Protein AF-A0A357D8Q9-F1 (afdb_monomer_lite)

Radius of gyration: 26.47 Å; chains: 1; bounding box: 67×69×69 Å

pLDDT: mean 93.43, std 8.26, range [46.84, 98.81]

Foldseek 3Di:
DVVLLVPDPPPSPAFAAQLQNHHRDDFDPLQVLLLVLLLQLLQQALQLAFGWPCVQADDPLRQLSLQNVLSKGWNLVLLVSLVSLVVSLVVLVVVQVVQVVVVHFDKGKYFPLSVQSLVQLLVLLCVVDPPVRQDPDDLDLDLDGPDSVSSNVSNVSSVVSNVVSCVQQVRHTNRDIDIDGSVNSSSSSSSSSVSSSNSQSNQQDPVLRFGQTMKGWHQPDWDFPPDADPVRHTDIDRPGTDIDGAFDFLSRLLSVLLNDPALVSNVSSLVSQCVDQQAQPVLRAGWRGHARCPPDCSSGNLNVDAAQDDNHRFRFLQSRLSSLLSCLVSVVLVSSVVSCCRRQLLNDDCVLQVHDSVDAARTARTPSGPPNVNHRHGHHPDPHNNVVSVVSVVVCQFFHDPLWDDDPNWIKGFGQHQDALVLWAQAWDFDFADLDPPDTDTDIDGGGWHWDDDPSAAIEIEHEPPSHGCDDDPHWAWQWKWFAFPVRDIDIGGDRMDIPPVSVCVVVNRTRYMYTYTD

Sequence (519 aa):
KTEMIEARADFPHAVRAEKGHGEIYRTNLLGILFTLVLNKLSSLDPHGVGLEMEAGKPGWYDAMNGLPGLFGSATPETMELLRLVRFLDQALTQLATGAASAGGQFALAVPTEIYDFYQGLAQLLTAEVSAADLPDRQSCLHTNRPAPVAAMKYWAAASTLREQYRETVFFGFAGTEQKIAGTDLHAFFRKAAVKLETAVAAANNRENGLFDTYYTNLPSEYRLTGELSPDGLPYLEATAFSHHPLPLFLEGQVRALKILDNREAAQRLHENIARSPLYDQTLEMYRVNADLSSEPFTIGRARAFSPGWLENGSIWLHMEYKYLLALLQSGLIDEFYGAAQSTLIPYLNPEVYGRSILENSSFILSSVNQDQDNHGRGYIARLSGSTAEFLSIWAFLSFGAQPFRWEETKLCFAPQPFLRSDFFTVEPQEVKFQFSPTHSETLNFPANTYAYRFLGASLVVYHNPKRGDTFGPCRVNIQGFRLRTAEGKVIELEGSIVPSPLAEEIRAGMIPRIDVFFA

Secondary structure (DSSP, 8-state):
-HHHHHT-SS-TTS-BSGGGTSSBP---HHHHHHHHHHHHHTTB-TTSSSEE-TTSS-SS-GGGTTGGGGT-EEHHHHHHHHHHHHHHHHHHHHHHHHHHHTT---EEEEEHHHHHHHHHHHHHHHHHS-GGG--SS-----SPPPPHHHHHHHHHHHHHHHHHHHHHHSS---S-EEEEEHHHHHHHHHHHHHHHHHHHHHHB-TTT-PBP-EEEEEEEEEEEEEEE-TTSPEEEEEEEEEEEEPSPBHHHHHHHHTT--SHHHHHHHHHHHHTSTTEETTTTEE-SB---TTS-GGG-GGGGSPTTBTTBTSEEHHHHHHHHHHHHHTT-HHHHHHHHHHHSGGGS-HHHHTS-TTS--SEE--TTSS-GGGTT-EE-SSS-THHHHHHHHHHHHHH-S-SEEEETTEEEE-------GGGS-SS-EEEEEESSSS-EEEEEEPSSEEEEEETTTEEEEEE-TT---SSSTT---EEEEEEE-TT--EEEEESS-B-TTHHHHHHTT--SEEEEEE-

Structure (mmCIF, N/CA/C/O backbone):
data_AF-A0A357D8Q9-F1
#
_entry.id   AF-A0A357D8Q9-F1
#
loop_
_atom_site.group_PDB
_atom_site.id
_atom_site.type_symbol
_atom_site.label_atom_id
_atom_site.label_alt_id
_atom_site.label_comp_id
_atom_site.label_asym_id
_atom_site.label_entity_id
_atom_site.label_seq_id
_atom_site.pdbx_PDB_ins_code
_atom_site.Cartn_x
_atom_site.Cartn_y
_atom_site.Cartn_z
_atom_site.occupancy
_atom_site.B_iso_or_equiv
_atom_site.auth_seq_id
_atom_site.auth_comp_id
_atom_site.auth_asym_id
_atom_site.auth_atom_id
_atom_site.pdbx_PDB_model_num
ATOM 1 N N . LYS A 1 1 ? 35.446 8.550 -7.595 1.00 73.62 1 LYS A N 1
ATOM 2 C CA . LYS A 1 1 ? 34.129 8.522 -6.897 1.00 73.62 1 LYS A CA 1
ATOM 3 C C . LYS A 1 1 ? 34.304 8.570 -5.381 1.00 73.62 1 LYS A C 1
ATOM 5 O O . LYS A 1 1 ? 33.793 9.499 -4.776 1.00 73.62 1 LYS A O 1
ATOM 10 N N . THR A 1 2 ? 35.029 7.616 -4.793 1.00 82.25 2 THR A N 1
ATOM 11 C CA . THR A 1 2 ? 35.306 7.531 -3.347 1.00 82.25 2 THR A CA 1
ATOM 12 C C . THR A 1 2 ? 35.969 8.797 -2.798 1.00 82.25 2 THR A C 1
ATOM 14 O O . THR A 1 2 ? 35.411 9.413 -1.902 1.00 82.25 2 THR A O 1
ATOM 17 N N . GLU A 1 3 ? 37.027 9.284 -3.452 1.00 85.06 3 GLU A N 1
ATOM 18 C CA . GLU A 1 3 ? 37.732 10.519 -3.060 1.00 85.06 3 GLU A CA 1
ATOM 19 C C . GLU A 1 3 ? 36.811 11.751 -2.975 1.00 85.06 3 GLU A C 1
ATOM 21 O O . GLU A 1 3 ? 36.889 12.529 -2.032 1.00 85.06 3 GLU A O 1
ATOM 26 N N . MET A 1 4 ? 35.878 11.913 -3.925 1.00 83.81 4 MET A N 1
ATOM 27 C CA . MET A 1 4 ? 34.926 13.036 -3.930 1.00 83.81 4 MET A CA 1
ATOM 28 C C . MET A 1 4 ? 33.919 12.958 -2.773 1.00 83.81 4 MET A C 1
ATOM 30 O O . MET A 1 4 ? 33.454 13.986 -2.290 1.00 83.81 4 MET A O 1
ATOM 34 N N . ILE A 1 5 ? 33.548 11.746 -2.354 1.00 85.75 5 ILE A N 1
ATOM 35 C CA . ILE A 1 5 ? 32.635 11.522 -1.226 1.00 85.75 5 ILE A CA 1
ATOM 36 C C . ILE A 1 5 ? 33.381 11.741 0.095 1.00 85.75 5 ILE A C 1
ATOM 38 O O . ILE A 1 5 ? 32.859 12.421 0.972 1.00 85.75 5 ILE A O 1
ATOM 42 N N . GLU A 1 6 ? 34.599 11.211 0.213 1.00 88.19 6 GLU A N 1
ATOM 43 C CA . GLU A 1 6 ? 35.456 11.326 1.401 1.00 88.19 6 GLU A CA 1
ATOM 44 C C . GLU A 1 6 ? 35.937 12.761 1.659 1.00 88.19 6 GLU A C 1
ATOM 46 O O . GLU A 1 6 ? 36.132 13.142 2.809 1.00 88.19 6 GLU A O 1
ATOM 51 N N . ALA A 1 7 ? 36.067 13.586 0.616 1.00 86.25 7 ALA A N 1
ATOM 52 C CA . ALA A 1 7 ? 36.435 14.998 0.743 1.00 86.25 7 ALA A CA 1
ATOM 53 C C . ALA A 1 7 ? 35.333 15.885 1.364 1.00 86.25 7 ALA A C 1
ATOM 55 O O . ALA A 1 7 ? 35.571 17.061 1.646 1.00 86.25 7 ALA A O 1
ATOM 56 N N . ARG A 1 8 ? 34.113 15.366 1.558 1.00 87.50 8 ARG A N 1
ATOM 57 C CA . ARG A 1 8 ? 32.975 16.125 2.101 1.00 87.50 8 ARG A CA 1
ATOM 58 C C . ARG A 1 8 ? 32.973 16.049 3.627 1.00 87.50 8 ARG A C 1
ATOM 60 O O . ARG A 1 8 ? 32.853 14.964 4.184 1.00 87.50 8 ARG A O 1
ATOM 67 N N . ALA A 1 9 ? 33.022 17.205 4.291 1.00 85.00 9 ALA A N 1
ATOM 68 C CA . ALA A 1 9 ? 33.008 17.285 5.755 1.00 85.00 9 ALA A CA 1
ATOM 69 C C . ALA A 1 9 ? 31.670 16.833 6.374 1.00 85.00 9 ALA A C 1
ATOM 71 O O . ALA A 1 9 ? 31.669 16.117 7.371 1.00 85.00 9 ALA A O 1
ATOM 72 N N . ASP A 1 10 ? 30.545 17.196 5.746 1.00 86.88 10 ASP A N 1
ATOM 73 C CA . ASP A 1 10 ? 29.195 16.906 6.235 1.00 86.88 10 ASP A CA 1
ATOM 74 C C . ASP A 1 10 ? 28.325 16.242 5.162 1.00 86.88 10 ASP A C 1
ATOM 76 O O . ASP A 1 10 ? 28.375 16.590 3.974 1.00 86.88 10 ASP A O 1
ATOM 80 N N . PHE A 1 11 ? 27.483 15.301 5.605 1.00 90.44 11 PHE A N 1
ATOM 81 C CA . PHE A 1 11 ? 26.542 14.541 4.774 1.00 90.44 11 PHE A CA 1
ATOM 82 C C . PHE A 1 11 ? 27.178 14.044 3.460 1.00 90.44 11 PHE A C 1
ATOM 84 O O . PHE A 1 11 ? 26.750 14.435 2.366 1.00 90.44 11 PHE A O 1
ATOM 91 N N . PRO A 1 12 ? 28.202 13.172 3.535 1.00 88.69 12 PRO A N 1
ATOM 92 C CA . PRO A 1 12 ? 29.019 12.797 2.379 1.00 88.69 12 PRO A CA 1
ATOM 93 C C . PRO A 1 12 ? 28.212 12.140 1.251 1.00 88.69 12 PRO A C 1
ATOM 95 O O . PRO A 1 12 ? 28.586 12.238 0.083 1.00 88.69 12 PRO A O 1
ATOM 98 N N . HIS A 1 13 ? 27.061 11.542 1.568 1.00 91.19 13 HIS A N 1
ATOM 99 C CA . HIS A 1 13 ? 26.181 10.870 0.609 1.00 91.19 13 HIS A CA 1
ATOM 100 C C . HIS A 1 13 ? 24.984 11.711 0.133 1.00 91.19 13 HIS A C 1
ATOM 102 O O . HIS A 1 13 ? 24.159 11.205 -0.623 1.00 91.19 13 HIS A O 1
ATOM 108 N N . ALA A 1 14 ? 24.864 12.977 0.548 1.00 93.19 14 ALA A N 1
ATOM 109 C CA . ALA A 1 14 ? 23.805 13.850 0.050 1.00 93.19 14 ALA A CA 1
ATOM 110 C C . ALA A 1 14 ? 24.025 14.217 -1.428 1.00 93.19 14 ALA A C 1
ATOM 112 O O . ALA A 1 14 ? 25.160 14.413 -1.878 1.00 93.19 14 ALA A O 1
ATOM 113 N N . VAL A 1 15 ? 22.925 14.339 -2.176 1.00 93.62 15 VAL A N 1
ATOM 114 C CA . VAL A 1 15 ? 22.940 14.851 -3.554 1.00 93.62 15 VAL A CA 1
ATOM 115 C C . VAL A 1 15 ? 23.272 16.346 -3.530 1.00 93.62 15 VAL A C 1
ATOM 117 O O . VAL A 1 15 ? 22.770 17.091 -2.687 1.00 93.62 15 VAL A O 1
ATOM 120 N N . ARG A 1 16 ? 24.137 16.784 -4.448 1.00 94.38 16 ARG A N 1
ATOM 121 C CA . ARG A 1 16 ? 24.698 18.142 -4.491 1.00 94.38 16 ARG A CA 1
ATOM 122 C C . ARG A 1 16 ? 24.546 18.779 -5.872 1.00 94.38 16 ARG A C 1
ATOM 124 O O . ARG A 1 16 ? 24.368 18.070 -6.865 1.00 94.38 16 ARG A O 1
ATOM 131 N N . ALA A 1 17 ? 24.609 20.107 -5.910 1.00 94.69 17 ALA A N 1
ATOM 132 C CA . ALA A 1 17 ? 24.713 20.901 -7.133 1.00 94.69 17 ALA A CA 1
ATOM 133 C C . ALA A 1 17 ? 26.120 20.794 -7.762 1.00 94.69 17 ALA A C 1
ATOM 135 O O . ALA A 1 17 ? 26.993 20.102 -7.229 1.00 94.69 17 ALA A O 1
ATOM 136 N N . GLU A 1 18 ? 26.332 21.465 -8.899 1.00 93.88 18 GLU A N 1
ATOM 137 C CA . GLU A 1 18 ? 27.603 21.498 -9.643 1.00 93.88 18 GLU A CA 1
ATOM 138 C C . GLU A 1 18 ? 28.203 20.102 -9.864 1.00 93.88 18 GLU A C 1
ATOM 140 O O . GLU A 1 18 ? 29.380 19.848 -9.607 1.00 93.88 18 GLU A O 1
ATOM 145 N N . LYS A 1 19 ? 27.352 19.152 -10.266 1.00 92.00 19 LYS A N 1
ATOM 146 C CA . LYS A 1 19 ? 27.721 17.749 -10.507 1.00 92.00 19 LYS A CA 1
ATOM 147 C C . LYS A 1 19 ? 28.449 17.106 -9.321 1.00 92.00 19 LYS A C 1
ATOM 149 O O . LYS A 1 19 ? 29.343 16.289 -9.502 1.00 92.00 19 LYS A O 1
ATOM 154 N N . GLY A 1 20 ? 28.043 17.454 -8.101 1.00 91.19 20 GLY A N 1
ATOM 155 C CA . GLY A 1 20 ? 28.559 16.842 -6.879 1.00 91.19 20 GLY A CA 1
ATOM 156 C C . GLY A 1 20 ? 29.590 17.672 -6.121 1.00 91.19 20 GLY A C 1
ATOM 157 O O . GLY A 1 20 ? 29.959 17.268 -5.013 1.00 91.19 20 GLY A O 1
ATOM 158 N N . HIS A 1 21 ? 30.030 18.800 -6.682 1.00 91.00 21 HIS A N 1
ATOM 159 C CA . HIS A 1 21 ? 31.038 19.681 -6.084 1.00 91.00 21 HIS A CA 1
ATOM 160 C C . HIS A 1 21 ? 30.445 20.849 -5.292 1.00 91.00 21 HIS A C 1
ATOM 162 O O . HIS A 1 21 ? 31.130 21.410 -4.441 1.00 91.00 21 HIS A O 1
ATOM 168 N N . GLY A 1 22 ? 29.179 21.183 -5.539 1.00 91.94 22 GLY A N 1
ATOM 169 C CA . GLY A 1 22 ? 28.513 22.307 -4.900 1.00 91.94 22 GLY A CA 1
ATOM 170 C C . GLY A 1 22 ? 27.833 21.959 -3.575 1.00 91.94 22 GLY A C 1
ATOM 171 O O . GLY A 1 22 ? 28.056 20.924 -2.929 1.00 91.94 22 GLY A O 1
ATOM 172 N N . GLU A 1 23 ? 26.927 22.846 -3.185 1.00 93.50 23 GLU A N 1
ATOM 173 C CA . GLU A 1 23 ? 26.105 22.700 -1.989 1.00 93.50 23 GLU A CA 1
ATOM 174 C C . GLU A 1 23 ? 25.106 21.541 -2.087 1.00 93.50 23 GLU A C 1
ATOM 176 O O . GLU A 1 23 ? 24.776 21.050 -3.172 1.00 93.50 23 GLU A O 1
ATOM 181 N N . ILE A 1 24 ? 24.606 21.100 -0.929 1.00 95.25 24 ILE A N 1
ATOM 182 C CA . ILE A 1 24 ? 23.527 20.105 -0.855 1.00 95.25 24 ILE A CA 1
ATOM 183 C C . ILE A 1 24 ? 22.299 20.658 -1.575 1.00 95.25 24 ILE A C 1
ATOM 185 O O . ILE A 1 24 ? 21.779 21.715 -1.210 1.00 95.25 24 ILE A O 1
ATOM 189 N N . TYR A 1 25 ? 21.810 19.918 -2.570 1.00 95.12 25 TYR A N 1
ATOM 190 C CA . TYR A 1 25 ? 20.606 20.304 -3.290 1.00 95.12 25 TYR A CA 1
ATOM 191 C C . TYR A 1 25 ? 19.376 20.092 -2.400 1.00 95.12 25 TYR A C 1
ATOM 193 O O . TYR A 1 25 ? 19.216 19.044 -1.768 1.00 95.12 25 TYR A O 1
ATOM 201 N N . ARG A 1 26 ? 18.498 21.097 -2.339 1.00 94.88 26 ARG A N 1
ATOM 202 C CA . ARG A 1 26 ? 17.284 21.083 -1.518 1.00 94.88 26 ARG A CA 1
ATOM 203 C C . ARG A 1 26 ? 16.068 21.257 -2.411 1.00 94.88 26 ARG A C 1
ATOM 205 O O . ARG A 1 26 ? 16.029 22.155 -3.238 1.00 94.88 26 ARG A O 1
ATOM 212 N N . THR A 1 27 ? 15.059 20.429 -2.186 1.00 94.94 27 THR A N 1
ATOM 213 C CA . THR A 1 27 ? 13.761 20.517 -2.857 1.00 94.94 27 THR A CA 1
ATOM 214 C C . THR A 1 27 ? 12.640 20.242 -1.853 1.00 94.94 27 THR A C 1
ATOM 216 O O . THR A 1 27 ? 12.894 19.942 -0.684 1.00 94.94 27 THR A O 1
ATOM 219 N N . ASN A 1 28 ? 11.393 20.373 -2.291 1.00 94.62 28 ASN A N 1
ATOM 220 C CA . ASN A 1 28 ? 10.213 20.110 -1.475 1.00 94.62 28 ASN A CA 1
ATOM 221 C C . ASN A 1 28 ? 9.671 18.685 -1.702 1.00 94.62 28 ASN A C 1
ATOM 223 O O . ASN A 1 28 ? 10.097 17.964 -2.605 1.00 94.62 28 ASN A O 1
ATOM 227 N N . LEU A 1 29 ? 8.700 18.278 -0.878 1.00 96.50 29 LEU A N 1
ATOM 228 C CA . LEU A 1 29 ? 8.103 16.942 -0.950 1.00 96.50 29 LEU A CA 1
ATOM 229 C C . LEU A 1 29 ? 7.467 16.647 -2.319 1.00 96.50 29 LEU A C 1
ATOM 231 O O . LEU A 1 29 ? 7.598 15.532 -2.817 1.00 96.50 29 LEU A O 1
ATOM 235 N N . LEU A 1 30 ? 6.816 17.633 -2.945 1.00 96.31 30 LEU A N 1
ATOM 236 C CA . LEU A 1 30 ? 6.221 17.460 -4.270 1.00 96.31 30 LEU A CA 1
ATOM 237 C C . LEU A 1 30 ? 7.295 17.181 -5.331 1.00 96.31 30 LEU A C 1
ATOM 239 O O . LEU A 1 30 ? 7.103 16.284 -6.142 1.00 96.31 30 LEU A O 1
ATOM 243 N N . GLY A 1 31 ? 8.436 17.876 -5.291 1.00 96.88 31 GLY A N 1
ATOM 244 C CA . GLY A 1 31 ? 9.575 17.611 -6.176 1.00 96.88 31 GLY A CA 1
ATOM 245 C C . GLY A 1 31 ? 10.127 16.191 -6.018 1.00 96.88 31 GLY A C 1
ATOM 246 O O . GLY A 1 31 ? 10.388 15.510 -7.012 1.00 96.88 31 GLY A O 1
ATOM 247 N N . ILE A 1 32 ? 10.224 15.698 -4.778 1.00 97.69 32 ILE A N 1
ATOM 248 C CA . ILE A 1 32 ? 10.657 14.321 -4.481 1.00 97.69 32 ILE A CA 1
ATOM 249 C C . ILE A 1 32 ? 9.658 13.300 -5.040 1.00 97.69 32 ILE A C 1
ATOM 251 O O . ILE A 1 32 ? 10.053 12.375 -5.750 1.00 97.69 32 ILE A O 1
ATOM 255 N N . LEU A 1 33 ? 8.365 13.467 -4.748 1.00 98.50 33 LEU A N 1
ATOM 256 C CA . LEU A 1 33 ? 7.321 12.545 -5.204 1.00 98.50 33 LEU A CA 1
ATOM 257 C C . LEU A 1 33 ? 7.151 12.577 -6.726 1.00 98.50 33 LEU A C 1
ATOM 259 O O . LEU A 1 33 ? 6.962 11.530 -7.337 1.00 98.50 33 LEU A O 1
ATOM 263 N N . PHE A 1 34 ? 7.278 13.747 -7.352 1.00 98.56 34 PHE A N 1
ATOM 264 C CA . PHE A 1 34 ? 7.276 13.877 -8.806 1.00 98.56 34 PHE A CA 1
ATOM 265 C C . PHE A 1 34 ? 8.457 13.130 -9.432 1.00 98.56 34 PHE A C 1
ATOM 267 O O . PHE A 1 34 ? 8.262 12.334 -10.345 1.00 98.56 34 PHE A O 1
ATOM 274 N N . THR A 1 35 ? 9.664 13.289 -8.880 1.00 98.19 35 THR A N 1
ATOM 275 C CA . THR A 1 35 ? 10.855 12.550 -9.331 1.00 98.19 35 THR A CA 1
ATOM 276 C C . THR A 1 35 ? 10.662 11.037 -9.199 1.00 98.19 35 THR A C 1
ATOM 278 O O . THR A 1 35 ? 11.045 10.284 -10.096 1.00 98.19 35 THR A O 1
ATOM 281 N N . LEU A 1 36 ? 10.029 10.578 -8.112 1.00 98.38 36 LEU A N 1
ATOM 282 C CA . LEU A 1 36 ? 9.664 9.172 -7.934 1.00 98.38 36 LEU A CA 1
ATOM 283 C C . LEU A 1 36 ? 8.688 8.701 -9.021 1.00 98.38 36 LEU A C 1
ATOM 285 O O . LEU A 1 36 ? 8.911 7.638 -9.597 1.00 98.38 36 LEU A O 1
ATOM 289 N N . VAL A 1 37 ? 7.654 9.490 -9.338 1.00 98.69 37 VAL A N 1
ATOM 290 C CA . VAL A 1 37 ? 6.707 9.174 -10.419 1.00 98.69 37 VAL A CA 1
ATOM 291 C C . VAL A 1 37 ? 7.426 9.037 -11.757 1.00 98.69 37 VAL A C 1
ATOM 293 O O . VAL A 1 37 ? 7.212 8.033 -12.425 1.00 98.69 37 VAL A O 1
ATOM 296 N N . LEU A 1 38 ? 8.304 9.975 -12.133 1.00 98.75 38 LEU A N 1
ATOM 297 C CA . LEU A 1 38 ? 9.045 9.898 -13.401 1.00 98.75 38 LEU A CA 1
ATOM 298 C C . LEU A 1 38 ? 9.885 8.617 -13.491 1.00 98.75 38 LEU A C 1
ATOM 300 O O . LEU A 1 38 ? 9.817 7.901 -14.486 1.00 98.75 38 LEU A O 1
ATOM 304 N N . ASN A 1 39 ? 10.631 8.301 -12.426 1.00 98.19 39 ASN A N 1
ATOM 305 C CA . ASN A 1 39 ? 11.476 7.107 -12.378 1.00 98.19 39 ASN A CA 1
ATOM 306 C C . ASN A 1 39 ? 10.668 5.812 -12.449 1.00 98.19 39 ASN A C 1
ATOM 308 O O . ASN A 1 39 ? 11.111 4.860 -13.074 1.00 98.19 39 ASN A O 1
ATOM 312 N N . LYS A 1 40 ? 9.516 5.739 -11.774 1.00 98.06 40 LYS A N 1
ATOM 313 C CA . LYS A 1 40 ? 8.707 4.517 -11.774 1.00 98.06 40 LYS A CA 1
ATOM 314 C C . LYS A 1 40 ? 7.891 4.380 -13.048 1.00 98.06 40 LYS A C 1
ATOM 316 O O . LYS A 1 40 ? 7.857 3.296 -13.607 1.00 98.06 40 LYS A O 1
ATOM 321 N N . LEU A 1 41 ? 7.318 5.463 -13.563 1.00 98.25 41 LEU A N 1
ATOM 322 C CA . LEU A 1 41 ? 6.556 5.432 -14.808 1.00 98.25 41 LEU A CA 1
ATOM 323 C C . LEU A 1 41 ? 7.417 4.998 -16.002 1.00 98.25 41 LEU A C 1
ATOM 325 O O . LEU A 1 41 ? 6.929 4.279 -16.870 1.00 98.25 41 LEU A O 1
ATOM 329 N N . SER A 1 42 ? 8.701 5.373 -16.026 1.00 98.00 42 SER A N 1
ATOM 330 C CA . SER A 1 42 ? 9.617 4.907 -17.069 1.00 98.00 42 SER A CA 1
ATOM 331 C C . SER A 1 42 ? 10.021 3.435 -16.938 1.00 98.00 42 SER A C 1
ATOM 333 O O . SER A 1 42 ? 10.578 2.883 -17.883 1.00 98.00 42 SER A O 1
ATOM 335 N N . SER A 1 43 ? 9.749 2.797 -15.794 1.00 97.31 43 SER A N 1
ATOM 336 C CA . SER A 1 43 ? 10.087 1.402 -15.472 1.00 97.31 43 SER A CA 1
ATOM 337 C C . SER A 1 43 ? 8.888 0.451 -15.546 1.00 97.31 43 SER A C 1
ATOM 339 O O . SER A 1 43 ? 8.897 -0.585 -14.886 1.00 97.31 43 SER A O 1
ATOM 341 N N . LEU A 1 44 ? 7.839 0.785 -16.304 1.00 97.31 44 LEU A N 1
ATOM 342 C CA . LEU A 1 44 ? 6.853 -0.223 -16.718 1.00 97.31 44 LEU A CA 1
ATOM 343 C C . LEU A 1 44 ? 7.556 -1.314 -17.523 1.00 97.31 44 LEU A C 1
ATOM 345 O O . LEU A 1 44 ? 8.507 -0.997 -18.217 1.00 97.31 44 LEU A O 1
ATOM 349 N N . ASP A 1 45 ? 7.101 -2.558 -17.439 1.00 96.81 45 ASP A N 1
ATOM 350 C CA . ASP A 1 45 ? 7.698 -3.695 -18.145 1.00 96.81 45 ASP A CA 1
ATOM 351 C C . ASP A 1 45 ? 7.474 -3.649 -19.678 1.00 96.81 45 ASP A C 1
ATOM 353 O O . ASP A 1 45 ? 6.705 -2.815 -20.172 1.00 96.81 45 ASP A O 1
ATOM 357 N N . PRO A 1 46 ? 8.110 -4.544 -20.464 1.00 95.19 46 PRO A N 1
ATOM 358 C CA . PRO A 1 46 ? 7.949 -4.585 -21.923 1.00 95.19 46 PRO A CA 1
ATOM 359 C C . PRO A 1 46 ? 6.507 -4.788 -22.420 1.00 95.19 46 PRO A C 1
ATOM 361 O O . PRO A 1 46 ? 6.205 -4.479 -23.574 1.00 95.19 46 PRO A O 1
ATOM 364 N N . HIS A 1 47 ? 5.612 -5.292 -21.566 1.00 94.19 47 HIS A N 1
ATOM 365 C CA . HIS A 1 47 ? 4.189 -5.476 -21.857 1.00 94.19 47 HIS A CA 1
ATOM 366 C C . HIS A 1 47 ? 3.330 -4.300 -21.370 1.00 94.19 47 HIS A C 1
ATOM 368 O O . HIS A 1 47 ? 2.147 -4.212 -21.710 1.00 94.19 47 HIS A O 1
ATOM 374 N N . GLY A 1 48 ? 3.927 -3.354 -20.643 1.00 94.00 48 GLY A N 1
ATOM 375 C CA . GLY A 1 48 ? 3.276 -2.185 -20.079 1.00 94.00 48 GLY A CA 1
ATOM 376 C C . GLY A 1 48 ? 2.270 -2.529 -18.985 1.00 94.00 48 GLY A C 1
ATOM 377 O O . GLY A 1 48 ? 1.291 -1.797 -18.855 1.00 94.00 48 GLY A O 1
ATOM 378 N N . VAL A 1 49 ? 2.456 -3.636 -18.254 1.00 94.44 49 VAL A N 1
ATOM 379 C CA . VAL A 1 49 ? 1.486 -4.143 -17.263 1.00 94.44 49 VAL A CA 1
ATOM 380 C C . VAL A 1 49 ? 1.989 -3.974 -15.830 1.00 94.44 49 VAL A C 1
ATOM 382 O O . VAL A 1 49 ? 1.322 -3.339 -15.012 1.00 94.44 49 VAL A O 1
ATOM 385 N N . GLY A 1 50 ? 3.141 -4.557 -15.508 1.00 96.75 50 GLY A N 1
ATOM 386 C CA . GLY A 1 50 ? 3.789 -4.445 -14.206 1.00 96.75 50 GLY A CA 1
ATOM 387 C C . GLY A 1 50 ? 4.904 -3.400 -14.195 1.00 96.75 50 GLY A C 1
ATOM 388 O O . GLY A 1 50 ? 5.385 -2.963 -15.238 1.00 96.75 50 GLY A O 1
ATOM 389 N N . LEU A 1 51 ? 5.362 -3.030 -12.998 1.00 97.69 51 LEU A N 1
ATOM 390 C CA . LEU A 1 51 ? 6.614 -2.298 -12.822 1.00 97.69 51 LEU A CA 1
ATOM 391 C C . LEU A 1 51 ? 7.770 -3.289 -12.745 1.00 97.69 51 LEU A C 1
ATOM 393 O O . LEU A 1 51 ? 7.735 -4.229 -11.952 1.00 97.69 51 LEU A O 1
ATOM 397 N N . GLU A 1 52 ? 8.778 -3.068 -13.578 1.00 97.25 52 GLU A N 1
ATOM 398 C CA . GLU A 1 52 ? 9.964 -3.904 -13.701 1.00 97.25 52 GLU A CA 1
ATOM 399 C C . GLU A 1 52 ? 10.824 -3.844 -12.430 1.00 97.25 52 GLU A C 1
ATOM 401 O O . GLU A 1 52 ? 11.089 -2.778 -11.863 1.00 97.25 52 GLU A O 1
ATOM 406 N N . MET A 1 53 ? 11.316 -5.004 -11.999 1.00 96.94 53 MET A N 1
ATOM 407 C CA . MET A 1 53 ? 12.220 -5.165 -10.858 1.00 96.94 53 MET A CA 1
ATOM 408 C C . MET A 1 53 ? 13.682 -4.842 -11.229 1.00 96.94 53 MET A C 1
ATOM 410 O O . MET A 1 53 ? 14.612 -5.541 -10.824 1.00 96.94 53 MET A O 1
ATOM 414 N N . GLU A 1 54 ? 13.897 -3.758 -11.981 1.00 94.06 54 GLU A N 1
ATOM 415 C CA . GLU A 1 54 ? 15.195 -3.376 -12.575 1.00 94.06 54 GLU A CA 1
ATOM 416 C C . GLU A 1 54 ? 16.286 -3.050 -11.542 1.00 94.06 54 GLU A C 1
ATOM 418 O O . GLU A 1 54 ? 17.476 -3.177 -11.813 1.00 94.06 54 GLU A O 1
ATOM 423 N N . ALA A 1 55 ? 15.898 -2.722 -10.306 1.00 92.56 55 ALA A N 1
ATOM 424 C CA . ALA A 1 55 ? 16.825 -2.437 -9.210 1.00 92.56 55 ALA A CA 1
ATOM 425 C C . ALA A 1 55 ? 17.415 -3.700 -8.534 1.00 92.56 55 ALA A C 1
ATOM 427 O O . ALA A 1 55 ? 18.021 -3.604 -7.464 1.00 92.56 55 ALA A O 1
ATOM 428 N N . GLY A 1 56 ? 17.217 -4.892 -9.109 1.00 93.44 56 GLY A N 1
ATOM 429 C CA . GLY A 1 56 ? 17.833 -6.139 -8.637 1.00 93.44 56 GLY A CA 1
ATOM 430 C C . GLY A 1 56 ? 17.222 -6.719 -7.356 1.00 93.44 56 GLY A C 1
ATOM 431 O O . GLY A 1 56 ? 17.831 -7.577 -6.710 1.00 93.44 56 GLY A O 1
ATOM 432 N N . LYS A 1 57 ? 16.036 -6.249 -6.954 1.00 94.19 57 LYS A N 1
ATOM 433 C CA . LYS A 1 57 ? 15.298 -6.722 -5.774 1.00 94.19 57 LYS A CA 1
ATOM 434 C C . LYS A 1 57 ? 13.808 -6.868 -6.086 1.00 94.19 57 LYS A C 1
ATOM 436 O O . LYS A 1 57 ? 13.283 -6.038 -6.829 1.00 94.19 57 LYS A O 1
ATOM 441 N N . PRO A 1 58 ? 13.134 -7.891 -5.528 1.00 94.25 58 PRO A N 1
ATOM 442 C CA . PRO A 1 58 ? 11.685 -7.998 -5.624 1.00 94.25 58 PRO A CA 1
ATOM 443 C C . PRO A 1 58 ? 10.989 -6.909 -4.794 1.00 94.25 58 PRO A C 1
ATOM 445 O O . PRO A 1 58 ? 11.633 -6.163 -4.052 1.00 94.25 58 PRO A O 1
ATOM 448 N N . GLY A 1 59 ? 9.664 -6.840 -4.930 1.00 92.19 59 GLY A N 1
ATOM 449 C CA . GLY A 1 59 ? 8.794 -5.992 -4.115 1.00 92.19 59 GLY A CA 1
ATOM 450 C C . GLY A 1 59 ? 8.624 -6.506 -2.680 1.00 92.19 59 GLY A C 1
ATOM 451 O O . GLY A 1 59 ? 9.552 -7.027 -2.062 1.00 92.19 59 GLY A O 1
ATOM 452 N N . TRP A 1 60 ? 7.412 -6.378 -2.133 1.00 95.25 60 TRP A N 1
ATOM 453 C CA . TRP A 1 60 ? 7.098 -6.834 -0.768 1.00 95.25 60 TRP A CA 1
ATOM 454 C C . TRP A 1 60 ? 7.406 -8.326 -0.544 1.00 95.25 60 TRP A C 1
ATOM 456 O O . TRP A 1 60 ? 7.897 -8.710 0.522 1.00 95.25 60 TRP A O 1
ATOM 466 N N . TYR A 1 61 ? 7.146 -9.161 -1.551 1.00 95.69 61 TYR A N 1
ATOM 467 C CA . TYR A 1 61 ? 7.335 -10.607 -1.485 1.00 95.69 61 TYR A CA 1
ATOM 468 C C . TYR A 1 61 ? 8.795 -10.996 -1.747 1.00 95.69 61 TYR A C 1
ATOM 470 O O . TYR A 1 61 ? 9.166 -11.471 -2.819 1.00 95.69 61 TYR A O 1
ATOM 478 N N . ASP A 1 62 ? 9.644 -10.820 -0.734 1.00 94.31 62 ASP A N 1
ATOM 479 C CA . ASP A 1 62 ? 11.092 -11.059 -0.829 1.00 94.31 62 ASP A CA 1
ATOM 480 C C . ASP A 1 62 ? 11.458 -12.494 -1.262 1.00 94.31 62 ASP A C 1
ATOM 482 O O . ASP A 1 62 ? 12.531 -12.730 -1.809 1.00 94.31 62 ASP A O 1
ATOM 486 N N . ALA A 1 63 ? 10.572 -13.472 -1.054 1.00 95.94 63 ALA A N 1
ATOM 487 C CA . ALA A 1 63 ? 10.801 -14.849 -1.483 1.00 95.94 63 ALA A CA 1
ATOM 488 C C . ALA A 1 63 ? 10.705 -15.066 -3.007 1.00 95.94 63 ALA A C 1
ATOM 490 O O . ALA A 1 63 ? 11.149 -16.108 -3.488 1.00 95.94 63 ALA A O 1
ATOM 491 N N . MET A 1 64 ? 10.248 -14.062 -3.763 1.00 97.19 64 MET A N 1
ATOM 492 C CA . MET A 1 64 ? 10.325 -13.994 -5.229 1.00 97.19 64 MET A CA 1
ATOM 493 C C . MET A 1 64 ? 11.640 -13.346 -5.702 1.00 97.19 64 MET A C 1
ATOM 495 O O . MET A 1 64 ? 11.697 -12.614 -6.687 1.00 97.19 64 MET A O 1
ATOM 499 N N . ASN A 1 65 ? 12.730 -13.594 -4.975 1.00 96.88 65 ASN A N 1
ATOM 500 C CA . ASN A 1 65 ? 14.045 -12.991 -5.200 1.00 96.88 65 ASN A CA 1
ATOM 501 C C . ASN A 1 65 ? 14.739 -13.399 -6.507 1.00 96.88 65 ASN A C 1
ATOM 503 O O . ASN A 1 65 ? 15.789 -12.839 -6.814 1.00 96.88 65 ASN A O 1
ATOM 507 N N . GLY A 1 66 ? 14.189 -14.352 -7.259 1.00 97.50 66 GLY A N 1
ATOM 508 C CA . GLY A 1 66 ? 14.687 -14.710 -8.583 1.00 97.50 66 GLY A CA 1
ATOM 509 C C . GLY A 1 66 ? 14.119 -13.840 -9.706 1.00 97.50 66 GLY A C 1
ATOM 510 O O . GLY A 1 66 ? 14.783 -13.650 -10.722 1.00 97.50 66 GLY A O 1
ATOM 511 N N . LEU A 1 67 ? 12.941 -13.236 -9.501 1.00 97.81 67 LEU A N 1
ATOM 512 C CA . LEU A 1 67 ? 12.253 -12.431 -10.514 1.00 97.81 67 LEU A CA 1
ATOM 513 C C . LEU A 1 67 ? 13.081 -11.284 -11.109 1.00 97.81 67 LEU A C 1
ATOM 515 O O . LEU A 1 67 ? 13.023 -11.136 -12.328 1.00 97.81 67 LEU A O 1
ATOM 519 N N . PRO A 1 68 ? 13.897 -10.519 -10.355 1.00 97.44 68 PRO A N 1
ATOM 520 C CA . PRO A 1 68 ? 14.730 -9.477 -10.960 1.00 97.44 68 PRO A CA 1
ATOM 521 C C . PRO A 1 68 ? 15.653 -9.996 -12.074 1.00 97.44 68 PRO A C 1
ATOM 523 O O . PRO A 1 68 ? 15.873 -9.305 -13.061 1.00 97.44 68 PRO A O 1
ATOM 526 N N . GLY A 1 69 ? 16.151 -11.233 -11.958 1.00 95.75 69 GLY A N 1
ATOM 527 C CA . GLY A 1 69 ? 16.987 -11.867 -12.986 1.00 95.75 69 GLY A CA 1
ATOM 528 C C . GLY A 1 69 ? 16.214 -12.389 -14.203 1.00 95.75 69 GLY A C 1
ATOM 529 O O . GLY A 1 69 ? 16.828 -12.829 -15.169 1.00 95.75 69 GLY A O 1
ATOM 530 N N . LEU A 1 70 ? 14.881 -12.355 -14.162 1.00 96.56 70 LEU A N 1
ATOM 531 C CA . LEU A 1 70 ? 13.970 -12.830 -15.210 1.00 96.56 70 LEU A CA 1
ATOM 532 C C . LEU A 1 70 ? 13.188 -11.666 -15.849 1.00 96.56 70 LEU A C 1
ATOM 534 O O . LEU A 1 70 ? 12.074 -11.875 -16.336 1.00 96.56 70 LEU A O 1
ATOM 538 N N . PHE A 1 71 ? 13.732 -10.440 -15.757 1.00 96.12 71 PHE A N 1
ATOM 539 C CA . PHE A 1 71 ? 13.037 -9.170 -16.036 1.00 96.12 71 PHE A CA 1
ATOM 540 C C . PHE A 1 71 ? 11.632 -9.154 -15.423 1.00 96.12 71 PHE A C 1
ATOM 542 O O . PHE A 1 71 ? 10.629 -8.788 -16.044 1.00 96.12 71 PHE A O 1
ATOM 549 N N . GLY A 1 72 ? 11.543 -9.674 -14.202 1.00 97.75 72 GLY A N 1
ATOM 550 C CA . GLY A 1 72 ? 10.279 -9.826 -13.524 1.00 97.75 72 GLY A CA 1
ATOM 551 C C . GLY A 1 72 ? 9.666 -8.473 -13.219 1.00 97.75 72 GLY A C 1
ATOM 552 O O . GLY A 1 72 ? 10.364 -7.480 -13.001 1.00 97.75 72 GLY A O 1
ATOM 553 N N . SER A 1 73 ? 8.345 -8.440 -13.205 1.00 98.12 73 SER A N 1
ATOM 554 C CA . SER A 1 73 ? 7.581 -7.230 -12.948 1.00 98.12 73 SER A CA 1
ATOM 555 C C . SER A 1 73 ? 6.398 -7.518 -12.039 1.00 98.12 73 SER A C 1
ATOM 557 O O . SER A 1 73 ? 6.051 -8.677 -11.785 1.00 98.12 73 SER A O 1
ATOM 559 N N . ALA A 1 74 ? 5.809 -6.453 -11.502 1.00 97.94 74 ALA A N 1
ATOM 560 C CA . ALA A 1 74 ? 4.747 -6.559 -10.519 1.00 97.94 74 ALA A CA 1
ATOM 561 C C . ALA A 1 74 ? 3.649 -5.505 -10.722 1.00 97.94 74 ALA A C 1
ATOM 563 O O . ALA A 1 74 ? 3.897 -4.299 -10.847 1.00 97.94 74 ALA A O 1
ATOM 564 N N . THR A 1 75 ? 2.398 -5.960 -10.734 1.00 97.62 75 THR A N 1
ATOM 565 C CA . THR A 1 75 ? 1.222 -5.081 -10.754 1.00 97.62 75 THR A CA 1
ATOM 566 C C . THR A 1 75 ? 0.994 -4.333 -9.426 1.00 97.62 75 THR A C 1
ATOM 568 O O . THR A 1 75 ? 0.592 -3.169 -9.501 1.00 97.62 75 THR A O 1
ATOM 571 N N . PRO A 1 76 ? 1.274 -4.889 -8.223 1.00 98.06 76 PRO A N 1
ATOM 572 C CA . PRO A 1 76 ? 1.183 -4.163 -6.950 1.00 98.06 76 PRO A CA 1
ATOM 573 C C . PRO A 1 76 ? 1.808 -2.763 -6.951 1.00 98.06 76 PRO A C 1
ATOM 575 O O . PRO A 1 76 ? 1.153 -1.785 -6.582 1.00 98.06 76 PRO A O 1
ATOM 578 N N . GLU A 1 77 ? 3.053 -2.638 -7.402 1.00 97.44 77 GLU A N 1
ATOM 579 C CA . GLU A 1 77 ? 3.757 -1.360 -7.461 1.00 97.44 77 GLU A CA 1
ATOM 580 C C . GLU A 1 77 ? 3.137 -0.432 -8.518 1.00 97.44 77 GLU A C 1
ATOM 582 O O . GLU A 1 77 ? 3.095 0.780 -8.311 1.00 97.44 77 GLU A O 1
ATOM 587 N N . THR A 1 78 ? 2.607 -0.979 -9.617 1.00 97.94 78 THR A N 1
ATOM 588 C CA . THR A 1 78 ? 1.879 -0.209 -10.646 1.00 97.94 78 THR A CA 1
ATOM 589 C C . THR A 1 78 ? 0.617 0.426 -10.060 1.00 97.94 78 THR A C 1
ATOM 591 O O . THR A 1 78 ? 0.352 1.610 -10.274 1.00 97.94 78 THR A O 1
ATOM 594 N N . MET A 1 79 ? -0.135 -0.329 -9.253 1.00 97.75 79 MET A N 1
ATOM 595 C CA . MET A 1 79 ? -1.331 0.159 -8.559 1.00 97.75 79 MET A CA 1
ATOM 596 C C . MET A 1 79 ? -0.992 1.234 -7.515 1.00 97.75 79 MET A C 1
ATOM 598 O O . MET A 1 79 ? -1.693 2.241 -7.415 1.00 97.75 79 MET A O 1
ATOM 602 N N . GLU A 1 80 ? 0.097 1.077 -6.755 1.00 97.81 80 GLU A N 1
ATOM 603 C CA . GLU A 1 80 ? 0.539 2.120 -5.814 1.00 97.81 80 GLU A CA 1
ATOM 604 C C . GLU A 1 80 ? 1.066 3.369 -6.535 1.00 97.81 80 GLU A C 1
ATOM 606 O O . GLU A 1 80 ? 0.827 4.484 -6.065 1.00 97.81 80 GLU A O 1
ATOM 611 N N . LEU A 1 81 ? 1.717 3.218 -7.695 1.00 98.31 81 LEU A N 1
ATOM 612 C CA . LEU A 1 81 ? 2.107 4.347 -8.540 1.00 98.31 81 LEU A CA 1
ATOM 613 C C . LEU A 1 81 ? 0.877 5.097 -9.065 1.00 98.31 81 LEU A C 1
ATOM 615 O O . LEU A 1 81 ? 0.842 6.324 -8.986 1.00 98.31 81 LEU A O 1
ATOM 619 N N . LEU A 1 82 ? -0.157 4.387 -9.527 1.00 97.44 82 LEU A N 1
ATOM 620 C CA . LEU A 1 82 ? -1.431 4.997 -9.924 1.00 97.44 82 LEU A CA 1
ATOM 621 C C . LEU A 1 82 ? -2.055 5.776 -8.761 1.00 97.44 82 LEU A C 1
ATOM 623 O O . LEU A 1 82 ? -2.477 6.921 -8.928 1.00 97.44 82 LEU A O 1
ATOM 627 N N . ARG A 1 83 ? -2.055 5.189 -7.560 1.00 96.50 83 ARG A N 1
ATOM 628 C CA . ARG A 1 83 ? -2.558 5.843 -6.347 1.00 96.50 83 ARG A CA 1
ATOM 629 C C . ARG A 1 83 ? -1.777 7.118 -6.020 1.00 96.50 83 ARG A C 1
ATOM 631 O O . ARG A 1 83 ? -2.389 8.131 -5.687 1.00 96.50 83 ARG A O 1
ATOM 638 N N . LEU A 1 84 ? -0.448 7.093 -6.158 1.00 97.81 84 LEU A N 1
ATOM 639 C CA . LEU A 1 84 ? 0.406 8.271 -5.988 1.00 97.81 84 LEU A CA 1
ATOM 640 C C . LEU A 1 84 ? 0.101 9.347 -7.038 1.00 97.81 84 LEU A C 1
ATOM 642 O O . LEU A 1 84 ? -0.057 10.508 -6.677 1.00 97.81 84 LEU A O 1
ATOM 646 N N . VAL A 1 85 ? -0.026 8.979 -8.314 1.00 97.56 85 VAL A N 1
ATOM 647 C CA . VAL A 1 85 ? -0.348 9.917 -9.402 1.00 97.56 85 VAL A CA 1
ATOM 648 C C . VAL A 1 85 ? -1.702 10.593 -9.167 1.00 97.56 85 VAL A C 1
ATOM 650 O O . VAL A 1 85 ? -1.787 11.818 -9.245 1.00 97.56 85 VAL A O 1
ATOM 653 N N . ARG A 1 86 ? -2.741 9.830 -8.800 1.00 94.62 86 ARG A N 1
ATOM 654 C CA . ARG A 1 86 ? -4.068 10.378 -8.458 1.00 94.62 86 ARG A CA 1
ATOM 655 C C . ARG A 1 86 ? -4.009 11.315 -7.253 1.00 94.62 86 ARG A C 1
ATOM 657 O O . ARG A 1 86 ? -4.592 12.397 -7.284 1.00 94.62 86 ARG A O 1
ATOM 664 N N . PHE A 1 87 ? -3.275 10.924 -6.211 1.00 95.25 87 PHE A N 1
ATOM 665 C CA . PHE A 1 87 ? -3.069 11.762 -5.032 1.00 95.25 87 PHE A CA 1
ATOM 666 C C . PHE A 1 87 ? -2.387 13.089 -5.389 1.00 95.25 87 PHE A C 1
ATOM 668 O O . PHE A 1 87 ? -2.834 14.146 -4.944 1.00 95.25 87 PHE A O 1
ATOM 675 N N . LEU A 1 88 ? -1.333 13.053 -6.211 1.00 96.38 88 LEU A N 1
ATOM 676 C CA . LEU A 1 88 ? -0.620 14.256 -6.637 1.00 96.38 88 LEU A CA 1
ATOM 677 C C . LEU A 1 88 ? -1.495 15.160 -7.516 1.00 96.38 88 LEU A C 1
ATOM 679 O O . LEU A 1 88 ? -1.508 16.366 -7.279 1.00 96.38 88 LEU A O 1
ATOM 683 N N . ASP A 1 89 ? -2.277 14.612 -8.456 1.00 94.38 89 ASP A N 1
ATOM 684 C CA . ASP A 1 89 ? -3.241 15.402 -9.245 1.00 94.38 89 ASP A CA 1
ATOM 685 C C . ASP A 1 89 ? -4.258 16.117 -8.341 1.00 94.38 89 ASP A C 1
ATOM 687 O O . ASP A 1 89 ? -4.515 17.312 -8.495 1.00 94.38 89 ASP A O 1
ATOM 691 N N . GLN A 1 90 ? -4.797 15.420 -7.338 1.00 91.06 90 GLN A N 1
ATOM 692 C CA . GLN A 1 90 ? -5.733 16.021 -6.390 1.00 91.06 90 GLN A CA 1
ATOM 693 C C . GLN A 1 90 ? -5.065 17.102 -5.526 1.00 91.06 90 GLN A C 1
ATOM 695 O O . GLN A 1 90 ? -5.627 18.187 -5.346 1.00 91.06 90 GLN A O 1
ATOM 700 N N . ALA A 1 91 ? -3.860 16.838 -5.015 1.00 91.69 91 ALA A N 1
ATOM 701 C CA . ALA A 1 91 ? -3.105 17.791 -4.205 1.00 91.69 91 ALA A CA 1
ATOM 702 C C . ALA A 1 91 ? -2.773 19.071 -4.990 1.00 91.69 91 ALA A C 1
ATOM 704 O O . ALA A 1 91 ? -2.869 20.172 -4.446 1.00 91.69 91 ALA A O 1
ATOM 705 N N . LEU A 1 92 ? -2.463 18.958 -6.286 1.00 91.12 92 LEU A N 1
ATOM 706 C CA . LEU A 1 92 ? -2.237 20.116 -7.152 1.00 91.12 92 LEU A CA 1
ATOM 707 C C . LEU A 1 92 ? -3.465 21.022 -7.265 1.00 91.12 92 LEU A C 1
ATOM 709 O O . LEU A 1 92 ? -3.305 22.239 -7.260 1.00 91.12 92 LEU A O 1
ATOM 713 N N . THR A 1 93 ? -4.683 20.467 -7.296 1.00 86.62 93 THR A N 1
ATOM 714 C CA . THR A 1 93 ? -5.911 21.288 -7.318 1.00 86.62 93 THR A CA 1
ATOM 715 C C . THR A 1 93 ? -5.995 22.182 -6.072 1.00 86.62 93 THR A C 1
ATOM 717 O O . THR A 1 93 ? -6.362 23.357 -6.164 1.00 86.62 93 THR A O 1
ATOM 720 N N . GLN A 1 94 ? -5.598 21.658 -4.907 1.00 84.94 94 GLN A N 1
ATOM 721 C CA . GLN A 1 94 ? -5.580 22.416 -3.652 1.00 84.94 94 GLN A CA 1
ATOM 722 C C . GLN A 1 94 ? -4.475 23.482 -3.656 1.00 84.94 94 GLN A C 1
ATOM 724 O O . GLN A 1 94 ? -4.730 24.639 -3.322 1.00 84.94 94 GLN A O 1
ATOM 729 N N . LEU A 1 95 ? -3.267 23.120 -4.100 1.00 87.88 95 LEU A N 1
ATOM 730 C CA . LEU A 1 95 ? -2.134 24.046 -4.202 1.00 87.88 95 LEU A CA 1
ATOM 731 C C . LEU A 1 95 ? -2.404 25.186 -5.194 1.00 87.88 95 LEU A C 1
ATOM 733 O O . LEU A 1 95 ? -2.092 26.341 -4.904 1.00 87.88 95 LEU A O 1
ATOM 737 N N . ALA A 1 96 ? -3.025 24.884 -6.336 1.00 85.50 96 ALA A N 1
ATOM 738 C CA . ALA A 1 96 ? -3.408 25.871 -7.339 1.00 85.50 96 ALA A CA 1
ATOM 739 C C . ALA A 1 96 ? -4.455 26.854 -6.797 1.00 85.50 96 ALA A C 1
ATOM 741 O O . ALA A 1 96 ? -4.302 28.063 -6.968 1.00 85.50 96 ALA A O 1
ATOM 742 N N . THR A 1 97 ? -5.470 26.356 -6.083 1.00 83.75 97 THR A N 1
ATOM 743 C CA . THR A 1 97 ? -6.480 27.199 -5.416 1.00 83.75 97 THR A CA 1
ATOM 744 C C . THR A 1 97 ? -5.843 28.127 -4.378 1.00 83.75 97 THR A C 1
ATOM 746 O O . THR A 1 97 ? -6.157 29.319 -4.329 1.00 83.75 97 THR A O 1
ATOM 749 N N . GLY A 1 98 ? -4.906 27.607 -3.578 1.00 82.69 98 GLY A N 1
ATOM 750 C CA . GLY A 1 98 ? -4.160 28.399 -2.599 1.00 82.69 98 GLY A CA 1
ATOM 751 C C . GLY A 1 98 ? -3.315 29.500 -3.248 1.00 82.69 98 GLY A C 1
ATOM 752 O O . GLY A 1 98 ? -3.363 30.650 -2.815 1.00 82.69 98 GLY A O 1
ATOM 753 N N . ALA A 1 99 ? -2.598 29.180 -4.330 1.00 83.19 99 ALA A N 1
ATOM 754 C CA . ALA A 1 99 ? -1.802 30.156 -5.073 1.00 83.19 99 ALA A CA 1
ATOM 755 C C . ALA A 1 99 ? -2.672 31.250 -5.715 1.00 83.19 99 ALA A C 1
ATOM 757 O O . ALA A 1 99 ? -2.350 32.432 -5.596 1.00 83.19 99 ALA A O 1
ATOM 758 N N . ALA A 1 100 ? -3.798 30.870 -6.330 1.00 84.62 100 ALA A N 1
ATOM 759 C CA . ALA A 1 100 ? -4.740 31.812 -6.932 1.00 84.62 100 ALA A CA 1
ATOM 760 C C . ALA A 1 100 ? -5.339 32.769 -5.890 1.00 84.62 100 ALA A C 1
ATOM 762 O O . ALA A 1 100 ? -5.441 33.969 -6.139 1.00 84.62 100 ALA A O 1
ATOM 763 N N . SER A 1 101 ? -5.656 32.262 -4.694 1.00 82.81 101 SER A N 1
ATOM 764 C CA . SER A 1 101 ? -6.148 33.074 -3.570 1.00 82.81 101 SER A CA 1
ATOM 765 C C . SER A 1 101 ? -5.116 34.100 -3.082 1.00 82.81 101 SER A C 1
ATOM 767 O O . SER A 1 101 ? -5.486 35.147 -2.559 1.00 82.81 101 SER A O 1
ATOM 769 N N . ALA A 1 102 ? -3.824 33.830 -3.291 1.00 83.94 102 ALA A N 1
ATOM 770 C CA . ALA A 1 102 ? -2.721 34.751 -3.017 1.00 83.94 102 ALA A CA 1
ATOM 771 C C . ALA A 1 102 ? -2.342 35.640 -4.225 1.00 83.94 102 ALA A C 1
ATOM 773 O O . ALA A 1 102 ? -1.330 36.337 -4.176 1.00 83.94 102 ALA A O 1
ATOM 774 N N . GLY A 1 103 ? -3.119 35.615 -5.317 1.00 84.25 103 GLY A N 1
ATOM 775 C CA . GLY A 1 103 ? -2.863 36.396 -6.534 1.00 84.25 103 GLY A CA 1
ATOM 776 C C . GLY A 1 103 ? -1.725 35.865 -7.416 1.00 84.25 103 GLY A C 1
ATOM 777 O O . GLY A 1 103 ? -1.231 36.592 -8.276 1.00 84.25 103 GLY A O 1
ATOM 778 N N . GLY A 1 104 ? -1.286 34.620 -7.206 1.00 87.12 104 GLY A N 1
ATOM 779 C CA . GLY A 1 104 ? -0.190 33.986 -7.940 1.00 87.12 104 GLY A CA 1
ATOM 780 C C . GLY A 1 104 ? -0.620 32.796 -8.802 1.00 87.12 104 GLY A C 1
ATOM 781 O O . GLY A 1 104 ? -1.761 32.340 -8.764 1.00 87.12 104 GLY A O 1
ATOM 782 N N . GLN A 1 105 ? 0.333 32.258 -9.565 1.00 89.25 105 GLN A N 1
ATOM 783 C CA . GLN A 1 105 ? 0.193 30.987 -10.279 1.00 89.25 105 GLN A CA 1
ATOM 784 C C . GLN A 1 105 ? 1.105 29.935 -9.650 1.00 89.25 105 GLN A C 1
ATOM 786 O O . GLN A 1 105 ? 2.262 30.211 -9.328 1.00 89.25 105 GLN A O 1
ATOM 791 N N . PHE A 1 106 ? 0.585 28.720 -9.481 1.00 92.81 106 PHE A N 1
ATOM 792 C CA . PHE A 1 106 ? 1.367 27.605 -8.963 1.00 92.81 106 PHE A CA 1
ATOM 793 C C . PHE A 1 106 ? 2.330 27.060 -10.030 1.00 92.81 106 PHE A C 1
ATOM 795 O O . PHE A 1 106 ? 1.926 26.787 -11.163 1.00 92.81 106 PHE A O 1
ATOM 802 N N . ALA A 1 107 ? 3.589 26.849 -9.644 1.00 94.69 107 ALA A N 1
ATOM 803 C CA . ALA A 1 107 ? 4.595 26.173 -10.454 1.00 94.69 107 ALA A CA 1
ATOM 804 C C . ALA A 1 107 ? 5.540 25.354 -9.565 1.00 94.69 107 ALA A C 1
ATOM 806 O O . ALA A 1 107 ? 5.857 25.760 -8.445 1.00 94.69 107 ALA A O 1
ATOM 807 N N . LEU A 1 108 ? 6.018 24.224 -10.084 1.00 96.75 108 LEU A N 1
ATOM 808 C CA . LEU A 1 108 ? 7.030 23.396 -9.431 1.00 96.75 108 LEU A CA 1
ATOM 809 C C . LEU A 1 108 ? 8.404 23.701 -10.029 1.00 96.75 108 LEU A C 1
ATOM 811 O O . LEU A 1 108 ? 8.595 23.546 -11.233 1.00 96.75 108 LEU A O 1
ATOM 815 N N . ALA A 1 109 ? 9.352 24.115 -9.190 1.00 97.44 109 ALA A N 1
ATOM 816 C CA . ALA A 1 109 ? 10.756 24.203 -9.572 1.00 97.44 109 ALA A CA 1
ATOM 817 C C . ALA A 1 109 ? 11.429 22.833 -9.404 1.00 97.44 109 ALA A C 1
ATOM 819 O O . ALA A 1 109 ? 11.273 22.189 -8.363 1.00 97.44 109 ALA A O 1
ATOM 820 N N . VAL A 1 110 ? 12.145 22.389 -10.434 1.00 97.94 110 VAL A N 1
ATOM 821 C CA . VAL A 1 110 ? 12.916 21.138 -10.449 1.00 97.94 110 VAL A CA 1
ATOM 822 C C . VAL A 1 110 ? 14.274 21.369 -11.117 1.00 97.94 110 VAL A C 1
ATOM 824 O O . VAL A 1 110 ? 14.381 22.279 -11.941 1.00 97.94 110 VAL A O 1
ATOM 827 N N . PRO A 1 111 ? 15.305 20.553 -10.835 1.00 97.94 111 PRO A N 1
ATOM 828 C CA . PRO A 1 111 ? 16.562 20.588 -11.577 1.00 97.94 111 PRO A CA 1
ATOM 829 C C . PRO A 1 111 ? 16.334 20.434 -13.079 1.00 97.94 111 PRO A C 1
ATOM 831 O O . PRO A 1 111 ? 15.435 19.698 -13.493 1.00 97.94 111 PRO A O 1
ATOM 834 N N . THR A 1 112 ? 17.171 21.085 -13.886 1.00 98.00 112 THR A N 1
ATOM 835 C CA . THR A 1 112 ? 17.091 21.009 -15.356 1.00 98.00 112 THR A CA 1
ATOM 836 C C . THR A 1 112 ? 17.076 19.557 -15.845 1.00 98.00 112 THR A C 1
ATOM 838 O O . THR A 1 112 ? 16.259 19.205 -16.684 1.00 98.00 112 THR A O 1
ATOM 841 N N . GLU A 1 113 ? 17.858 18.669 -15.228 1.00 98.44 113 GLU A N 1
ATOM 842 C CA . GLU A 1 113 ? 17.875 17.244 -15.574 1.00 98.44 113 GLU A CA 1
ATOM 843 C C . GLU A 1 113 ? 16.533 16.533 -15.331 1.00 98.44 113 GLU A C 1
ATOM 845 O O . GLU A 1 113 ? 16.131 15.672 -16.113 1.00 98.44 113 GLU A O 1
ATOM 850 N N . ILE A 1 114 ? 15.824 16.885 -14.252 1.00 98.44 114 ILE A N 1
ATOM 851 C CA . ILE A 1 114 ? 14.485 16.346 -13.967 1.00 98.44 114 ILE A CA 1
ATOM 852 C C . ILE A 1 114 ? 13.466 16.933 -14.945 1.00 98.44 114 ILE A C 1
ATOM 854 O O . ILE A 1 114 ? 12.563 16.219 -15.379 1.00 98.44 114 ILE A O 1
ATOM 858 N N . TYR A 1 115 ? 13.606 18.211 -15.303 1.00 98.62 115 TYR A N 1
ATOM 859 C CA . TYR A 1 115 ? 12.750 18.854 -16.295 1.00 98.62 115 TYR A CA 1
ATOM 860 C C . TYR A 1 115 ? 12.872 18.187 -17.670 1.00 98.62 115 TYR A C 1
ATOM 862 O O . TYR A 1 115 ? 11.851 17.860 -18.272 1.00 98.62 115 TYR A O 1
ATOM 870 N N . ASP A 1 116 ? 14.094 17.927 -18.133 1.00 98.50 116 ASP A N 1
ATOM 871 C CA . ASP A 1 116 ? 14.347 17.278 -19.422 1.00 98.50 116 ASP A CA 1
ATOM 872 C C . ASP A 1 116 ? 13.799 15.844 -19.440 1.00 98.50 116 ASP A C 1
ATOM 874 O O . ASP A 1 116 ? 13.126 15.436 -20.390 1.00 98.50 116 ASP A O 1
ATOM 878 N N . PHE A 1 117 ? 13.996 15.101 -18.344 1.00 98.75 117 PHE A N 1
ATOM 879 C CA . PHE A 1 117 ? 13.428 13.763 -18.188 1.00 98.75 117 PHE A CA 1
ATOM 880 C C . PHE A 1 117 ? 11.890 13.782 -18.213 1.00 98.75 117 PHE A C 1
ATOM 882 O O . PHE A 1 117 ? 11.259 12.972 -18.899 1.00 98.75 117 PHE A O 1
ATOM 889 N N . TYR A 1 118 ? 11.279 14.747 -17.521 1.00 98.62 118 TYR A N 1
ATOM 890 C CA . TYR A 1 118 ? 9.838 14.997 -17.567 1.00 98.62 118 TYR A CA 1
ATOM 891 C C . TYR A 1 118 ? 9.351 15.286 -18.991 1.00 98.62 118 TYR A C 1
ATOM 893 O O . TYR A 1 118 ? 8.387 14.661 -19.428 1.00 98.62 118 TYR A O 1
ATOM 901 N N . GLN A 1 119 ? 10.003 16.198 -19.716 1.00 98.44 119 GLN A N 1
ATOM 902 C CA . GLN A 1 119 ? 9.616 16.566 -21.079 1.00 98.44 119 GLN A CA 1
ATOM 903 C C . GLN A 1 119 ? 9.642 15.356 -22.011 1.00 98.44 119 GLN A C 1
ATOM 905 O O . GLN A 1 119 ? 8.675 15.122 -22.740 1.00 98.44 119 GLN A O 1
ATOM 910 N N . GLY A 1 120 ? 10.702 14.545 -21.937 1.00 98.31 120 GLY A N 1
ATOM 911 C CA . GLY A 1 120 ? 10.801 13.306 -22.705 1.00 98.31 120 GLY A CA 1
ATOM 912 C C . GLY A 1 120 ? 9.633 12.358 -22.421 1.00 98.31 120 GLY A C 1
ATOM 913 O O . GLY A 1 120 ? 8.951 11.913 -23.344 1.00 98.31 120 GLY A O 1
ATOM 914 N N . LEU A 1 121 ? 9.329 12.101 -21.144 1.00 98.12 121 LEU A N 1
ATOM 915 C CA . LEU A 1 121 ? 8.205 11.234 -20.772 1.00 98.12 121 LEU A CA 1
ATOM 916 C C . LEU A 1 121 ? 6.844 11.827 -21.169 1.00 98.12 121 LEU A C 1
ATOM 918 O O . LEU A 1 121 ? 5.968 11.096 -21.630 1.00 98.12 121 LEU A O 1
ATOM 922 N N . ALA A 1 122 ? 6.656 13.140 -21.039 1.00 96.94 122 ALA A N 1
ATOM 923 C CA . ALA A 1 122 ? 5.424 13.819 -21.434 1.00 96.94 122 ALA A CA 1
ATOM 924 C C . ALA A 1 122 ? 5.151 13.691 -22.943 1.00 96.94 122 ALA A C 1
ATOM 926 O O . ALA A 1 122 ? 3.998 13.511 -23.353 1.00 96.94 122 ALA A O 1
ATOM 927 N N . GLN A 1 123 ? 6.198 13.739 -23.771 1.00 95.62 123 GLN A N 1
ATOM 928 C CA . GLN A 1 123 ? 6.096 13.513 -25.213 1.00 95.62 123 GLN A CA 1
ATOM 929 C C . GLN A 1 123 ? 5.681 12.071 -25.529 1.00 95.62 123 GLN A C 1
ATOM 931 O O . GLN A 1 123 ? 4.745 11.878 -26.308 1.00 95.62 123 GLN A O 1
ATOM 936 N N . LEU A 1 124 ? 6.291 11.073 -24.872 1.00 95.12 124 LEU A N 1
ATOM 937 C CA . LEU A 1 124 ? 5.914 9.662 -25.043 1.00 95.12 124 LEU A CA 1
ATOM 938 C C . LEU A 1 124 ? 4.441 9.415 -24.698 1.00 95.12 124 LEU A C 1
ATOM 940 O O . LEU A 1 124 ? 3.731 8.770 -25.463 1.00 95.12 124 LEU A O 1
ATOM 944 N N . LEU A 1 125 ? 3.958 9.976 -23.587 1.00 91.81 125 LEU A N 1
ATOM 945 C CA . LEU A 1 125 ? 2.557 9.832 -23.180 1.00 91.81 125 LEU A CA 1
ATOM 946 C C . LEU A 1 125 ? 1.583 10.522 -24.148 1.00 91.81 125 LEU A C 1
ATOM 948 O O . LEU A 1 125 ? 0.482 10.032 -24.380 1.00 91.81 125 LEU A O 1
ATOM 952 N N . THR A 1 126 ? 1.974 11.661 -24.725 1.00 84.56 126 THR A N 1
ATOM 953 C CA . THR A 1 126 ? 1.129 12.405 -25.676 1.00 84.56 126 THR A CA 1
ATOM 954 C C . THR A 1 126 ? 0.950 11.660 -26.996 1.00 84.56 126 THR A C 1
ATOM 956 O O . THR A 1 126 ? -0.108 11.763 -27.610 1.00 84.56 126 THR A O 1
ATOM 959 N N . ALA A 1 127 ? 1.962 10.903 -27.425 1.00 73.69 127 ALA A N 1
ATOM 960 C CA . ALA A 1 127 ? 1.873 10.070 -28.620 1.00 73.69 127 ALA A CA 1
ATOM 961 C C . ALA A 1 127 ? 0.871 8.909 -28.466 1.00 73.69 127 ALA A C 1
ATOM 963 O O . ALA A 1 127 ? 0.379 8.396 -29.469 1.00 73.69 127 ALA A O 1
ATOM 964 N N . GLU A 1 128 ? 0.563 8.505 -27.231 1.00 69.69 128 GLU A N 1
ATOM 965 C CA . GLU A 1 128 ? -0.393 7.433 -26.937 1.00 69.69 128 GLU A CA 1
ATOM 966 C C . GLU A 1 128 ? -1.806 7.946 -26.645 1.00 69.69 128 GLU A C 1
ATOM 968 O O . GLU A 1 128 ? -2.778 7.300 -27.031 1.00 69.69 128 GLU A O 1
ATOM 973 N N . VAL A 1 129 ? -1.929 9.093 -25.967 1.00 64.56 129 VAL A N 1
ATOM 974 C CA . VAL A 1 129 ? -3.217 9.674 -25.562 1.00 64.56 129 VAL A CA 1
ATOM 975 C C . VAL A 1 129 ? -3.216 11.175 -25.840 1.00 64.56 129 VAL A C 1
ATOM 977 O O . VAL A 1 129 ? -2.460 11.947 -25.232 1.00 64.56 129 VAL A O 1
ATOM 980 N N . SER A 1 130 ? -4.089 11.606 -26.753 1.00 60.41 130 SER A N 1
ATOM 981 C CA . SER A 1 130 ? -4.258 13.026 -27.048 1.00 60.41 130 SER A CA 1
ATOM 982 C C . SER A 1 130 ? -4.981 13.737 -25.897 1.00 60.41 130 SER A C 1
ATOM 984 O O . SER A 1 130 ? -5.742 13.134 -25.142 1.00 60.41 130 SER A O 1
ATOM 986 N N . ALA A 1 131 ? -4.762 15.047 -25.748 1.00 58.22 131 ALA A N 1
ATOM 987 C CA . ALA A 1 131 ? -5.428 15.825 -24.699 1.00 58.22 131 ALA A CA 1
ATOM 988 C C . ALA A 1 131 ? -6.961 15.883 -24.868 1.00 58.22 131 ALA A C 1
ATOM 990 O O . ALA A 1 131 ? -7.659 16.091 -23.881 1.00 58.22 131 ALA A O 1
ATOM 991 N N . ALA A 1 132 ? -7.468 15.692 -26.091 1.00 56.72 132 ALA A N 1
ATOM 992 C CA . ALA A 1 132 ? -8.900 15.672 -26.388 1.00 56.72 132 ALA A CA 1
ATOM 993 C C . ALA A 1 132 ? -9.582 14.361 -25.956 1.00 56.72 132 ALA A C 1
ATOM 995 O O . ALA A 1 132 ? -10.796 14.347 -25.779 1.00 56.72 132 ALA A O 1
ATOM 996 N N . ASP A 1 133 ? -8.803 13.295 -25.749 1.00 59.78 133 ASP A N 1
ATOM 997 C CA . ASP A 1 133 ? -9.297 11.962 -25.383 1.00 59.78 133 ASP A CA 1
ATOM 998 C C . ASP A 1 133 ? -9.180 11.683 -23.872 1.00 59.78 133 ASP A C 1
ATOM 1000 O O . ASP A 1 133 ? -9.426 10.564 -23.418 1.00 59.78 133 ASP A O 1
ATOM 1004 N N . LEU A 1 134 ? -8.775 12.680 -23.073 1.00 58.03 134 LEU A N 1
ATOM 1005 C CA . LEU A 1 134 ? -8.662 12.538 -21.622 1.00 58.03 134 LEU A CA 1
ATOM 1006 C C . LEU A 1 134 ? -10.060 12.511 -20.975 1.00 58.03 134 LEU A C 1
ATOM 1008 O O . LEU A 1 134 ? -10.829 13.451 -21.171 1.00 58.03 134 LEU A O 1
ATOM 1012 N N . PRO A 1 135 ? -10.392 11.492 -20.162 1.00 59.03 135 PRO A N 1
ATOM 1013 C CA . PRO A 1 135 ? -11.690 11.422 -19.499 1.00 59.03 135 PRO A CA 1
ATOM 1014 C C . PRO A 1 135 ? -11.864 12.534 -18.448 1.00 59.03 135 PRO A C 1
ATOM 1016 O O . PRO A 1 135 ? -10.930 12.886 -17.725 1.00 59.03 135 PRO A O 1
ATOM 1019 N N . ASP A 1 136 ? -13.098 13.026 -18.294 1.00 52.72 136 ASP A N 1
ATOM 1020 C CA . ASP A 1 136 ? -13.489 14.165 -17.437 1.00 52.72 136 ASP A CA 1
ATOM 1021 C C . ASP A 1 136 ? -13.417 13.915 -15.907 1.00 52.72 136 ASP A C 1
ATOM 1023 O O . ASP A 1 136 ? -13.904 14.730 -15.128 1.00 52.72 136 ASP A O 1
ATOM 1027 N N . ARG A 1 137 ? -12.721 12.857 -15.453 1.00 53.44 137 ARG A N 1
ATOM 1028 C CA . ARG A 1 137 ? -12.585 12.350 -14.057 1.00 53.44 137 ARG A CA 1
ATOM 1029 C C . ARG A 1 137 ? -13.544 11.241 -13.624 1.00 53.44 137 ARG A C 1
ATOM 1031 O O . ARG A 1 137 ? -13.963 11.196 -12.468 1.00 53.44 137 ARG A O 1
ATOM 1038 N N . GLN A 1 138 ? -13.780 10.257 -14.478 1.00 46.84 138 GLN A N 1
ATOM 1039 C CA . GLN A 1 138 ? -14.222 8.956 -13.985 1.00 46.84 138 GLN A CA 1
ATOM 1040 C C . GLN A 1 138 ? -13.144 7.938 -14.312 1.00 46.84 138 GLN A C 1
ATOM 1042 O O . GLN A 1 138 ? -12.981 7.553 -15.466 1.00 46.84 138 GLN A O 1
ATOM 1047 N N . SER A 1 139 ? -12.366 7.578 -13.287 1.00 53.88 139 SER A N 1
ATOM 1048 C CA . SER A 1 139 ? -11.493 6.410 -13.332 1.00 53.88 139 SER A CA 1
ATOM 1049 C C . SER A 1 139 ? -12.319 5.246 -13.860 1.00 53.88 139 SER A C 1
ATOM 1051 O O . SER A 1 139 ? -13.309 4.824 -13.261 1.00 53.88 139 SER A O 1
ATOM 1053 N N . CYS A 1 140 ? -11.933 4.784 -15.034 1.00 50.72 140 CYS A N 1
ATOM 1054 C CA . CYS A 1 140 ? -12.421 3.556 -15.603 1.00 50.72 140 CYS A CA 1
ATOM 1055 C C . CYS A 1 140 ? -11.154 2.740 -15.777 1.00 50.72 140 CYS A C 1
ATOM 1057 O O . CYS A 1 140 ? -10.289 3.137 -16.551 1.00 50.72 140 CYS A O 1
ATOM 1059 N N . LEU A 1 141 ? -11.017 1.615 -15.074 1.00 59.59 141 LEU A N 1
ATOM 1060 C CA . LEU A 1 141 ? -10.088 0.583 -15.521 1.00 59.59 141 LEU A CA 1
ATOM 1061 C C . LEU A 1 141 ? -10.524 0.218 -16.945 1.00 59.59 141 LEU A C 1
ATOM 1063 O O . LEU A 1 141 ? -11.495 -0.513 -17.143 1.00 59.59 141 LEU A O 1
ATOM 1067 N N . HIS A 1 142 ? -9.910 0.866 -17.935 1.00 53.19 142 HIS A N 1
ATOM 1068 C CA . HIS A 1 142 ? -10.327 0.771 -19.320 1.00 53.19 142 HIS A CA 1
ATOM 1069 C C . HIS A 1 142 ? -10.168 -0.677 -19.753 1.00 53.19 142 HIS A C 1
ATOM 1071 O O . HIS A 1 142 ? -9.147 -1.299 -19.504 1.00 53.19 142 HIS A O 1
ATOM 1077 N N . THR A 1 143 ? -11.141 -1.235 -20.462 1.00 53.19 143 THR A N 1
ATOM 1078 C CA . THR A 1 143 ? -11.055 -2.633 -20.906 1.00 53.19 143 THR A CA 1
ATOM 1079 C C . THR A 1 143 ? -9.948 -2.875 -21.938 1.00 53.19 143 THR A C 1
ATOM 1081 O O . THR A 1 143 ? -9.720 -4.015 -22.336 1.00 53.19 143 THR A O 1
ATOM 1084 N N . ASN A 1 144 ? -9.275 -1.833 -22.417 1.00 57.47 144 ASN A N 1
ATOM 1085 C CA . ASN A 1 144 ? -8.247 -1.952 -23.439 1.00 57.47 144 ASN A CA 1
ATOM 1086 C C . ASN A 1 144 ? -6.946 -2.479 -22.830 1.00 57.47 144 ASN A C 1
ATOM 1088 O O . ASN A 1 144 ? -6.517 -2.033 -21.772 1.00 57.47 144 ASN A O 1
ATOM 1092 N N . ARG A 1 145 ? -6.307 -3.426 -23.521 1.00 61.25 145 ARG A N 1
ATOM 1093 C CA . ARG A 1 145 ? -4.940 -3.858 -23.210 1.00 61.25 145 ARG A CA 1
ATOM 1094 C C . ARG A 1 145 ? -3.951 -3.053 -24.053 1.00 61.25 145 ARG A C 1
ATOM 1096 O O . ARG A 1 145 ? -4.285 -2.744 -25.202 1.00 61.25 145 ARG A O 1
ATOM 1103 N N . PRO A 1 146 ? -2.744 -2.748 -23.544 1.00 64.19 146 PRO A N 1
ATOM 1104 C CA . PRO A 1 146 ? -1.688 -2.189 -24.373 1.00 64.19 146 PRO A CA 1
ATOM 1105 C C . PRO A 1 146 ? -1.434 -3.104 -25.575 1.00 64.19 146 PRO A C 1
ATOM 1107 O O . PRO A 1 146 ? -1.303 -4.320 -25.423 1.00 64.19 146 PRO A O 1
ATOM 1110 N N . ALA A 1 147 ? -1.362 -2.539 -26.780 1.00 75.12 147 ALA A N 1
ATOM 1111 C CA . ALA A 1 147 ? -0.907 -3.307 -27.932 1.00 75.12 147 ALA A CA 1
ATOM 1112 C C . ALA A 1 147 ? 0.568 -3.702 -27.701 1.00 75.12 147 ALA A C 1
ATOM 1114 O O . ALA A 1 147 ? 1.369 -2.799 -27.444 1.00 75.12 147 ALA A O 1
ATOM 1115 N N . PRO A 1 148 ? 0.966 -4.985 -27.829 1.00 79.50 148 PRO A N 1
ATOM 1116 C CA . PRO A 1 148 ? 2.319 -5.438 -27.475 1.00 79.50 148 PRO A CA 1
ATOM 1117 C C . PRO A 1 148 ? 3.445 -4.626 -28.133 1.00 79.50 148 PRO A C 1
ATOM 1119 O O . PRO A 1 148 ? 4.413 -4.241 -27.487 1.00 79.50 148 PRO A O 1
ATOM 1122 N N . VAL A 1 149 ? 3.276 -4.266 -29.410 1.00 84.44 149 VAL A N 1
ATOM 1123 C CA . VAL A 1 149 ? 4.245 -3.441 -30.154 1.00 84.44 149 VAL A CA 1
ATOM 1124 C C . VAL A 1 149 ? 4.360 -2.023 -29.582 1.00 84.44 149 VAL A C 1
ATOM 1126 O O . VAL A 1 149 ? 5.448 -1.453 -29.565 1.00 84.44 149 VAL A O 1
ATOM 1129 N N . ALA A 1 150 ? 3.252 -1.430 -29.134 1.00 86.44 150 ALA A N 1
ATOM 1130 C CA . ALA A 1 150 ? 3.260 -0.095 -28.540 1.00 86.44 150 ALA A CA 1
ATOM 1131 C C . ALA A 1 150 ? 3.908 -0.115 -27.148 1.00 86.44 150 ALA A C 1
ATOM 1133 O O . ALA A 1 150 ? 4.735 0.746 -26.856 1.00 86.44 150 ALA A O 1
ATOM 1134 N N . ALA A 1 151 ? 3.601 -1.132 -26.335 1.00 90.12 151 ALA A N 1
ATOM 1135 C CA . ALA A 1 151 ? 4.208 -1.320 -25.021 1.00 90.12 151 ALA A CA 1
ATOM 1136 C C . ALA A 1 151 ? 5.734 -1.476 -25.108 1.00 90.12 151 ALA A C 1
ATOM 1138 O O . ALA A 1 151 ? 6.458 -0.739 -24.442 1.00 90.12 151 ALA A O 1
ATOM 1139 N N . MET A 1 152 ? 6.224 -2.322 -26.019 1.00 91.44 152 MET A N 1
ATOM 1140 C CA . MET A 1 152 ? 7.660 -2.521 -26.231 1.00 91.44 152 MET A CA 1
ATOM 1141 C C . MET A 1 152 ? 8.369 -1.235 -26.693 1.00 91.44 152 MET A C 1
ATOM 1143 O O . MET A 1 152 ? 9.456 -0.908 -26.217 1.00 91.44 152 MET A O 1
ATOM 1147 N N . LYS A 1 153 ? 7.746 -0.459 -27.593 1.00 92.69 153 LYS A N 1
ATOM 1148 C CA . LYS A 1 153 ? 8.287 0.842 -28.030 1.00 92.69 153 LYS A CA 1
ATOM 1149 C C . LYS A 1 153 ? 8.363 1.847 -26.883 1.00 92.69 153 LYS A C 1
ATOM 1151 O O . LYS A 1 153 ? 9.365 2.551 -26.767 1.00 92.69 153 LYS A O 1
ATOM 1156 N N . TYR A 1 154 ? 7.322 1.908 -26.051 1.00 95.06 154 TYR A N 1
ATOM 1157 C CA . TYR A 1 154 ? 7.317 2.748 -24.857 1.00 95.06 154 TYR A CA 1
ATOM 1158 C C . TYR A 1 154 ? 8.429 2.330 -23.893 1.00 95.06 154 TYR A C 1
ATOM 1160 O O . TYR A 1 154 ? 9.216 3.181 -23.491 1.00 95.06 154 TYR A O 1
ATOM 1168 N N . TRP A 1 155 ? 8.533 1.034 -23.576 1.00 95.56 155 TRP A N 1
ATOM 1169 C CA . TRP A 1 155 ? 9.561 0.482 -22.689 1.00 95.56 155 TRP A CA 1
ATOM 1170 C C . TRP A 1 155 ? 10.972 0.859 -23.143 1.00 95.56 155 TRP A C 1
ATOM 1172 O O . TRP A 1 155 ? 11.753 1.385 -22.349 1.00 95.56 155 TRP A O 1
ATOM 1182 N N . ALA A 1 156 ? 11.283 0.670 -24.430 1.00 94.88 156 ALA A N 1
ATOM 1183 C CA . ALA A 1 156 ? 12.591 1.005 -24.984 1.00 94.88 156 ALA A CA 1
ATOM 1184 C C . ALA A 1 156 ? 12.892 2.511 -24.867 1.00 94.88 156 ALA A C 1
ATOM 1186 O O . ALA A 1 156 ? 13.933 2.901 -24.336 1.00 94.88 156 ALA A O 1
ATOM 1187 N N . ALA A 1 157 ? 11.960 3.367 -25.303 1.00 97.06 157 ALA A N 1
ATOM 1188 C CA . ALA A 1 157 ? 12.150 4.817 -25.284 1.00 97.06 157 ALA A CA 1
ATOM 1189 C C . ALA A 1 157 ? 12.222 5.386 -23.855 1.00 97.06 157 ALA A C 1
ATOM 1191 O O . ALA A 1 157 ? 13.083 6.213 -23.553 1.00 97.06 157 ALA A O 1
ATOM 1192 N N . ALA A 1 158 ? 11.351 4.925 -22.956 1.00 97.62 158 ALA A N 1
ATOM 1193 C CA . ALA A 1 158 ? 11.332 5.350 -21.562 1.00 97.62 158 ALA A CA 1
ATOM 1194 C C . ALA A 1 158 ? 12.580 4.871 -20.803 1.00 97.62 158 ALA A C 1
ATOM 1196 O O . ALA A 1 158 ? 13.125 5.622 -19.991 1.00 97.62 158 ALA A O 1
ATOM 1197 N N . SER A 1 159 ? 13.079 3.670 -21.114 1.00 96.31 159 SER A N 1
ATOM 1198 C CA . SER A 1 159 ? 14.346 3.166 -20.578 1.00 96.31 159 SER A CA 1
ATOM 1199 C C . SER A 1 159 ? 15.529 4.009 -21.046 1.00 96.31 159 SER A C 1
ATOM 1201 O O . SER A 1 159 ? 16.345 4.403 -20.218 1.00 96.31 159 SER A O 1
ATOM 1203 N N . THR A 1 160 ? 15.590 4.389 -22.329 1.00 97.31 160 THR A N 1
ATOM 1204 C CA . THR A 1 160 ? 16.625 5.315 -22.825 1.00 97.31 160 THR A CA 1
ATOM 1205 C C . THR A 1 160 ? 16.605 6.649 -22.073 1.00 97.31 160 THR A C 1
ATOM 1207 O O . THR A 1 160 ? 17.650 7.093 -21.603 1.00 97.31 160 THR A O 1
ATOM 1210 N N . LEU A 1 161 ? 15.429 7.263 -21.896 1.00 98.50 161 LEU A N 1
ATOM 1211 C CA . LEU A 1 161 ? 15.294 8.514 -21.138 1.00 98.50 161 LEU A CA 1
ATOM 1212 C C . LEU A 1 161 ? 15.750 8.363 -19.678 1.00 98.50 161 LEU A C 1
ATOM 1214 O O . LEU A 1 161 ? 16.420 9.246 -19.141 1.00 98.50 161 LEU A O 1
ATOM 1218 N N . ARG A 1 162 ? 15.408 7.241 -19.031 1.00 98.00 162 ARG A N 1
ATOM 1219 C CA . ARG A 1 162 ? 15.809 6.950 -17.648 1.00 98.00 162 ARG A CA 1
ATOM 1220 C C . ARG A 1 162 ? 17.323 6.797 -17.518 1.00 98.00 162 ARG A C 1
ATOM 1222 O O . ARG A 1 162 ? 17.895 7.363 -16.588 1.00 98.00 162 ARG A O 1
ATOM 1229 N N . GLU A 1 163 ? 17.966 6.058 -18.419 1.00 97.56 163 GLU A N 1
ATOM 1230 C CA . GLU A 1 163 ? 19.418 5.851 -18.365 1.00 97.56 163 GLU A CA 1
ATOM 1231 C C . GLU A 1 163 ? 20.187 7.139 -18.682 1.00 97.56 163 GLU A C 1
ATOM 1233 O O . GLU A 1 163 ? 21.124 7.474 -17.960 1.00 97.56 163 GLU A O 1
ATOM 1238 N N . GLN A 1 164 ? 19.720 7.945 -19.643 1.00 98.19 164 GLN A N 1
ATOM 1239 C CA . GLN A 1 164 ? 20.268 9.286 -19.897 1.00 98.19 164 GLN A CA 1
ATOM 1240 C C . GLN A 1 164 ? 20.160 10.192 -18.664 1.00 98.19 164 GLN A C 1
ATOM 1242 O O . GLN A 1 164 ? 21.127 10.860 -18.288 1.00 98.19 164 GLN A O 1
ATOM 1247 N N . TYR A 1 165 ? 19.001 10.199 -17.997 1.00 98.25 165 TYR A N 1
ATOM 1248 C CA . TYR A 1 165 ? 18.815 10.937 -16.749 1.00 98.25 165 TYR A CA 1
ATOM 1249 C C . TYR A 1 165 ? 19.802 10.459 -15.673 1.00 98.25 165 TYR A C 1
ATOM 1251 O O . TYR A 1 165 ? 20.529 11.277 -15.106 1.00 98.25 165 TYR A O 1
ATOM 1259 N N . ARG A 1 166 ? 19.878 9.143 -15.426 1.00 97.06 166 ARG A N 1
ATOM 1260 C CA . ARG A 1 166 ? 20.768 8.528 -14.424 1.00 97.06 166 ARG A CA 1
ATOM 1261 C C . ARG A 1 166 ? 22.236 8.851 -14.670 1.00 97.06 166 ARG A C 1
ATOM 1263 O O . ARG A 1 166 ? 22.930 9.218 -13.724 1.00 97.06 166 ARG A O 1
ATOM 1270 N N . GLU A 1 167 ? 22.691 8.747 -15.914 1.00 96.94 167 GLU A N 1
ATOM 1271 C CA . GLU A 1 167 ? 24.050 9.110 -16.314 1.00 96.94 167 GLU A CA 1
ATOM 1272 C C . GLU A 1 167 ? 24.325 10.588 -16.012 1.00 96.94 167 GLU A C 1
ATOM 1274 O O . GLU A 1 167 ? 25.306 10.929 -15.348 1.00 96.94 167 GLU A O 1
ATOM 1279 N N . THR A 1 168 ? 23.398 11.466 -16.404 1.00 96.25 168 THR A N 1
ATOM 1280 C CA . THR A 1 168 ? 23.541 12.918 -16.245 1.00 96.25 168 THR A CA 1
ATOM 1281 C C . THR A 1 168 ? 23.596 13.349 -14.777 1.00 96.25 168 THR A C 1
ATOM 1283 O O . THR A 1 168 ? 24.303 14.309 -14.443 1.00 96.25 168 THR A O 1
ATOM 1286 N N . VAL A 1 169 ? 22.863 12.665 -13.891 1.00 95.75 169 VAL A N 1
ATOM 1287 C CA . VAL A 1 169 ? 22.777 13.012 -12.461 1.00 95.75 169 VAL A CA 1
ATOM 1288 C C . VAL A 1 169 ? 23.669 12.167 -11.553 1.00 95.75 169 VAL A C 1
ATOM 1290 O O . VAL A 1 169 ? 23.649 12.368 -10.339 1.00 95.75 169 VAL A O 1
ATOM 1293 N N . PHE A 1 170 ? 24.471 11.246 -12.100 1.00 93.06 170 PHE A N 1
ATOM 1294 C CA . PHE A 1 170 ? 25.213 10.249 -11.317 1.00 93.06 170 PHE A CA 1
ATOM 1295 C C . PHE A 1 170 ? 26.059 10.854 -10.184 1.00 93.06 170 PHE A C 1
ATOM 1297 O O . PHE A 1 170 ? 26.140 10.289 -9.091 1.00 93.06 170 PHE A O 1
ATOM 1304 N N . PHE A 1 171 ? 26.683 12.010 -10.430 1.00 90.25 171 PHE A N 1
ATOM 1305 C CA . PHE A 1 171 ? 27.478 12.726 -9.427 1.00 90.25 171 PHE A CA 1
ATOM 1306 C C . PHE A 1 171 ? 26.723 13.861 -8.717 1.00 90.25 171 PHE A C 1
ATOM 1308 O O . PHE A 1 171 ? 27.133 14.278 -7.632 1.00 90.25 171 PHE A O 1
ATOM 1315 N N . GLY A 1 172 ? 25.612 14.332 -9.280 1.00 93.75 172 GLY A N 1
ATOM 1316 C CA . GLY A 1 172 ? 24.808 15.438 -8.766 1.00 93.75 172 GLY A CA 1
ATOM 1317 C C . GLY A 1 172 ? 24.099 16.203 -9.883 1.00 93.75 172 GLY A C 1
ATOM 1318 O O . GLY A 1 172 ? 24.263 15.899 -11.065 1.00 93.75 172 GLY A O 1
ATOM 1319 N N . PHE A 1 173 ? 23.336 17.225 -9.509 1.00 97.19 173 PHE A N 1
ATOM 1320 C CA . PHE A 1 173 ? 22.656 18.113 -10.458 1.00 97.19 173 PHE A CA 1
ATOM 1321 C C . PHE A 1 173 ? 23.580 19.238 -10.925 1.00 97.19 173 PHE A C 1
ATOM 1323 O O . PHE A 1 173 ? 24.545 19.578 -10.243 1.00 97.19 173 PHE A O 1
ATOM 1330 N N . ALA A 1 174 ? 23.271 19.869 -12.055 1.00 95.69 174 ALA A N 1
ATOM 1331 C CA . ALA A 1 174 ? 23.988 21.045 -12.542 1.00 95.69 174 ALA A CA 1
ATOM 1332 C C . ALA A 1 174 ? 23.864 22.245 -11.585 1.00 95.69 174 ALA A C 1
ATOM 1334 O O . ALA A 1 174 ? 24.777 23.059 -11.504 1.00 95.69 174 ALA A O 1
ATOM 1335 N N . GLY A 1 175 ? 22.767 22.327 -10.824 1.00 92.31 175 GLY A N 1
ATOM 1336 C CA . GLY A 1 175 ? 22.470 23.434 -9.904 1.00 92.31 175 GLY A CA 1
ATOM 1337 C C . GLY A 1 175 ? 21.505 24.477 -10.473 1.00 92.31 175 GLY A C 1
ATOM 1338 O O . GLY A 1 175 ? 21.091 25.379 -9.752 1.00 92.31 175 GLY A O 1
ATOM 1339 N N . THR A 1 176 ? 21.107 24.343 -11.739 1.00 96.44 176 THR A N 1
ATOM 1340 C CA . THR A 1 176 ? 20.080 25.173 -12.379 1.00 96.44 176 THR A CA 1
ATOM 1341 C C . THR A 1 176 ? 18.710 24.503 -12.316 1.00 96.44 176 THR A C 1
ATOM 1343 O O . THR A 1 176 ? 18.589 23.289 -12.506 1.00 96.44 176 THR A O 1
ATOM 1346 N N . GLU A 1 177 ? 17.666 25.303 -12.098 1.00 97.69 177 GLU A N 1
ATOM 1347 C CA . GLU A 1 177 ? 16.280 24.837 -12.027 1.00 97.69 177 GLU A CA 1
ATOM 1348 C C . GLU A 1 177 ? 15.422 25.383 -13.167 1.00 97.69 177 GLU A C 1
ATOM 1350 O O . GLU A 1 177 ? 15.604 26.510 -13.630 1.00 97.69 177 GLU A O 1
ATOM 1355 N N . GLN A 1 178 ? 14.434 24.586 -13.561 1.00 98.19 178 GLN A N 1
ATOM 1356 C CA . GLN A 1 178 ? 13.359 24.947 -14.475 1.00 98.19 178 GLN A CA 1
ATOM 1357 C C . GLN A 1 178 ? 12.020 24.894 -13.740 1.00 98.19 178 GLN A C 1
ATOM 1359 O O . GLN A 1 178 ? 11.849 24.151 -12.770 1.00 98.19 178 GLN A O 1
ATOM 1364 N N . LYS A 1 179 ? 11.050 25.682 -14.210 1.00 97.69 179 LYS A N 1
ATOM 1365 C CA . LYS A 1 179 ? 9.698 25.720 -13.641 1.00 97.69 179 LYS A CA 1
ATOM 1366 C C . LYS A 1 179 ? 8.719 24.984 -14.544 1.00 97.69 179 LYS A C 1
ATOM 1368 O O . LYS A 1 179 ? 8.660 25.250 -15.740 1.00 97.69 179 LYS A O 1
ATOM 1373 N N . ILE A 1 180 ? 7.911 24.114 -13.950 1.00 98.06 180 ILE A N 1
ATOM 1374 C CA . ILE A 1 180 ? 6.788 23.446 -14.609 1.00 98.06 180 ILE A CA 1
ATOM 1375 C C . ILE A 1 180 ? 5.498 24.110 -14.129 1.00 98.06 180 ILE A C 1
ATOM 1377 O O . ILE A 1 180 ? 5.260 24.196 -12.919 1.00 98.06 180 ILE A O 1
ATOM 1381 N N . ALA A 1 181 ? 4.673 24.593 -15.058 1.00 96.00 181 ALA A N 1
ATOM 1382 C CA . ALA A 1 181 ? 3.393 25.203 -14.719 1.00 96.00 181 ALA A CA 1
ATOM 1383 C C . ALA A 1 181 ? 2.434 24.167 -14.111 1.00 96.00 181 ALA A C 1
ATOM 1385 O O . ALA A 1 181 ? 2.417 23.003 -14.513 1.00 96.00 181 ALA A O 1
ATOM 1386 N N . GLY A 1 182 ? 1.590 24.593 -13.165 1.00 94.06 182 GLY A N 1
ATOM 1387 C CA . GLY A 1 182 ? 0.595 23.709 -12.548 1.00 94.06 182 GLY A CA 1
ATOM 1388 C C . GLY A 1 182 ? -0.355 23.050 -13.555 1.00 94.06 182 GLY A C 1
ATOM 1389 O O . GLY A 1 182 ? -0.722 21.890 -13.382 1.00 94.06 182 GLY A O 1
ATOM 1390 N N . THR A 1 183 ? -0.706 23.752 -14.637 1.00 92.75 183 THR A N 1
ATOM 1391 C CA . THR A 1 183 ? -1.530 23.218 -15.735 1.00 92.75 183 THR A CA 1
ATOM 1392 C C . THR A 1 183 ? -0.851 22.063 -16.464 1.00 92.75 183 THR A C 1
ATOM 1394 O O . THR A 1 183 ? -1.502 21.064 -16.766 1.00 92.75 183 THR A O 1
ATOM 1397 N N . ASP A 1 184 ? 0.457 22.166 -16.694 1.00 95.19 184 ASP A N 1
ATOM 1398 C CA . ASP A 1 184 ? 1.228 21.139 -17.394 1.00 95.19 184 ASP A CA 1
ATOM 1399 C C . ASP A 1 184 ? 1.426 19.909 -16.505 1.00 95.19 184 ASP A C 1
ATOM 1401 O O . ASP A 1 184 ? 1.292 18.779 -16.974 1.00 95.19 184 ASP A O 1
ATOM 1405 N N . LEU A 1 185 ? 1.646 20.114 -15.199 1.00 96.19 185 LEU A N 1
ATOM 1406 C CA . LEU A 1 185 ? 1.696 19.019 -14.226 1.00 96.19 185 LEU A CA 1
ATOM 1407 C C . LEU A 1 185 ? 0.366 18.260 -14.155 1.00 96.19 185 LEU A C 1
ATOM 1409 O O . LEU A 1 185 ? 0.366 17.031 -14.165 1.00 96.19 185 LEU A O 1
ATOM 1413 N N . HIS A 1 186 ? -0.766 18.972 -14.129 1.00 93.31 186 HIS A N 1
ATOM 1414 C CA . HIS A 1 186 ? -2.090 18.350 -14.196 1.00 93.31 186 HIS A CA 1
ATOM 1415 C C . HIS A 1 186 ? -2.265 17.521 -15.472 1.00 93.31 186 HIS A C 1
ATOM 1417 O O . HIS A 1 186 ? -2.697 16.369 -15.415 1.00 93.31 186 HIS A O 1
ATOM 1423 N N . ALA A 1 187 ? -1.905 18.078 -16.632 1.00 92.75 187 ALA A N 1
ATOM 1424 C CA . ALA A 1 187 ? -1.997 17.363 -17.902 1.00 92.75 187 ALA A CA 1
ATOM 1425 C C . ALA A 1 187 ? -1.105 16.109 -17.920 1.00 92.75 187 ALA A C 1
ATOM 1427 O O . ALA A 1 187 ? -1.536 15.050 -18.380 1.00 92.75 187 ALA A O 1
ATOM 1428 N N . PHE A 1 188 ? 0.113 16.209 -17.382 1.00 96.25 188 PHE A N 1
ATOM 1429 C CA . PHE A 1 188 ? 1.036 15.087 -17.250 1.00 96.25 188 PHE A CA 1
ATOM 1430 C C . PHE A 1 188 ? 0.474 13.986 -16.345 1.00 96.25 188 PHE A C 1
ATOM 1432 O O . PHE A 1 188 ? 0.406 12.833 -16.769 1.00 96.25 188 PHE A O 1
ATOM 1439 N N . PHE A 1 189 ? 0.023 14.322 -15.131 1.00 95.94 189 PHE A N 1
ATOM 1440 C CA . PHE A 1 189 ? -0.505 13.327 -14.195 1.00 95.94 189 PHE A CA 1
ATOM 1441 C C . PHE A 1 189 ? -1.764 12.639 -14.718 1.00 95.94 189 PHE A C 1
ATOM 1443 O O . PHE A 1 189 ? -1.902 11.434 -14.537 1.00 95.94 189 PHE A O 1
ATOM 1450 N N . ARG A 1 190 ? -2.644 13.346 -15.435 1.00 92.19 190 ARG A N 1
ATOM 1451 C CA . ARG A 1 190 ? -3.810 12.719 -16.081 1.00 92.19 190 ARG A CA 1
ATOM 1452 C C . ARG A 1 190 ? -3.408 11.710 -17.152 1.00 92.19 190 ARG A C 1
ATOM 1454 O O . ARG A 1 190 ? -3.926 10.600 -17.160 1.00 92.19 190 ARG A O 1
ATOM 1461 N N . LYS A 1 191 ? -2.448 12.051 -18.016 1.00 92.88 191 LYS A N 1
ATOM 1462 C CA . LYS A 1 191 ? -1.925 11.109 -19.020 1.00 92.88 191 LYS A CA 1
ATOM 1463 C C . LYS A 1 191 ? -1.233 9.908 -18.371 1.00 92.88 191 LYS A C 1
ATOM 1465 O O . LYS A 1 191 ? -1.445 8.775 -18.792 1.00 92.88 191 LYS A O 1
ATOM 1470 N N . ALA A 1 192 ? -0.447 10.146 -17.320 1.00 95.94 192 ALA A N 1
ATOM 1471 C CA . ALA A 1 192 ? 0.179 9.082 -16.542 1.00 95.94 192 ALA A CA 1
ATOM 1472 C C . ALA A 1 192 ? -0.871 8.173 -15.879 1.00 95.94 192 ALA A C 1
ATOM 1474 O O . ALA A 1 192 ? -0.716 6.955 -15.902 1.00 95.94 192 ALA A O 1
ATOM 1475 N N . ALA A 1 193 ? -1.959 8.736 -15.345 1.00 94.06 193 ALA A N 1
ATOM 1476 C CA . ALA A 1 193 ? -3.061 7.964 -14.780 1.00 94.06 193 ALA A CA 1
ATOM 1477 C C . ALA A 1 193 ? -3.710 7.057 -15.835 1.00 94.06 193 ALA A C 1
ATOM 1479 O O . ALA A 1 193 ? -3.825 5.866 -15.584 1.00 94.06 193 ALA A O 1
ATOM 1480 N N . VAL A 1 194 ? -4.020 7.566 -17.034 1.00 90.62 194 VAL A N 1
ATOM 1481 C CA . VAL A 1 194 ? -4.597 6.755 -18.128 1.00 90.62 194 VAL A CA 1
ATOM 1482 C C . VAL A 1 194 ? -3.669 5.602 -18.534 1.00 90.62 194 VAL A C 1
ATOM 1484 O O . VAL A 1 194 ? -4.118 4.462 -18.691 1.00 90.62 194 VAL A O 1
ATOM 1487 N N . LYS A 1 195 ? -2.361 5.867 -18.663 1.00 93.00 195 LYS A N 1
ATOM 1488 C CA . LYS A 1 195 ? -1.342 4.839 -18.946 1.00 93.00 195 LYS A CA 1
ATOM 1489 C C . LYS A 1 195 ? -1.376 3.725 -17.894 1.00 93.00 195 LYS A C 1
ATOM 1491 O O . LYS A 1 195 ? -1.423 2.546 -18.240 1.00 93.00 195 LYS A O 1
ATOM 1496 N N . LEU A 1 196 ? -1.383 4.100 -16.615 1.00 95.00 196 LEU A N 1
ATOM 1497 C CA . LEU A 1 196 ? -1.364 3.164 -15.489 1.00 95.00 196 LEU A CA 1
ATOM 1498 C C . LEU A 1 196 ? -2.703 2.441 -15.295 1.00 95.00 196 LEU A C 1
ATOM 1500 O O . LEU A 1 196 ? -2.713 1.265 -14.955 1.00 95.00 196 LEU A O 1
ATOM 1504 N N . GLU A 1 197 ? -3.834 3.093 -15.550 1.00 92.62 197 GLU A N 1
ATOM 1505 C CA . GLU A 1 197 ? -5.162 2.465 -15.541 1.00 92.62 197 GLU A CA 1
ATOM 1506 C C . GLU A 1 197 ? -5.272 1.391 -16.624 1.00 92.62 197 GLU A C 1
ATOM 1508 O O . GLU A 1 197 ? -5.793 0.308 -16.364 1.00 92.62 197 GLU A O 1
ATOM 1513 N N . THR A 1 198 ? -4.712 1.654 -17.808 1.00 90.38 198 THR A N 1
ATOM 1514 C CA . THR A 1 198 ? -4.613 0.672 -18.899 1.00 90.38 198 THR A CA 1
ATOM 1515 C C . THR A 1 198 ? -3.737 -0.520 -18.493 1.00 90.38 198 THR A C 1
ATOM 1517 O O . THR A 1 198 ? -4.110 -1.669 -18.729 1.00 90.38 198 THR A O 1
ATOM 1520 N N . ALA A 1 199 ? -2.602 -0.262 -17.834 1.00 93.00 199 ALA A N 1
ATOM 1521 C CA . ALA A 1 199 ? -1.716 -1.301 -17.307 1.00 93.00 199 ALA A CA 1
ATOM 1522 C C . ALA A 1 199 ? -2.425 -2.188 -16.266 1.00 93.00 199 ALA A C 1
ATOM 1524 O O . ALA A 1 199 ? -2.453 -3.413 -16.385 1.00 93.00 199 ALA A O 1
ATOM 1525 N N . VAL A 1 200 ? -3.080 -1.570 -15.279 1.00 93.25 200 VAL A N 1
ATOM 1526 C CA . VAL A 1 200 ? -3.819 -2.278 -14.224 1.00 93.25 200 VAL A CA 1
ATOM 1527 C C . VAL A 1 200 ? -4.990 -3.076 -14.796 1.00 93.25 200 VAL A C 1
ATOM 1529 O O . VAL A 1 200 ? -5.228 -4.207 -14.376 1.00 93.25 200 VAL A O 1
ATOM 1532 N N . ALA A 1 201 ? -5.721 -2.528 -15.764 1.00 90.88 201 ALA A N 1
ATOM 1533 C CA . ALA A 1 201 ? -6.815 -3.248 -16.398 1.00 90.88 201 ALA A CA 1
ATOM 1534 C C . ALA A 1 201 ? -6.328 -4.453 -17.218 1.00 90.88 201 ALA A C 1
ATOM 1536 O O . ALA A 1 201 ? -7.022 -5.468 -17.287 1.00 90.88 201 ALA A O 1
ATOM 1537 N N . ALA A 1 202 ? -5.128 -4.380 -17.801 1.00 90.62 202 ALA A N 1
ATOM 1538 C CA . ALA A 1 202 ? -4.524 -5.510 -18.497 1.00 90.62 202 ALA A CA 1
ATOM 1539 C C . ALA A 1 202 ? -4.169 -6.671 -17.556 1.00 90.62 202 ALA A C 1
ATOM 1541 O O . ALA A 1 202 ? -4.313 -7.823 -17.969 1.00 90.62 202 ALA A O 1
ATOM 1542 N N . ALA A 1 203 ? -3.794 -6.365 -16.309 1.00 94.25 203 ALA A N 1
ATOM 1543 C CA . ALA A 1 203 ? -3.552 -7.343 -15.248 1.00 94.25 203 ALA A CA 1
ATOM 1544 C C . ALA A 1 203 ? -4.835 -8.007 -14.718 1.00 94.25 203 ALA A C 1
ATOM 1546 O O . ALA A 1 203 ? -4.761 -9.042 -14.063 1.00 94.25 203 ALA A O 1
ATOM 1547 N N . ASN A 1 204 ? -6.019 -7.431 -14.966 1.00 93.44 204 ASN A N 1
ATOM 1548 C CA . ASN A 1 204 ? -7.277 -8.052 -14.565 1.00 93.44 204 ASN A CA 1
ATOM 1549 C C . ASN A 1 204 ? -7.617 -9.221 -15.504 1.00 93.44 204 ASN A C 1
ATOM 1551 O O . ASN A 1 204 ? -7.905 -9.045 -16.696 1.00 93.44 204 ASN A O 1
ATOM 1555 N N . ASN A 1 205 ? -7.600 -10.430 -14.956 1.00 90.38 205 ASN A N 1
ATOM 1556 C CA . ASN A 1 205 ? -8.019 -11.629 -15.649 1.00 90.38 205 ASN A CA 1
ATOM 1557 C C . ASN A 1 205 ? -9.552 -11.666 -15.705 1.00 90.38 205 ASN A C 1
ATOM 1559 O O . ASN A 1 205 ? -10.238 -11.795 -14.695 1.00 90.38 205 ASN A O 1
ATOM 1563 N N . ARG A 1 206 ? -10.102 -11.560 -16.917 1.00 85.25 206 ARG A N 1
ATOM 1564 C CA . ARG A 1 206 ? -11.552 -11.457 -17.134 1.00 85.25 206 ARG A CA 1
ATOM 1565 C C . ARG A 1 206 ? -12.323 -12.740 -16.828 1.00 85.25 206 ARG A C 1
ATOM 1567 O O . ARG A 1 206 ? -13.534 -12.666 -16.656 1.00 85.25 206 ARG A O 1
ATOM 1574 N N . GLU A 1 207 ? -11.656 -13.891 -16.798 1.00 88.88 207 GLU A N 1
ATOM 1575 C CA . GLU A 1 207 ? -12.312 -15.181 -16.564 1.00 88.88 207 GLU A CA 1
ATOM 1576 C C . GLU A 1 207 ? -12.630 -15.382 -15.083 1.00 88.88 207 GLU A C 1
ATOM 1578 O O . GLU A 1 207 ? -13.715 -15.844 -14.739 1.00 88.88 207 GLU A O 1
ATOM 1583 N N . ASN A 1 208 ? -11.702 -15.001 -14.204 1.00 92.44 208 ASN A N 1
ATOM 1584 C CA . ASN A 1 208 ? -11.846 -15.164 -12.755 1.00 92.44 208 ASN A CA 1
ATOM 1585 C C . ASN A 1 208 ? -12.067 -13.835 -12.003 1.00 92.44 208 ASN A C 1
ATOM 1587 O O . ASN A 1 208 ? -12.405 -13.849 -10.821 1.00 92.44 208 ASN A O 1
ATOM 1591 N N . GLY A 1 209 ? -11.900 -12.693 -12.674 1.00 93.25 209 GLY A N 1
ATOM 1592 C CA . GLY A 1 209 ? -12.044 -11.351 -12.111 1.00 93.25 209 GLY A CA 1
ATOM 1593 C C . GLY A 1 209 ? -10.962 -10.960 -11.099 1.00 93.25 209 GLY A C 1
ATOM 1594 O O . GLY A 1 209 ? -11.185 -10.025 -10.329 1.00 93.25 209 GLY A O 1
ATOM 1595 N N . LEU A 1 210 ? -9.827 -11.664 -11.074 1.00 97.31 210 LEU A N 1
ATOM 1596 C CA . LEU A 1 210 ? -8.679 -11.423 -10.195 1.00 97.31 210 LEU A CA 1
ATOM 1597 C C . LEU A 1 210 ? -7.541 -10.741 -10.956 1.00 97.31 210 LEU A C 1
ATOM 1599 O O . LEU A 1 210 ? -7.535 -10.696 -12.183 1.00 97.31 210 LEU A O 1
ATOM 1603 N N . PHE A 1 211 ? -6.575 -10.195 -10.225 1.00 97.38 211 PHE A N 1
ATOM 1604 C CA . PHE A 1 211 ? -5.416 -9.524 -10.803 1.00 97.38 211 PHE A CA 1
ATOM 1605 C C . PHE A 1 211 ? -4.186 -10.428 -10.791 1.00 97.38 211 PHE A C 1
ATOM 1607 O O . PHE A 1 211 ? -3.748 -10.885 -9.730 1.00 97.38 211 PHE A O 1
ATOM 1614 N N . ASP A 1 212 ? -3.587 -10.631 -11.959 1.00 97.75 212 ASP A N 1
ATOM 1615 C CA . ASP A 1 212 ? -2.256 -11.217 -12.055 1.00 97.75 212 ASP A CA 1
ATOM 1616 C C . ASP A 1 212 ? -1.268 -10.296 -11.316 1.00 97.75 212 ASP A C 1
ATOM 1618 O O . ASP A 1 212 ? -1.336 -9.066 -11.401 1.00 97.75 212 ASP A O 1
ATOM 1622 N N . THR A 1 213 ? -0.413 -10.880 -10.474 1.00 98.06 213 THR A N 1
ATOM 1623 C CA . THR A 1 213 ? 0.394 -10.100 -9.516 1.00 98.06 213 THR A CA 1
ATOM 1624 C C . THR A 1 213 ? 1.828 -9.919 -9.984 1.00 98.06 213 THR A C 1
ATOM 1626 O O . THR A 1 213 ? 2.330 -8.795 -9.981 1.00 98.06 213 THR A O 1
ATOM 1629 N N . TYR A 1 214 ? 2.471 -11.019 -10.371 1.00 98.44 214 TYR A N 1
ATOM 1630 C CA . TYR A 1 214 ? 3.865 -11.060 -10.789 1.00 98.44 214 TYR A CA 1
ATOM 1631 C C . TYR A 1 214 ? 3.983 -11.703 -12.159 1.00 98.44 214 TYR A C 1
ATOM 1633 O O . TYR A 1 214 ? 3.218 -12.609 -12.493 1.00 98.44 214 TYR A O 1
ATOM 1641 N N . TYR A 1 215 ? 4.994 -11.274 -12.902 1.00 97.88 215 TYR A N 1
ATOM 1642 C CA . TYR A 1 215 ? 5.269 -11.769 -14.242 1.00 97.88 215 TYR A CA 1
ATOM 1643 C C . TYR A 1 215 ? 6.753 -12.062 -14.393 1.00 97.88 215 TYR A C 1
ATOM 1645 O O . TYR A 1 215 ? 7.589 -11.414 -13.759 1.00 97.88 215 TYR A O 1
ATOM 1653 N N . THR A 1 216 ? 7.084 -13.001 -15.273 1.00 97.88 216 THR A N 1
ATOM 1654 C CA . THR A 1 216 ? 8.422 -13.092 -15.869 1.00 97.88 216 THR A CA 1
ATOM 1655 C C . THR A 1 216 ? 8.365 -12.576 -17.301 1.00 97.88 216 THR A C 1
ATOM 1657 O O . THR A 1 216 ? 7.456 -12.955 -18.046 1.00 97.88 216 THR A O 1
ATOM 1660 N N . ASN A 1 217 ? 9.346 -11.761 -17.694 1.00 96.62 217 ASN A N 1
ATOM 1661 C CA . ASN A 1 217 ? 9.479 -11.233 -19.050 1.00 96.62 217 ASN A CA 1
ATOM 1662 C C . ASN A 1 217 ? 10.789 -11.744 -19.658 1.00 96.62 217 ASN A C 1
ATOM 1664 O O . ASN A 1 217 ? 11.828 -11.106 -19.561 1.00 96.62 217 ASN A O 1
ATOM 1668 N N . LEU A 1 218 ? 10.785 -12.908 -20.298 1.00 95.12 218 LEU A N 1
ATOM 1669 C CA . LEU A 1 218 ? 12.020 -13.433 -20.892 1.00 95.12 218 LEU A CA 1
ATOM 1670 C C . LEU A 1 218 ? 12.180 -12.953 -22.339 1.00 95.12 218 LEU A C 1
ATOM 1672 O O . LEU A 1 218 ? 11.198 -12.995 -23.081 1.00 95.12 218 LEU A O 1
ATOM 1676 N N . PRO A 1 219 ? 13.379 -12.515 -22.772 1.00 93.88 219 PRO A N 1
ATOM 1677 C CA . PRO A 1 219 ? 13.624 -12.215 -24.176 1.00 93.88 219 PRO A CA 1
ATOM 1678 C C . PRO A 1 219 ? 13.297 -13.431 -25.051 1.00 93.88 219 PRO A C 1
ATOM 1680 O O . PRO A 1 219 ? 13.888 -14.497 -24.885 1.00 93.88 219 PRO A O 1
ATOM 1683 N N . SER A 1 220 ? 12.353 -13.272 -25.977 1.00 94.56 220 SER A N 1
ATOM 1684 C CA . SER A 1 220 ? 11.967 -14.314 -26.936 1.00 94.56 220 SER A CA 1
ATOM 1685 C C . SER A 1 220 ? 12.663 -14.131 -28.284 1.00 94.56 220 SER A C 1
ATOM 1687 O O . SER A 1 220 ? 12.907 -15.105 -28.990 1.00 94.56 220 SER A O 1
ATOM 1689 N N . GLU A 1 221 ? 13.019 -12.890 -28.622 1.00 94.94 221 GLU A N 1
ATOM 1690 C CA . GLU A 1 221 ? 13.808 -12.538 -29.803 1.00 94.94 221 GLU A CA 1
ATOM 1691 C C . GLU A 1 221 ? 14.852 -11.491 -29.422 1.00 94.94 221 GLU A C 1
ATOM 1693 O O . GLU A 1 221 ? 14.543 -10.516 -28.730 1.00 94.94 221 GLU A O 1
ATOM 1698 N N . TYR A 1 222 ? 16.082 -11.658 -29.899 1.00 94.12 222 TYR A N 1
ATOM 1699 C CA . TYR A 1 222 ? 17.183 -10.742 -29.622 1.00 94.12 222 TYR A CA 1
ATOM 1700 C C . TYR A 1 222 ? 18.174 -10.693 -30.783 1.00 94.12 222 TYR A C 1
ATOM 1702 O O . TYR A 1 222 ? 18.259 -11.616 -31.597 1.00 94.12 222 TYR A O 1
ATOM 1710 N N . ARG A 1 223 ? 18.972 -9.625 -30.822 1.00 94.88 223 ARG A N 1
ATOM 1711 C CA . ARG A 1 223 ? 20.137 -9.501 -31.705 1.00 94.88 223 ARG A CA 1
ATOM 1712 C C . ARG A 1 223 ? 21.412 -9.335 -30.891 1.00 94.88 223 ARG A C 1
ATOM 1714 O O . ARG A 1 223 ? 21.398 -8.711 -29.836 1.00 94.88 223 ARG A O 1
ATOM 1721 N N . LEU A 1 224 ? 22.514 -9.888 -31.384 1.00 94.31 224 LEU A N 1
ATOM 1722 C CA . LEU A 1 224 ? 23.834 -9.643 -30.806 1.00 94.31 224 LEU A CA 1
ATOM 1723 C C . LEU A 1 224 ? 24.323 -8.262 -31.238 1.00 94.31 224 LEU A C 1
ATOM 1725 O O . LEU A 1 224 ? 24.202 -7.911 -32.412 1.00 94.31 224 LEU A O 1
ATOM 1729 N N . THR A 1 225 ? 24.891 -7.496 -30.310 1.00 93.38 225 THR A N 1
ATOM 1730 C CA . THR A 1 225 ? 25.407 -6.150 -30.619 1.00 93.38 225 THR A CA 1
ATOM 1731 C C . THR A 1 225 ? 26.781 -6.193 -31.292 1.00 93.38 225 THR A C 1
ATOM 1733 O O . THR A 1 225 ? 27.207 -5.216 -31.898 1.00 93.38 225 THR A O 1
ATOM 1736 N N . GLY A 1 226 ? 27.477 -7.333 -31.202 1.00 93.75 226 GLY A N 1
ATOM 1737 C CA . GLY A 1 226 ? 28.872 -7.486 -31.628 1.00 93.75 226 GLY A CA 1
ATOM 1738 C C . GLY A 1 226 ? 29.887 -7.040 -30.570 1.00 93.75 226 GLY A C 1
ATOM 1739 O O . GLY A 1 226 ? 31.084 -7.253 -30.748 1.00 93.75 226 GLY A O 1
ATOM 1740 N N . GLU A 1 227 ? 29.418 -6.475 -29.459 1.00 95.19 227 GLU A N 1
ATOM 1741 C CA . GLU A 1 227 ? 30.236 -6.104 -28.311 1.00 95.19 227 GLU A CA 1
ATOM 1742 C C . GLU A 1 227 ? 30.284 -7.241 -27.281 1.00 95.19 227 GLU A C 1
ATOM 1744 O O . GLU A 1 227 ? 29.364 -8.060 -27.180 1.00 95.19 227 GLU A O 1
ATOM 1749 N N . LEU A 1 228 ? 31.368 -7.284 -26.506 1.00 94.25 228 LEU A N 1
ATOM 1750 C CA . LEU A 1 228 ? 31.573 -8.261 -25.440 1.00 94.25 228 LEU A CA 1
ATOM 1751 C C . LEU A 1 228 ? 31.655 -7.556 -24.084 1.00 94.25 228 LEU A C 1
ATOM 1753 O O . LEU A 1 228 ? 32.204 -6.459 -23.969 1.00 94.25 228 LEU A O 1
ATOM 1757 N N . SER A 1 229 ? 31.153 -8.221 -23.048 1.00 92.12 229 SER A N 1
ATOM 1758 C CA . SER A 1 229 ? 31.356 -7.830 -21.659 1.00 92.12 229 SER A CA 1
ATOM 1759 C C . SER A 1 229 ? 32.828 -7.989 -21.242 1.00 92.12 229 SER A C 1
ATOM 1761 O O . SER A 1 229 ? 33.594 -8.672 -21.931 1.00 92.12 229 SER A O 1
ATOM 1763 N N . PRO A 1 230 ? 33.242 -7.424 -20.090 1.00 94.38 230 PRO A N 1
ATOM 1764 C CA . PRO A 1 230 ? 34.576 -7.662 -19.527 1.00 94.38 230 PRO A CA 1
ATOM 1765 C C . PRO A 1 230 ? 34.918 -9.149 -19.330 1.00 94.38 230 PRO A C 1
ATOM 1767 O O . PRO A 1 230 ? 36.088 -9.517 -19.393 1.00 94.38 230 PRO A O 1
ATOM 1770 N N . ASP A 1 231 ? 33.901 -9.999 -19.155 1.00 94.25 231 ASP A N 1
ATOM 1771 C CA . ASP A 1 231 ? 34.033 -11.453 -19.000 1.00 94.25 231 ASP A CA 1
ATOM 1772 C C . ASP A 1 231 ? 33.979 -12.213 -20.344 1.00 94.25 231 ASP A C 1
ATOM 1774 O O . ASP A 1 231 ? 33.950 -13.443 -20.370 1.00 94.25 231 ASP A O 1
ATOM 1778 N N . GLY A 1 232 ? 33.943 -11.502 -21.478 1.00 94.00 232 GLY A N 1
ATOM 1779 C CA . GLY A 1 232 ? 33.904 -12.085 -22.822 1.00 94.00 232 GLY A CA 1
ATOM 1780 C C . GLY A 1 232 ? 32.529 -12.601 -23.261 1.00 94.00 232 GLY A C 1
ATOM 1781 O O . GLY A 1 232 ? 32.441 -13.318 -24.258 1.00 94.00 232 GLY A O 1
ATOM 1782 N N . LEU A 1 233 ? 31.455 -12.255 -22.543 1.00 93.81 233 LEU A N 1
ATOM 1783 C CA . LEU A 1 233 ? 30.090 -12.649 -22.902 1.00 93.81 233 LEU A CA 1
ATOM 1784 C C . LEU A 1 233 ? 29.502 -11.665 -23.921 1.00 93.81 233 LEU A C 1
ATOM 1786 O O . LEU A 1 233 ? 29.667 -10.460 -23.747 1.00 93.81 233 LEU A O 1
ATOM 1790 N N . PRO A 1 234 ? 28.802 -12.130 -24.967 1.00 93.50 234 PRO A N 1
ATOM 1791 C CA . PRO A 1 234 ? 28.234 -11.233 -25.958 1.00 93.50 234 PRO A CA 1
ATOM 1792 C C . PRO A 1 234 ? 27.088 -10.414 -25.368 1.00 93.50 234 PRO A C 1
ATOM 1794 O O . PRO A 1 234 ? 26.178 -10.960 -24.740 1.00 93.50 234 PRO A O 1
ATOM 1797 N N . TYR A 1 235 ? 27.109 -9.108 -25.617 1.00 92.50 235 TYR A N 1
ATOM 1798 C CA . TYR A 1 235 ? 25.954 -8.270 -25.344 1.00 92.50 235 TYR A CA 1
ATOM 1799 C C . TYR A 1 235 ? 24.845 -8.553 -26.358 1.00 92.50 235 TYR A C 1
ATOM 1801 O O . TYR A 1 235 ? 25.079 -8.789 -27.550 1.00 92.50 235 TYR A O 1
ATOM 1809 N N . LEU A 1 236 ? 23.614 -8.528 -25.858 1.00 92.56 236 LEU A N 1
ATOM 1810 C CA . LEU A 1 236 ? 22.408 -8.711 -26.648 1.00 92.56 236 LEU A CA 1
ATOM 1811 C C . LEU A 1 236 ? 21.475 -7.522 -26.466 1.00 92.56 236 LEU A C 1
ATOM 1813 O O . LEU A 1 236 ? 21.439 -6.890 -25.413 1.00 92.56 236 LEU A O 1
ATOM 1817 N N . GLU A 1 237 ? 20.687 -7.270 -27.498 1.00 91.00 237 GLU A N 1
ATOM 1818 C CA . GLU A 1 237 ? 19.560 -6.355 -27.471 1.00 91.00 237 GLU A CA 1
ATOM 1819 C C . GLU A 1 237 ? 18.284 -7.168 -27.672 1.00 91.00 237 GLU A C 1
ATOM 1821 O O . GLU A 1 237 ? 18.096 -7.806 -28.712 1.00 91.00 237 GLU A O 1
ATOM 1826 N N . ALA A 1 238 ? 17.420 -7.167 -26.658 1.00 92.00 238 ALA A N 1
ATOM 1827 C CA . ALA A 1 238 ? 16.122 -7.817 -26.726 1.00 92.00 238 ALA A CA 1
ATOM 1828 C C . ALA A 1 238 ? 15.178 -7.022 -27.639 1.00 92.00 238 ALA A C 1
ATOM 1830 O O . ALA A 1 238 ? 14.994 -5.817 -27.478 1.00 92.00 238 ALA A O 1
ATOM 1831 N N . THR A 1 239 ? 14.567 -7.719 -28.592 1.00 90.38 239 THR A N 1
ATOM 1832 C CA . THR A 1 239 ? 13.642 -7.149 -29.587 1.00 90.38 239 THR A CA 1
ATOM 1833 C C . THR A 1 239 ? 12.196 -7.595 -29.375 1.00 90.38 239 THR A C 1
ATOM 1835 O O . THR A 1 239 ? 11.277 -6.906 -29.813 1.00 90.38 239 THR A O 1
ATOM 1838 N N . ALA A 1 240 ? 11.988 -8.694 -28.646 1.00 92.50 240 ALA A N 1
ATOM 1839 C CA . ALA A 1 240 ? 10.685 -9.140 -28.168 1.00 92.50 240 ALA A CA 1
ATOM 1840 C C . ALA A 1 240 ? 10.830 -9.901 -26.843 1.00 92.50 240 ALA A C 1
ATOM 1842 O O . ALA A 1 240 ? 11.883 -10.479 -26.560 1.00 92.50 240 ALA A O 1
ATOM 1843 N N . PHE A 1 241 ? 9.753 -9.924 -26.059 1.00 94.50 241 PHE A N 1
ATOM 1844 C CA . PHE A 1 241 ? 9.674 -10.613 -24.775 1.00 94.50 241 PHE A CA 1
ATOM 1845 C C . PHE A 1 241 ? 8.458 -11.541 -24.734 1.00 94.50 241 PHE A C 1
ATOM 1847 O O . PHE A 1 241 ? 7.387 -11.189 -25.224 1.00 94.50 241 PHE A O 1
ATOM 1854 N N . SER A 1 242 ? 8.598 -12.696 -24.087 1.00 94.62 242 SER A N 1
ATOM 1855 C CA . SER A 1 242 ? 7.473 -13.537 -23.683 1.00 94.62 242 SER A CA 1
ATOM 1856 C C . SER A 1 242 ? 6.964 -13.109 -22.308 1.00 94.62 242 SER A C 1
ATOM 1858 O O . SER A 1 242 ? 7.745 -13.072 -21.355 1.00 94.62 242 SER A O 1
ATOM 1860 N N . HIS A 1 243 ? 5.664 -12.840 -22.201 1.00 94.44 243 HIS A N 1
ATOM 1861 C CA . HIS A 1 243 ? 4.984 -12.542 -20.940 1.00 94.44 243 HIS A CA 1
ATOM 1862 C C . HIS A 1 243 ? 4.422 -13.813 -20.314 1.00 94.44 243 HIS A C 1
ATOM 1864 O O . HIS A 1 243 ? 3.587 -14.479 -20.929 1.00 94.44 243 HIS A O 1
ATOM 1870 N N . HIS A 1 244 ? 4.824 -14.124 -19.086 1.00 96.38 244 HIS A N 1
ATOM 1871 C CA . HIS A 1 244 ? 4.245 -15.231 -18.327 1.00 96.38 244 HIS A CA 1
ATOM 1872 C C . HIS A 1 244 ? 3.745 -14.725 -16.969 1.00 96.38 244 HIS A C 1
ATOM 1874 O O . HIS A 1 244 ? 4.579 -14.369 -16.129 1.00 96.38 244 HIS A O 1
ATOM 1880 N N . PRO A 1 245 ? 2.416 -14.634 -16.754 1.00 97.06 245 PRO A N 1
ATOM 1881 C CA . PRO A 1 245 ? 1.856 -14.358 -15.439 1.00 97.06 245 PRO A CA 1
ATOM 1882 C C . PRO A 1 245 ? 2.060 -15.564 -14.522 1.00 97.06 245 PRO A C 1
ATOM 1884 O O . PRO A 1 245 ? 1.777 -16.703 -14.893 1.00 97.06 245 PRO A O 1
ATOM 1887 N N . LEU A 1 246 ? 2.539 -15.306 -13.310 1.00 97.88 246 LEU A N 1
ATOM 1888 C CA . LEU A 1 246 ? 2.681 -16.333 -12.282 1.00 97.88 246 LEU A CA 1
ATOM 1889 C C . LEU A 1 246 ? 1.322 -16.661 -11.643 1.00 97.88 246 LEU A C 1
ATOM 1891 O O . LEU A 1 246 ? 0.385 -15.861 -11.749 1.00 97.88 246 LEU A O 1
ATOM 1895 N N . PRO A 1 247 ? 1.206 -17.798 -10.927 1.00 97.88 247 PRO A N 1
ATOM 1896 C CA . PRO A 1 247 ? 0.023 -18.112 -10.133 1.00 97.88 247 PRO A CA 1
ATOM 1897 C C . PRO A 1 247 ? -0.378 -16.959 -9.206 1.00 97.88 247 PRO A C 1
ATOM 1899 O O . PRO A 1 247 ? 0.447 -16.135 -8.825 1.00 97.88 247 PRO A O 1
ATOM 1902 N N . LEU A 1 248 ? -1.655 -16.897 -8.832 1.00 98.38 248 LEU A N 1
ATOM 1903 C CA . LEU A 1 248 ? -2.223 -15.774 -8.082 1.00 98.38 248 LEU A CA 1
ATOM 1904 C C . LEU A 1 248 ? -1.503 -15.520 -6.749 1.00 98.38 248 LEU A C 1
ATOM 1906 O O . LEU A 1 248 ? -1.179 -16.453 -6.016 1.00 98.38 248 LEU A O 1
ATOM 1910 N N . PHE A 1 249 ? -1.364 -14.245 -6.387 1.00 98.75 249 PHE A N 1
ATOM 1911 C CA . PHE A 1 249 ? -0.914 -13.803 -5.066 1.00 98.75 249 PHE A CA 1
ATOM 1912 C C . PHE A 1 249 ? -1.965 -12.885 -4.444 1.00 98.75 249 PHE A C 1
ATOM 1914 O O . PHE A 1 249 ? -2.621 -12.098 -5.137 1.00 98.75 249 PHE A O 1
ATOM 1921 N N . LEU A 1 250 ? -2.102 -12.954 -3.118 1.00 98.81 250 LEU A N 1
ATOM 1922 C CA . LEU A 1 250 ? -3.040 -12.107 -2.382 1.00 98.81 250 LEU A CA 1
ATOM 1923 C C . LEU A 1 250 ? -2.666 -10.622 -2.496 1.00 98.81 250 LEU A C 1
ATOM 1925 O O . LEU A 1 250 ? -3.554 -9.774 -2.546 1.00 98.81 250 LEU A O 1
ATOM 1929 N N . GLU A 1 251 ? -1.369 -10.306 -2.617 1.00 98.69 251 GLU A N 1
ATOM 1930 C CA . GLU A 1 251 ? -0.892 -8.922 -2.711 1.00 98.69 251 GLU A CA 1
ATOM 1931 C C . GLU A 1 251 ? -1.564 -8.140 -3.844 1.00 98.69 251 GLU A C 1
ATOM 1933 O O . GLU A 1 251 ? -2.069 -7.047 -3.592 1.00 98.69 251 GLU A O 1
ATOM 1938 N N . GLY A 1 252 ? -1.622 -8.688 -5.065 1.00 98.06 252 GLY A N 1
ATOM 1939 C CA . GLY A 1 252 ? -2.249 -8.000 -6.198 1.00 98.06 252 GLY A CA 1
ATOM 1940 C C . GLY A 1 252 ? -3.696 -7.604 -5.908 1.00 98.06 252 GLY A C 1
ATOM 1941 O O . GLY A 1 252 ? -4.123 -6.501 -6.243 1.00 98.06 252 GLY A O 1
ATOM 1942 N N . GLN A 1 253 ? -4.419 -8.451 -5.177 1.00 98.38 253 GLN A N 1
ATOM 1943 C CA . GLN A 1 253 ? -5.827 -8.223 -4.859 1.00 98.38 253 GLN A CA 1
ATOM 1944 C C . GLN A 1 253 ? -5.987 -7.163 -3.764 1.00 98.38 253 GLN A C 1
ATOM 1946 O O . GLN A 1 253 ? -6.835 -6.278 -3.867 1.00 98.38 253 GLN A O 1
ATOM 1951 N N . VAL A 1 254 ? -5.124 -7.199 -2.743 1.00 98.50 254 VAL A N 1
ATOM 1952 C CA . VAL A 1 254 ? -5.063 -6.176 -1.686 1.00 98.50 254 VAL A CA 1
ATOM 1953 C C . VAL A 1 254 ? -4.789 -4.796 -2.273 1.00 98.50 254 VAL A C 1
ATOM 1955 O O . VAL A 1 254 ? -5.412 -3.813 -1.874 1.00 98.50 254 VAL A O 1
ATOM 1958 N N . ARG A 1 255 ? -3.862 -4.699 -3.231 1.00 97.88 255 ARG A N 1
ATOM 1959 C CA . ARG A 1 255 ? -3.546 -3.427 -3.892 1.00 97.88 255 ARG A CA 1
ATOM 1960 C C . ARG A 1 255 ? -4.677 -2.961 -4.797 1.00 97.88 255 ARG A C 1
ATOM 1962 O O . ARG A 1 255 ? -4.966 -1.766 -4.798 1.00 97.88 255 ARG A O 1
ATOM 1969 N N . ALA A 1 256 ? -5.352 -3.883 -5.483 1.00 96.88 256 ALA A N 1
ATOM 1970 C CA . ALA A 1 256 ? -6.513 -3.566 -6.304 1.00 96.88 256 ALA A CA 1
ATOM 1971 C C . ALA A 1 256 ? -7.643 -2.940 -5.472 1.00 96.88 256 ALA A C 1
ATOM 1973 O O . ALA A 1 256 ? -8.158 -1.890 -5.847 1.00 96.88 256 ALA A O 1
ATOM 1974 N N . LEU A 1 257 ? -7.966 -3.500 -4.298 1.00 96.75 257 LEU A N 1
ATOM 1975 C CA . LEU A 1 257 ? -8.982 -2.938 -3.391 1.00 96.75 257 LEU A CA 1
ATOM 1976 C C . LEU A 1 257 ? -8.737 -1.455 -3.058 1.00 96.75 257 LEU A C 1
ATOM 1978 O O . LEU A 1 257 ? -9.680 -0.688 -2.919 1.00 96.75 257 LEU A O 1
ATOM 1982 N N . LYS A 1 258 ? -7.475 -1.014 -3.000 1.00 93.50 258 LYS A N 1
ATOM 1983 C CA . LYS A 1 258 ? -7.112 0.373 -2.660 1.00 93.50 258 LYS A CA 1
ATOM 1984 C C . LYS A 1 258 ? -7.294 1.384 -3.796 1.00 93.50 258 LYS A C 1
ATOM 1986 O O . LYS A 1 258 ? -7.106 2.578 -3.552 1.00 93.50 258 LYS A O 1
ATOM 1991 N N . ILE A 1 259 ? -7.558 0.928 -5.019 1.00 91.94 259 ILE A N 1
ATOM 1992 C CA . ILE A 1 259 ? -7.693 1.782 -6.211 1.00 91.94 259 ILE A CA 1
ATOM 1993 C C . ILE A 1 259 ? -9.040 1.625 -6.924 1.00 91.94 259 ILE A C 1
ATOM 1995 O O . ILE A 1 259 ? -9.320 2.396 -7.839 1.00 91.94 259 ILE A O 1
ATOM 1999 N N . LEU A 1 260 ? -9.851 0.635 -6.541 1.00 90.25 260 LEU A N 1
ATOM 2000 C CA . LEU A 1 260 ? -11.210 0.472 -7.048 1.00 90.25 260 LEU A CA 1
ATOM 2001 C C . LEU A 1 260 ? -12.103 1.589 -6.497 1.00 90.25 260 LEU A C 1
ATOM 2003 O O . LEU A 1 260 ? -12.148 1.826 -5.294 1.00 90.25 260 LEU A O 1
ATOM 2007 N N . ASP A 1 261 ? -12.837 2.261 -7.383 1.00 77.44 261 ASP A N 1
ATOM 2008 C CA . ASP A 1 261 ? -13.551 3.498 -7.032 1.00 77.44 261 ASP A CA 1
ATOM 2009 C C . ASP A 1 261 ? -14.999 3.282 -6.565 1.00 77.44 261 ASP A C 1
ATOM 2011 O O . ASP A 1 261 ? -15.714 4.247 -6.299 1.00 77.44 261 ASP A O 1
ATOM 2015 N N . ASN A 1 262 ? -15.471 2.032 -6.490 1.00 85.00 262 ASN A N 1
ATOM 2016 C CA . ASN A 1 262 ? -16.806 1.722 -5.981 1.00 85.00 262 ASN A CA 1
ATOM 2017 C C . ASN A 1 262 ? -16.838 0.441 -5.145 1.00 85.00 262 ASN A C 1
ATOM 2019 O O . ASN A 1 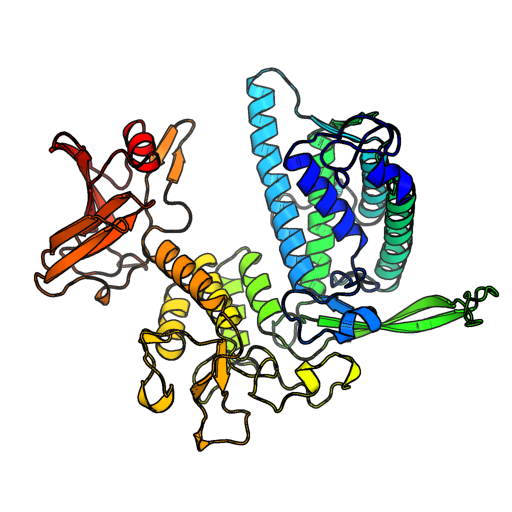262 ? -16.093 -0.516 -5.384 1.00 85.00 262 ASN A O 1
ATOM 2023 N N . ARG A 1 263 ? -17.756 0.446 -4.173 1.00 92.06 263 ARG A N 1
ATOM 2024 C CA . ARG A 1 263 ? -17.959 -0.630 -3.201 1.00 92.06 263 ARG A CA 1
ATOM 2025 C C . ARG A 1 263 ? -18.346 -1.936 -3.889 1.00 92.06 263 ARG A C 1
ATOM 2027 O O . ARG A 1 263 ? -17.864 -2.991 -3.499 1.00 92.06 263 ARG A O 1
ATOM 2034 N N . GLU A 1 264 ? -19.163 -1.883 -4.937 1.00 93.69 264 GLU A N 1
ATOM 2035 C CA . GLU A 1 264 ? -19.638 -3.070 -5.650 1.00 93.69 264 GLU A CA 1
ATOM 2036 C C . GLU A 1 264 ? -18.493 -3.813 -6.354 1.00 93.69 264 GLU A C 1
ATOM 2038 O O . GLU A 1 264 ? -18.465 -5.042 -6.371 1.00 93.69 264 GLU A O 1
ATOM 2043 N N . ALA A 1 265 ? -17.535 -3.095 -6.943 1.00 92.38 265 ALA A N 1
ATOM 2044 C CA . ALA A 1 265 ? -16.349 -3.692 -7.551 1.00 92.38 265 ALA A CA 1
ATOM 2045 C C . ALA A 1 265 ? -15.435 -4.327 -6.501 1.00 92.38 265 ALA A C 1
ATOM 2047 O O . ALA A 1 265 ? -14.956 -5.440 -6.716 1.00 92.38 265 ALA A O 1
ATOM 2048 N N . ALA A 1 266 ? -15.237 -3.655 -5.364 1.00 96.19 266 ALA A N 1
ATOM 2049 C CA . ALA A 1 266 ? -14.485 -4.207 -4.244 1.00 96.19 266 ALA A CA 1
ATOM 2050 C C . ALA A 1 266 ? -15.155 -5.479 -3.691 1.00 96.19 266 ALA A C 1
ATOM 2052 O O . ALA A 1 266 ? -14.476 -6.479 -3.463 1.00 96.19 266 ALA A O 1
ATOM 2053 N N . GLN A 1 267 ? -16.484 -5.472 -3.548 1.00 97.56 267 GLN A N 1
ATOM 2054 C CA . GLN A 1 267 ? -17.260 -6.622 -3.084 1.00 97.56 267 GLN A CA 1
ATOM 2055 C C . GLN A 1 267 ? -17.126 -7.809 -4.048 1.00 97.56 267 GLN A C 1
ATOM 2057 O O . GLN A 1 267 ? -16.796 -8.913 -3.623 1.00 97.56 267 GLN A O 1
ATOM 2062 N N . ARG A 1 268 ? -17.281 -7.582 -5.361 1.00 96.75 268 ARG A N 1
ATOM 2063 C CA . ARG A 1 268 ? -17.069 -8.634 -6.371 1.00 96.75 268 ARG A CA 1
ATOM 2064 C C . ARG A 1 268 ? -15.656 -9.211 -6.319 1.00 96.75 268 ARG A C 1
ATOM 2066 O O . ARG A 1 268 ? -15.492 -10.420 -6.456 1.00 96.75 268 ARG A O 1
ATOM 2073 N N . LEU A 1 269 ? -14.638 -8.368 -6.118 1.00 97.88 269 LEU A N 1
ATOM 2074 C CA . LEU A 1 269 ? -13.261 -8.833 -5.964 1.00 97.88 269 LEU A CA 1
ATOM 2075 C C . LEU A 1 269 ? -13.106 -9.702 -4.704 1.00 97.88 269 LEU A C 1
ATOM 2077 O O . LEU A 1 269 ? -12.527 -10.780 -4.794 1.00 97.88 269 LEU A O 1
ATOM 2081 N N . HIS A 1 270 ? -13.662 -9.285 -3.562 1.00 98.19 270 HIS A N 1
ATOM 2082 C CA . HIS A 1 270 ? -13.681 -10.084 -2.330 1.00 98.19 270 HIS A CA 1
ATOM 2083 C C . HIS A 1 270 ? -14.322 -11.466 -2.550 1.00 98.19 270 HIS A C 1
ATOM 2085 O O . HIS A 1 270 ? -13.712 -12.487 -2.232 1.00 98.19 270 HIS A O 1
ATOM 2091 N N . GLU A 1 271 ? -15.490 -11.517 -3.192 1.00 98.31 271 GLU A N 1
ATOM 2092 C CA . GLU A 1 271 ? -16.172 -12.774 -3.522 1.00 98.31 271 GLU A CA 1
ATOM 2093 C C . GLU A 1 271 ? -15.354 -13.665 -4.472 1.00 98.31 271 GLU A C 1
ATOM 2095 O O . GLU A 1 271 ? -15.316 -14.886 -4.312 1.00 98.31 271 GLU A O 1
ATOM 2100 N N . ASN A 1 272 ? -14.681 -13.074 -5.465 1.00 98.44 272 ASN A N 1
ATOM 2101 C CA . ASN A 1 272 ? -13.808 -13.815 -6.376 1.00 98.44 272 ASN A CA 1
ATOM 2102 C C . ASN A 1 272 ? -12.597 -14.402 -5.645 1.00 98.44 272 ASN A C 1
ATOM 2104 O O . ASN A 1 272 ? -12.230 -15.543 -5.917 1.00 98.44 272 ASN A O 1
ATOM 2108 N N . ILE A 1 273 ? -12.009 -13.671 -4.691 1.00 98.50 273 ILE A N 1
ATOM 2109 C CA . ILE A 1 273 ? -10.906 -14.173 -3.860 1.00 98.50 273 ILE A CA 1
ATOM 2110 C C . ILE A 1 273 ? -11.367 -15.390 -3.053 1.00 98.50 273 ILE A C 1
ATOM 2112 O O . ILE A 1 273 ? -10.685 -16.415 -3.087 1.00 98.50 273 ILE A O 1
ATOM 2116 N N . ALA A 1 274 ? -12.536 -15.316 -2.407 1.00 97.56 274 ALA A N 1
ATOM 2117 C CA . ALA A 1 274 ? -13.109 -16.411 -1.617 1.00 97.56 274 ALA A CA 1
ATOM 2118 C C . ALA A 1 274 ? -13.419 -17.675 -2.450 1.00 97.56 274 ALA A C 1
ATOM 2120 O O . ALA A 1 274 ? -13.395 -18.794 -1.937 1.00 97.56 274 ALA A O 1
ATOM 2121 N N . ARG A 1 275 ? -13.671 -17.517 -3.757 1.00 97.75 275 ARG A N 1
ATOM 2122 C CA . ARG A 1 275 ? -13.864 -18.624 -4.714 1.00 97.75 275 ARG A CA 1
ATOM 2123 C C . ARG A 1 275 ? -12.567 -19.123 -5.363 1.00 97.75 275 ARG A C 1
ATOM 2125 O O . ARG A 1 275 ? -12.611 -20.046 -6.173 1.00 97.75 275 ARG A O 1
ATOM 2132 N N . SER A 1 276 ? -11.427 -18.514 -5.052 1.00 98.19 276 SER A N 1
ATOM 2133 C CA . SER A 1 276 ? -10.153 -18.789 -5.719 1.00 98.19 276 SER A CA 1
ATOM 2134 C C . SER A 1 276 ? -9.230 -19.696 -4.899 1.00 98.19 276 SER A C 1
ATOM 2136 O O . SER A 1 276 ? -9.434 -19.877 -3.696 1.00 98.19 276 SER A O 1
ATOM 2138 N N . PRO A 1 277 ? -8.129 -20.185 -5.498 1.00 97.81 277 PRO A N 1
ATOM 2139 C CA . PRO A 1 277 ? -7.049 -20.838 -4.763 1.00 97.81 277 PRO A CA 1
ATOM 2140 C C . PRO A 1 277 ? -6.311 -19.942 -3.752 1.00 97.81 277 PRO A C 1
ATOM 2142 O O . PRO A 1 277 ? -5.368 -20.412 -3.129 1.00 97.81 277 PRO A O 1
ATOM 2145 N N . LEU A 1 278 ? -6.679 -18.668 -3.584 1.00 98.69 278 LEU A N 1
ATOM 2146 C CA . LEU A 1 278 ? -6.166 -17.835 -2.492 1.00 98.69 278 LEU A CA 1
ATOM 2147 C C . LEU A 1 278 ? -6.938 -18.040 -1.188 1.00 98.69 278 LEU A C 1
ATOM 2149 O O . LEU A 1 278 ? -6.432 -17.675 -0.137 1.00 98.69 278 LEU A O 1
ATOM 2153 N N . TYR A 1 279 ? -8.130 -18.632 -1.219 1.00 98.75 279 TYR A N 1
ATOM 2154 C CA . TYR A 1 279 ? -8.887 -18.915 -0.006 1.00 98.75 279 TYR A CA 1
ATOM 2155 C C . TYR A 1 279 ? -8.644 -20.357 0.449 1.00 98.75 279 TYR A C 1
ATOM 2157 O O . TYR A 1 279 ? -8.615 -21.298 -0.353 1.00 98.75 279 TYR A O 1
ATOM 2165 N N . ASP A 1 280 ? -8.365 -20.521 1.734 1.00 98.69 280 ASP A N 1
ATOM 2166 C CA . ASP A 1 280 ? -8.250 -21.804 2.412 1.00 98.69 280 ASP A CA 1
ATOM 2167 C C . ASP A 1 280 ? -9.627 -22.185 2.954 1.00 98.69 280 ASP A C 1
ATOM 2169 O O . ASP A 1 280 ? -10.075 -21.638 3.955 1.00 98.69 280 ASP A O 1
ATOM 2173 N N . GLN A 1 281 ? -10.306 -23.112 2.278 1.00 97.56 281 GLN A N 1
ATOM 2174 C CA . GLN A 1 281 ? -11.672 -23.519 2.631 1.00 97.56 281 GLN A CA 1
ATOM 2175 C C . GLN A 1 281 ? -11.749 -24.251 3.979 1.00 97.56 281 GLN A C 1
ATOM 2177 O O . GLN A 1 281 ? -12.808 -24.286 4.592 1.00 97.56 281 GLN A O 1
ATOM 2182 N N . THR A 1 282 ? -10.649 -24.858 4.431 1.00 97.19 282 THR A N 1
ATOM 2183 C CA . THR A 1 282 ? -10.616 -25.624 5.684 1.00 97.19 282 THR A CA 1
ATOM 2184 C C . THR A 1 282 ? -10.459 -24.698 6.881 1.00 97.19 282 THR A C 1
ATOM 2186 O O . THR A 1 282 ? -11.095 -24.903 7.909 1.00 97.19 282 THR A O 1
ATOM 2189 N N . LEU A 1 283 ? -9.585 -23.695 6.752 1.00 98.06 283 LEU A N 1
ATOM 2190 C CA . LEU A 1 283 ? -9.300 -22.735 7.820 1.00 98.06 283 LEU A CA 1
ATOM 2191 C C . LEU A 1 283 ? -10.161 -21.471 7.740 1.00 98.06 283 LEU A C 1
ATOM 2193 O O . LEU A 1 283 ? -10.156 -20.681 8.677 1.00 98.06 283 LEU A O 1
ATOM 2197 N N . GLU A 1 284 ? -10.862 -21.265 6.624 1.00 98.25 284 GLU A N 1
ATOM 2198 C CA . GLU A 1 284 ? -11.605 -20.043 6.305 1.00 98.25 284 GLU A CA 1
ATOM 2199 C C . GLU A 1 284 ? -10.712 -18.783 6.308 1.00 98.25 284 GLU A C 1
ATOM 2201 O O . GLU A 1 284 ? -11.135 -17.695 6.704 1.00 98.25 284 GLU A O 1
ATOM 2206 N N . MET A 1 285 ? -9.465 -18.937 5.842 1.00 98.62 285 MET A N 1
ATOM 2207 C CA . MET A 1 285 ? -8.393 -17.925 5.851 1.00 98.62 285 MET A CA 1
ATOM 2208 C C . MET A 1 285 ? -7.835 -17.649 4.445 1.00 98.62 285 MET A C 1
ATOM 2210 O O . MET A 1 285 ? -8.129 -18.364 3.486 1.00 98.62 285 MET A O 1
ATOM 2214 N N . TYR A 1 286 ? -6.990 -16.624 4.299 1.00 98.75 286 TYR A N 1
ATOM 2215 C CA . TYR A 1 286 ? -6.446 -16.195 3.006 1.00 98.75 286 TYR A CA 1
ATOM 2216 C C . TYR A 1 286 ? -4.961 -16.550 2.853 1.00 98.75 286 TYR A C 1
ATOM 2218 O O . TYR A 1 286 ? -4.073 -15.988 3.498 1.00 98.75 286 TYR A O 1
ATOM 2226 N N . ARG A 1 287 ? -4.674 -17.474 1.934 1.00 98.81 287 ARG A N 1
ATOM 2227 C CA . ARG A 1 287 ? -3.321 -17.864 1.534 1.00 98.81 287 ARG A CA 1
ATOM 2228 C C . ARG A 1 287 ? -2.622 -16.725 0.812 1.00 98.81 287 ARG A C 1
ATOM 2230 O O . ARG A 1 287 ? -3.211 -16.007 0.007 1.00 98.81 287 ARG A O 1
ATOM 2237 N N . VAL A 1 288 ? -1.320 -16.600 1.049 1.00 98.62 288 VAL A N 1
ATOM 2238 C CA . VAL A 1 288 ? -0.515 -15.528 0.452 1.00 98.62 288 VAL A CA 1
ATOM 2239 C C . VAL A 1 288 ? -0.300 -15.717 -1.060 1.00 98.62 288 VAL A C 1
ATOM 2241 O O . VAL A 1 288 ? -0.142 -14.730 -1.782 1.00 98.62 288 VAL A O 1
ATOM 2244 N N . ASN A 1 289 ? -0.348 -16.960 -1.548 1.00 98.75 289 ASN A N 1
ATOM 2245 C CA . ASN A 1 289 ? -0.283 -17.313 -2.967 1.00 98.75 289 ASN A CA 1
ATOM 2246 C C . ASN A 1 289 ? -0.962 -18.655 -3.271 1.00 98.75 289 ASN A C 1
ATOM 2248 O O . ASN A 1 289 ? -1.119 -19.502 -2.391 1.00 98.75 289 ASN A O 1
ATOM 2252 N N . ALA A 1 290 ? -1.336 -18.832 -4.536 1.00 98.38 290 ALA A N 1
ATOM 2253 C CA . ALA A 1 290 ? -1.797 -20.090 -5.109 1.00 98.38 290 ALA A CA 1
ATOM 2254 C C . ALA A 1 290 ? -0.630 -21.074 -5.326 1.00 98.38 290 ALA A C 1
ATOM 2256 O O . ALA A 1 290 ? 0.529 -20.745 -5.072 1.00 98.38 290 ALA A O 1
ATOM 2257 N N . ASP A 1 291 ? -0.934 -22.288 -5.789 1.00 98.06 291 ASP A N 1
ATOM 2258 C CA . ASP A 1 291 ? 0.070 -23.332 -6.012 1.00 98.06 291 ASP A CA 1
ATOM 2259 C C . ASP A 1 291 ? 1.158 -22.889 -7.007 1.00 98.06 291 ASP A C 1
ATOM 2261 O O . ASP A 1 291 ? 0.858 -22.473 -8.123 1.00 98.06 291 ASP A O 1
ATOM 2265 N N . LEU A 1 292 ? 2.422 -23.000 -6.589 1.00 98.12 292 LEU A N 1
ATOM 2266 C CA . LEU A 1 292 ? 3.601 -22.682 -7.397 1.00 98.12 292 LEU A CA 1
ATOM 2267 C C . LEU A 1 292 ? 4.227 -23.927 -8.039 1.00 98.12 292 LEU A C 1
ATOM 2269 O O . LEU A 1 292 ? 5.288 -23.820 -8.644 1.00 98.12 292 LEU A O 1
ATOM 2273 N N . SER A 1 293 ? 3.642 -25.119 -7.888 1.00 96.44 293 SER A N 1
ATOM 2274 C CA . SER A 1 293 ? 4.266 -26.384 -8.298 1.00 96.44 293 SER A CA 1
ATOM 2275 C C . SER A 1 293 ? 4.665 -26.441 -9.781 1.00 96.44 293 SER A C 1
ATOM 2277 O O . SER A 1 293 ? 5.690 -27.057 -10.097 1.00 96.44 293 SER A O 1
ATOM 2279 N N . SER A 1 294 ? 3.927 -25.748 -10.657 1.00 96.38 294 SER A N 1
ATOM 2280 C CA . SER A 1 294 ? 4.214 -25.603 -12.092 1.00 96.38 294 SER A CA 1
ATOM 2281 C C . SER A 1 294 ? 5.385 -24.674 -12.411 1.00 96.38 294 SER A C 1
ATOM 2283 O O . SER A 1 294 ? 5.940 -24.755 -13.505 1.00 96.38 294 SER A O 1
ATOM 2285 N N . GLU A 1 295 ? 5.769 -23.802 -11.481 1.00 97.81 295 GLU A N 1
ATOM 2286 C CA . GLU A 1 295 ? 6.774 -22.771 -11.719 1.00 97.81 295 GLU A CA 1
ATOM 2287 C C . GLU A 1 295 ? 8.202 -23.284 -11.476 1.00 97.81 295 GLU A C 1
ATOM 2289 O O . GLU A 1 295 ? 8.429 -24.138 -10.605 1.00 97.81 295 GLU A O 1
ATOM 2294 N N . PRO A 1 296 ? 9.201 -22.759 -12.210 1.00 96.69 296 PRO A N 1
ATOM 2295 C CA . PRO A 1 296 ? 10.590 -23.158 -12.035 1.00 96.69 296 PRO A CA 1
ATOM 2296 C C . PRO A 1 296 ? 11.175 -22.598 -10.733 1.00 96.69 296 PRO A C 1
ATOM 2298 O O . PRO A 1 296 ? 10.821 -21.512 -10.287 1.00 96.69 296 PRO A O 1
ATOM 2301 N N . PHE A 1 297 ? 12.168 -23.278 -10.150 1.00 97.31 297 PHE A N 1
ATOM 2302 C CA . PHE A 1 297 ? 12.874 -22.791 -8.949 1.00 97.31 297 PHE A CA 1
ATOM 2303 C C . PHE A 1 297 ? 13.567 -21.431 -9.140 1.00 97.31 297 PHE A C 1
ATOM 2305 O O . PHE A 1 297 ? 13.890 -20.758 -8.162 1.00 97.31 297 PHE A O 1
ATOM 2312 N N . THR A 1 298 ? 13.783 -21.008 -10.387 1.00 96.94 298 THR A N 1
ATOM 2313 C CA . THR A 1 298 ? 14.397 -19.722 -10.726 1.00 96.94 298 THR A CA 1
ATOM 2314 C C . THR A 1 298 ? 13.531 -18.516 -10.371 1.00 96.94 298 THR A C 1
ATOM 2316 O O . THR A 1 298 ? 14.081 -17.424 -10.303 1.00 96.94 298 THR A O 1
ATOM 2319 N N . ILE A 1 299 ? 12.225 -18.668 -10.099 1.00 97.25 299 ILE A N 1
ATOM 2320 C CA . ILE A 1 299 ? 11.376 -17.535 -9.674 1.00 97.25 299 ILE A CA 1
ATOM 2321 C C . ILE A 1 299 ? 11.739 -17.019 -8.273 1.00 97.25 299 ILE A C 1
ATOM 2323 O O . ILE A 1 299 ? 11.477 -15.863 -7.937 1.00 97.25 299 ILE A O 1
ATOM 2327 N N . GLY A 1 300 ? 12.383 -17.855 -7.456 1.00 97.06 300 GLY A N 1
ATOM 2328 C CA . GLY A 1 300 ? 12.829 -17.504 -6.115 1.00 97.06 300 GLY A CA 1
ATOM 2329 C C . GLY A 1 300 ? 12.606 -18.615 -5.097 1.00 97.06 300 GLY A C 1
ATOM 2330 O O . GLY A 1 300 ? 12.011 -19.659 -5.374 1.00 97.06 300 GLY A O 1
ATOM 2331 N N . ARG A 1 301 ? 13.085 -18.374 -3.874 1.00 96.25 301 ARG A N 1
ATOM 2332 C CA . ARG A 1 301 ? 13.036 -19.354 -2.777 1.00 96.25 301 ARG A CA 1
ATOM 2333 C C . ARG A 1 301 ? 11.619 -19.755 -2.355 1.00 96.25 301 ARG A C 1
ATOM 2335 O O . ARG A 1 301 ? 11.478 -20.822 -1.770 1.00 96.25 301 ARG A O 1
ATOM 2342 N N . ALA A 1 302 ? 10.594 -18.954 -2.667 1.00 96.69 302 ALA A N 1
ATOM 2343 C CA . ALA A 1 302 ? 9.191 -19.308 -2.431 1.00 96.69 302 ALA A CA 1
ATOM 2344 C C . ALA A 1 302 ? 8.879 -20.702 -2.995 1.00 96.69 302 ALA A C 1
ATOM 2346 O O . ALA A 1 302 ? 8.362 -21.569 -2.299 1.00 96.69 302 ALA A O 1
ATOM 2347 N N . ARG A 1 303 ? 9.330 -20.976 -4.225 1.00 96.56 303 ARG A N 1
ATOM 2348 C CA . ARG A 1 303 ? 9.135 -22.271 -4.886 1.00 96.56 303 ARG A CA 1
ATOM 2349 C C . ARG A 1 303 ? 9.826 -23.444 -4.179 1.00 96.56 303 ARG A C 1
ATOM 2351 O O . ARG A 1 303 ? 9.426 -24.591 -4.385 1.00 96.56 303 ARG A O 1
ATOM 2358 N N . ALA A 1 304 ? 10.865 -23.178 -3.387 1.00 96.00 304 ALA A N 1
ATOM 2359 C CA . ALA A 1 304 ? 11.627 -24.194 -2.665 1.00 96.00 304 ALA A CA 1
ATOM 2360 C C . ALA A 1 304 ? 10.998 -24.597 -1.326 1.00 96.00 304 ALA A C 1
ATOM 2362 O O . ALA A 1 304 ? 11.308 -25.673 -0.816 1.00 96.00 304 ALA A O 1
ATOM 2363 N N . PHE A 1 305 ? 10.123 -23.768 -0.754 1.00 96.56 305 PHE A N 1
ATOM 2364 C CA . PHE A 1 305 ? 9.386 -24.133 0.451 1.00 96.56 305 PHE A CA 1
ATOM 2365 C C . PHE A 1 305 ? 8.271 -25.127 0.126 1.00 96.56 305 PHE A C 1
ATOM 2367 O O . PHE A 1 305 ? 7.662 -25.070 -0.943 1.00 96.56 305 PHE A O 1
ATOM 2374 N N . SER A 1 306 ? 7.982 -26.031 1.061 1.00 96.81 306 SER A N 1
ATOM 2375 C CA . SER A 1 306 ? 6.822 -26.918 0.954 1.00 96.81 306 SER A CA 1
ATOM 2376 C C . SER A 1 306 ? 5.524 -26.098 0.889 1.00 96.81 306 SER A C 1
ATOM 2378 O O . SER A 1 306 ? 5.424 -25.092 1.593 1.00 96.81 306 SER A O 1
ATOM 2380 N N . PRO A 1 307 ? 4.512 -26.511 0.104 1.00 97.81 307 PRO A N 1
ATOM 2381 C CA . PRO A 1 307 ? 3.215 -25.838 0.088 1.00 97.81 307 PRO A CA 1
ATOM 2382 C C . PRO A 1 307 ? 2.621 -25.691 1.493 1.00 97.81 307 PRO A C 1
ATOM 2384 O O . PRO A 1 307 ? 2.709 -26.596 2.318 1.00 97.81 307 PRO A O 1
ATOM 2387 N N . GLY A 1 308 ? 2.047 -24.529 1.777 1.00 98.06 308 GLY A N 1
ATOM 2388 C CA . GLY A 1 308 ? 1.492 -24.149 3.073 1.00 98.06 308 GLY A CA 1
ATOM 2389 C C . GLY A 1 308 ? 2.511 -23.738 4.135 1.00 98.06 308 GLY A C 1
ATOM 2390 O O . GLY A 1 308 ? 2.107 -23.335 5.224 1.00 98.06 308 GLY A O 1
ATOM 2391 N N . TRP A 1 309 ? 3.810 -23.787 3.829 1.00 97.88 309 TRP A N 1
ATOM 2392 C CA . TRP A 1 309 ? 4.891 -23.396 4.733 1.00 97.88 309 TRP A CA 1
ATOM 2393 C C . TRP A 1 309 ? 5.538 -22.083 4.296 1.00 97.88 309 TRP A C 1
ATOM 2395 O O . TRP A 1 309 ? 5.810 -21.891 3.111 1.00 97.88 309 TRP A O 1
ATOM 2405 N N . LEU A 1 310 ? 5.848 -21.208 5.262 1.00 96.56 310 LEU A N 1
ATOM 2406 C CA . LEU A 1 310 ? 6.542 -19.938 5.017 1.00 96.56 310 LEU A CA 1
ATOM 2407 C C . LEU A 1 310 ? 5.889 -19.140 3.868 1.00 96.56 310 LEU A C 1
ATOM 2409 O O . LEU A 1 310 ? 4.670 -19.141 3.717 1.00 96.56 310 LEU A O 1
ATOM 2413 N N . GLU A 1 311 ? 6.662 -18.442 3.046 1.00 96.38 311 GLU A N 1
ATOM 2414 C CA . GLU A 1 311 ? 6.191 -17.737 1.857 1.00 96.38 311 GLU A CA 1
ATOM 2415 C C . GLU A 1 311 ? 5.870 -18.696 0.682 1.00 96.38 311 GLU A C 1
ATOM 2417 O O . GLU A 1 311 ? 6.281 -18.452 -0.446 1.00 96.38 311 GLU A O 1
ATOM 2422 N N . ASN A 1 312 ? 5.210 -19.834 0.911 1.00 98.06 312 ASN A N 1
ATOM 2423 C CA . ASN A 1 312 ? 4.627 -20.635 -0.167 1.00 98.06 312 ASN A CA 1
ATOM 2424 C C . ASN A 1 312 ? 3.249 -21.157 0.230 1.00 98.06 312 ASN A C 1
ATOM 2426 O O . ASN A 1 312 ? 3.112 -22.242 0.784 1.00 98.06 312 ASN A O 1
ATOM 2430 N N . GLY A 1 313 ? 2.212 -20.372 -0.042 1.00 98.19 313 GLY A N 1
ATOM 2431 C CA . GLY A 1 313 ? 0.820 -20.778 0.138 1.00 98.19 313 GLY A CA 1
ATOM 2432 C C . GLY A 1 313 ? 0.366 -20.920 1.592 1.00 98.19 313 GLY A C 1
ATOM 2433 O O . GLY A 1 313 ? -0.721 -21.446 1.823 1.00 98.19 313 GLY A O 1
ATOM 2434 N N . SER A 1 314 ? 1.161 -20.472 2.570 1.00 98.50 314 SER A N 1
ATOM 2435 C CA . SER A 1 314 ? 0.714 -20.334 3.964 1.00 98.50 314 SER A CA 1
ATOM 2436 C C . SER A 1 314 ? -0.257 -19.159 4.126 1.00 98.50 314 SER A C 1
ATOM 2438 O O . SER A 1 314 ? -0.409 -18.328 3.220 1.00 98.50 314 SER A O 1
ATOM 2440 N N . ILE A 1 315 ? -0.884 -19.056 5.297 1.00 98.62 315 ILE A N 1
ATOM 2441 C CA . ILE A 1 315 ? -1.624 -17.855 5.689 1.00 98.62 315 ILE A CA 1
ATOM 2442 C C . ILE A 1 315 ? -0.619 -16.851 6.259 1.00 98.62 315 ILE A C 1
ATOM 2444 O O . ILE A 1 315 ? -0.237 -16.908 7.430 1.00 98.62 315 ILE A O 1
ATOM 2448 N N . TRP A 1 316 ? -0.125 -15.946 5.415 1.00 97.94 316 TRP A N 1
ATOM 2449 C CA . TRP A 1 316 ? 0.871 -14.959 5.828 1.00 97.94 316 TRP A CA 1
ATOM 2450 C C . TRP A 1 316 ? 0.193 -13.751 6.479 1.00 97.94 316 TRP A C 1
ATOM 2452 O O . TRP A 1 316 ? -0.279 -12.844 5.787 1.00 97.94 316 TRP A O 1
ATOM 2462 N N . LEU A 1 317 ? 0.178 -13.716 7.816 1.00 97.56 317 LEU A N 1
ATOM 2463 C CA . LEU A 1 317 ? -0.670 -12.809 8.604 1.00 97.56 317 LEU A CA 1
ATOM 2464 C C . LEU A 1 317 ? -0.476 -11.330 8.274 1.00 97.56 317 LEU A C 1
ATOM 2466 O O . LEU A 1 317 ? -1.421 -10.551 8.326 1.00 97.56 317 LEU A O 1
ATOM 2470 N N . HIS A 1 318 ? 0.734 -10.910 7.897 1.00 97.69 318 HIS A N 1
ATOM 2471 C CA . HIS A 1 318 ? 0.951 -9.524 7.483 1.00 97.69 318 HIS A CA 1
ATOM 2472 C C . HIS A 1 318 ? 0.154 -9.168 6.215 1.00 97.69 318 HIS A C 1
ATOM 2474 O O . HIS A 1 318 ? -0.407 -8.079 6.150 1.00 97.69 318 HIS A O 1
ATOM 2480 N N . MET A 1 319 ? 0.076 -10.056 5.219 1.00 98.12 319 MET A N 1
ATOM 2481 C CA . MET A 1 319 ? -0.706 -9.789 4.005 1.00 98.12 319 MET A CA 1
ATOM 2482 C C . MET A 1 319 ? -2.202 -9.990 4.244 1.00 98.12 319 MET A C 1
ATOM 2484 O O . MET A 1 319 ? -2.999 -9.186 3.769 1.00 98.12 319 MET A O 1
ATOM 2488 N N . GLU A 1 320 ? -2.585 -10.998 5.029 1.00 98.44 320 GLU A N 1
ATOM 2489 C CA . GLU A 1 320 ? -3.986 -11.204 5.404 1.00 98.44 320 GLU A CA 1
ATOM 2490 C C . GLU A 1 320 ? -4.539 -10.002 6.185 1.00 98.44 320 GLU A C 1
ATOM 2492 O O . GLU A 1 320 ? -5.621 -9.508 5.892 1.00 98.44 320 GLU A O 1
ATOM 2497 N N . TYR A 1 321 ? -3.773 -9.422 7.109 1.00 98.25 321 TYR A N 1
ATOM 2498 C CA . TYR A 1 321 ? -4.244 -8.247 7.845 1.00 98.25 321 TYR A CA 1
ATOM 2499 C C . TYR A 1 321 ? -4.271 -6.986 6.971 1.00 98.25 321 TYR A C 1
ATOM 2501 O O . TYR A 1 321 ? -5.170 -6.161 7.133 1.00 98.25 321 TYR A O 1
ATOM 2509 N N . LYS A 1 322 ? -3.361 -6.844 5.993 1.00 98.38 322 LYS A N 1
ATOM 2510 C CA . LYS A 1 322 ? -3.498 -5.799 4.960 1.00 98.38 322 LYS A CA 1
ATOM 2511 C C . LYS A 1 322 ? -4.777 -5.983 4.148 1.00 98.38 322 LYS A C 1
ATOM 2513 O O . LYS A 1 322 ? -5.410 -4.993 3.798 1.00 98.38 322 LYS A O 1
ATOM 2518 N N . TYR A 1 323 ? -5.149 -7.226 3.852 1.00 98.69 323 TYR A N 1
ATOM 2519 C CA . TYR A 1 323 ? -6.394 -7.541 3.164 1.00 98.69 323 TYR A CA 1
ATOM 2520 C C . TYR A 1 323 ? -7.618 -7.133 3.987 1.00 98.69 323 TYR A C 1
ATOM 2522 O O . TYR A 1 323 ? -8.454 -6.384 3.486 1.00 98.69 323 TYR A O 1
ATOM 2530 N N . LEU A 1 324 ? -7.674 -7.507 5.268 1.00 98.56 324 LEU A N 1
ATOM 2531 C CA . LEU A 1 324 ? -8.743 -7.083 6.179 1.00 98.56 324 LEU A CA 1
ATOM 2532 C C . LEU A 1 324 ? -8.839 -5.552 6.286 1.00 98.56 324 LEU A C 1
ATOM 2534 O O . LEU A 1 324 ? -9.928 -4.983 6.211 1.00 98.56 324 LEU A O 1
ATOM 2538 N N . LEU A 1 325 ? -7.698 -4.865 6.398 1.00 98.19 325 LEU A N 1
ATOM 2539 C CA . LEU A 1 325 ? -7.661 -3.404 6.392 1.00 98.19 325 LEU A CA 1
ATOM 2540 C C . LEU A 1 325 ? -8.161 -2.821 5.060 1.00 98.19 325 LEU A C 1
ATOM 2542 O O . LEU A 1 325 ? -8.851 -1.803 5.059 1.00 98.19 325 LEU A O 1
ATOM 2546 N N . ALA A 1 326 ? -7.839 -3.450 3.930 1.00 97.88 326 ALA A N 1
ATOM 2547 C CA . ALA A 1 326 ? -8.304 -3.013 2.619 1.00 97.88 326 ALA A CA 1
ATOM 2548 C C . ALA A 1 326 ? -9.825 -3.183 2.451 1.00 97.88 326 ALA A C 1
ATOM 2550 O O . ALA A 1 326 ? -10.448 -2.320 1.833 1.00 97.88 326 ALA A O 1
ATOM 2551 N N . LEU A 1 327 ? -10.442 -4.218 3.043 1.00 98.19 327 LEU A N 1
ATOM 2552 C CA . LEU A 1 327 ? -11.907 -4.356 3.099 1.00 98.19 327 LEU A CA 1
ATOM 2553 C C . LEU A 1 327 ? -12.541 -3.157 3.822 1.00 98.19 327 LEU A C 1
ATOM 2555 O O . LEU A 1 327 ? -13.424 -2.500 3.268 1.00 98.19 327 LEU A O 1
ATOM 2559 N N . LEU A 1 328 ? -12.018 -2.800 5.003 1.00 96.56 328 LEU A N 1
ATOM 2560 C CA . LEU A 1 328 ? -12.468 -1.624 5.759 1.00 96.56 328 LEU A CA 1
ATOM 2561 C C . LEU A 1 328 ? -12.320 -0.327 4.956 1.00 96.56 328 LEU A C 1
ATOM 2563 O O . LEU A 1 328 ? -13.263 0.457 4.850 1.00 96.56 328 LEU A O 1
ATOM 2567 N N . GLN A 1 329 ? -11.151 -0.116 4.345 1.00 95.12 329 GLN A N 1
ATOM 2568 C CA . GLN A 1 329 ? -10.868 1.070 3.531 1.00 95.12 329 GLN A CA 1
ATOM 2569 C C . GLN A 1 329 ? -11.746 1.161 2.275 1.00 95.12 329 GLN A C 1
ATOM 2571 O O . GLN A 1 329 ? -11.973 2.263 1.782 1.00 95.12 329 GLN A O 1
ATOM 2576 N N . SER A 1 330 ? -12.271 0.030 1.797 1.00 95.38 330 SER A N 1
ATOM 2577 C CA . SER A 1 330 ? -13.194 -0.052 0.657 1.00 95.38 330 SER A CA 1
ATOM 2578 C C . SER A 1 330 ? -14.673 0.053 1.061 1.00 95.38 330 SER A C 1
ATOM 2580 O O . SER A 1 330 ? -15.555 -0.067 0.212 1.00 95.38 330 SER A O 1
ATOM 2582 N N . GLY A 1 331 ? -14.975 0.253 2.351 1.00 94.56 331 GLY A N 1
ATOM 2583 C CA . GLY A 1 331 ? -16.348 0.321 2.864 1.00 94.56 331 GLY A CA 1
ATOM 2584 C C . GLY A 1 331 ? -17.064 -1.034 2.948 1.00 94.56 331 GLY A C 1
ATOM 2585 O O . GLY A 1 331 ? -18.294 -1.075 3.040 1.00 94.56 331 GLY A O 1
ATOM 2586 N N . LEU A 1 332 ? -16.318 -2.141 2.917 1.00 97.00 332 LEU A N 1
ATOM 2587 C CA . LEU A 1 332 ? -16.825 -3.509 3.059 1.00 97.00 332 LEU A CA 1
ATOM 2588 C C . LEU A 1 332 ? -16.800 -3.938 4.532 1.00 97.00 332 LEU A C 1
ATOM 2590 O O . LEU A 1 332 ? -16.031 -4.806 4.942 1.00 97.00 332 LEU A O 1
ATOM 2594 N N . ILE A 1 333 ? -17.576 -3.229 5.356 1.00 96.81 333 ILE A N 1
ATOM 2595 C CA . ILE A 1 333 ? -17.543 -3.378 6.818 1.00 96.81 333 ILE A CA 1
ATOM 2596 C C . ILE A 1 333 ? -18.129 -4.727 7.257 1.00 96.81 333 ILE A C 1
ATOM 2598 O O . ILE A 1 333 ? -17.557 -5.386 8.124 1.00 96.81 333 ILE A O 1
ATOM 2602 N N . ASP A 1 334 ? -19.231 -5.156 6.638 1.00 96.44 334 ASP A N 1
ATOM 2603 C CA . ASP A 1 334 ? -19.869 -6.443 6.936 1.00 96.44 334 ASP A CA 1
ATOM 2604 C C . ASP A 1 334 ? -18.958 -7.609 6.530 1.00 96.44 334 ASP A C 1
ATOM 2606 O O . ASP A 1 334 ? -18.742 -8.541 7.305 1.00 96.44 334 ASP A O 1
ATOM 2610 N N . GLU A 1 335 ? -18.352 -7.522 5.345 1.00 98.00 335 GLU A N 1
ATOM 2611 C CA . GLU A 1 335 ? -17.409 -8.512 4.829 1.00 98.00 335 GLU A CA 1
ATOM 2612 C C . GLU A 1 335 ? -16.137 -8.581 5.689 1.00 98.00 335 GLU A C 1
ATOM 2614 O O . GLU A 1 335 ? -15.645 -9.674 5.978 1.00 98.00 335 GLU A O 1
ATOM 2619 N N . PHE A 1 336 ? -15.633 -7.434 6.166 1.00 98.38 336 PHE A N 1
ATOM 2620 C CA . PHE A 1 336 ? -14.548 -7.397 7.147 1.00 98.38 336 PHE A CA 1
ATOM 2621 C C . PHE A 1 336 ? -14.925 -8.153 8.421 1.00 98.38 336 PHE A C 1
ATOM 2623 O O . PHE A 1 336 ? -14.149 -8.993 8.865 1.00 98.38 336 PHE A O 1
ATOM 2630 N N . TYR A 1 337 ? -16.091 -7.879 9.014 1.00 97.62 337 TYR A N 1
ATOM 2631 C CA . TYR A 1 337 ? -16.494 -8.532 10.261 1.00 97.62 337 TYR A CA 1
ATOM 2632 C C . TYR A 1 337 ? -16.748 -10.028 10.087 1.00 97.62 337 TYR A C 1
ATOM 2634 O O . TYR A 1 337 ? -16.440 -10.788 11.006 1.00 97.62 337 TYR A O 1
ATOM 2642 N N . GLY A 1 338 ? -17.265 -10.442 8.927 1.00 96.88 338 GLY A N 1
ATOM 2643 C CA . GLY A 1 338 ? -17.397 -11.847 8.552 1.00 96.88 338 GLY A CA 1
ATOM 2644 C C . GLY A 1 338 ? -16.040 -12.547 8.504 1.00 96.88 338 GLY A C 1
ATOM 2645 O O . GLY A 1 338 ? -15.833 -13.520 9.222 1.00 96.88 338 GLY A O 1
ATOM 2646 N N . ALA A 1 339 ? -15.090 -12.003 7.738 1.00 98.00 339 ALA A N 1
ATOM 2647 C CA . ALA A 1 339 ? -13.741 -12.560 7.635 1.00 98.00 339 ALA A CA 1
ATOM 2648 C C . ALA A 1 339 ? -12.981 -12.517 8.973 1.00 98.00 339 ALA A C 1
ATOM 2650 O O . ALA A 1 339 ? -12.314 -13.474 9.348 1.00 98.00 339 ALA A O 1
ATOM 2651 N N . ALA A 1 340 ? -13.117 -11.431 9.737 1.00 96.88 340 ALA A N 1
ATOM 2652 C CA . ALA A 1 340 ? -12.389 -11.231 10.984 1.00 96.88 340 ALA A CA 1
ATOM 2653 C C . ALA A 1 340 ? -12.621 -12.350 12.010 1.00 96.88 340 ALA A C 1
ATOM 2655 O O . ALA A 1 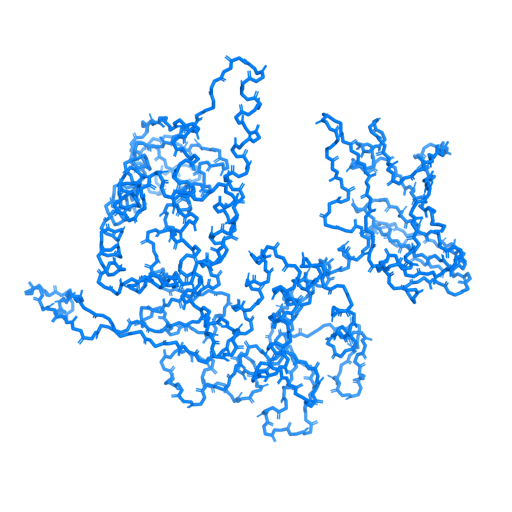340 ? -11.705 -12.626 12.783 1.00 96.88 340 ALA A O 1
ATOM 2656 N N . GLN A 1 341 ? -13.801 -12.989 12.019 1.00 95.44 341 GLN A N 1
ATOM 2657 C CA . GLN A 1 341 ? -14.114 -14.087 12.945 1.00 95.44 341 GLN A CA 1
ATOM 2658 C C . GLN A 1 341 ? -13.206 -15.307 12.755 1.00 95.44 341 GLN A C 1
ATOM 2660 O O . GLN A 1 341 ? -12.871 -15.956 13.742 1.00 95.44 341 GLN A O 1
ATOM 2665 N N . SER A 1 342 ? -12.804 -15.608 11.519 1.00 96.06 342 SER A N 1
ATOM 2666 C CA . SER A 1 342 ? -11.945 -16.754 11.206 1.00 96.06 342 SER A CA 1
ATOM 2667 C C . SER A 1 342 ? -10.473 -16.378 11.046 1.00 96.06 342 SER A C 1
ATOM 2669 O O . SER A 1 342 ? -9.628 -17.261 11.102 1.00 96.06 342 SER A O 1
ATOM 2671 N N . THR A 1 343 ? -10.132 -15.094 10.868 1.00 96.94 343 THR A N 1
ATOM 2672 C CA . THR A 1 343 ? -8.754 -14.678 10.537 1.00 96.94 343 THR A CA 1
ATOM 2673 C C . THR A 1 343 ? -8.013 -13.948 11.658 1.00 96.94 343 THR A C 1
ATOM 2675 O O . THR A 1 343 ? -6.792 -14.053 11.765 1.00 96.94 343 THR A O 1
ATOM 2678 N N . LEU A 1 344 ? -8.696 -13.145 12.486 1.00 96.88 344 LEU A N 1
ATOM 2679 C CA . LEU A 1 344 ? -8.001 -12.389 13.533 1.00 96.88 344 LEU A CA 1
ATOM 2680 C C . LEU A 1 344 ? -7.629 -13.314 14.694 1.00 96.88 344 LEU A C 1
ATOM 2682 O O . LEU A 1 344 ? -8.498 -13.936 15.300 1.00 96.88 344 LEU A O 1
ATOM 2686 N N . ILE A 1 345 ? -6.342 -13.316 15.060 1.00 96.62 345 ILE A N 1
ATOM 2687 C CA . ILE A 1 345 ? -5.779 -14.164 16.126 1.00 96.62 345 ILE A CA 1
ATOM 2688 C C . ILE A 1 345 ? -6.637 -14.222 17.411 1.00 96.62 345 ILE A C 1
ATOM 2690 O O . ILE A 1 345 ? -6.846 -15.329 17.905 1.00 96.62 345 ILE A O 1
ATOM 2694 N N . PRO A 1 346 ? -7.186 -13.107 17.946 1.00 95.38 346 PRO A N 1
ATOM 2695 C CA . PRO A 1 346 ? -8.010 -13.143 19.158 1.00 95.38 346 PRO A CA 1
ATOM 2696 C C . PRO A 1 346 ? -9.291 -13.988 19.079 1.00 95.38 346 PRO A C 1
ATOM 2698 O O . PRO A 1 346 ? -9.844 -14.312 20.126 1.00 95.38 346 PRO A O 1
ATOM 2701 N N . TYR A 1 347 ? -9.778 -14.323 17.880 1.00 95.62 347 TYR A N 1
ATOM 2702 C CA . TYR A 1 347 ? -10.979 -15.146 17.688 1.00 95.62 347 TYR A CA 1
ATOM 2703 C C . TYR A 1 347 ? -10.670 -16.618 17.387 1.00 95.62 347 TYR A C 1
ATOM 2705 O O . TYR A 1 347 ? -11.587 -17.435 17.332 1.00 95.62 347 TYR A O 1
ATOM 2713 N N . LEU A 1 348 ? -9.396 -16.980 17.215 1.00 96.94 348 LEU A N 1
ATOM 2714 C CA . LEU A 1 348 ? -9.019 -18.352 16.889 1.00 96.94 348 LEU A CA 1
ATOM 2715 C C . LEU A 1 348 ? -9.156 -19.287 18.094 1.00 96.94 348 LEU A C 1
ATOM 2717 O O . LEU A 1 348 ? -9.043 -18.879 19.251 1.00 96.94 348 LEU A O 1
ATOM 2721 N N . ASN A 1 349 ? -9.324 -20.582 17.820 1.00 96.94 349 ASN A N 1
ATOM 2722 C CA . ASN A 1 349 ? -9.213 -21.609 18.850 1.00 96.94 349 ASN A CA 1
ATOM 2723 C C . ASN A 1 349 ? -7.738 -21.723 19.303 1.00 96.94 349 ASN A C 1
ATOM 2725 O O . ASN A 1 349 ? -6.893 -22.082 18.477 1.00 96.94 349 ASN A O 1
ATOM 2729 N N . PRO A 1 350 ? -7.408 -21.460 20.585 1.00 96.88 350 PRO A N 1
ATOM 2730 C CA . PRO A 1 350 ? -6.026 -21.476 21.068 1.00 96.88 350 PRO A CA 1
ATOM 2731 C C . PRO A 1 350 ? -5.344 -22.843 20.926 1.00 96.88 350 PRO A C 1
ATOM 2733 O O . PRO A 1 350 ? -4.137 -22.885 20.695 1.00 96.88 350 PRO A O 1
ATOM 2736 N N . GLU A 1 351 ? -6.095 -23.946 21.007 1.00 96.94 351 GLU A N 1
ATOM 2737 C CA . GLU A 1 351 ? -5.545 -25.301 20.859 1.00 96.94 351 GLU A CA 1
ATOM 2738 C C . GLU A 1 351 ? -5.124 -25.590 19.411 1.00 96.94 351 GLU A C 1
ATOM 2740 O O . GLU A 1 351 ? -4.098 -26.223 19.180 1.00 96.94 351 GLU A O 1
ATOM 2745 N N . VAL A 1 352 ? -5.870 -25.066 18.431 1.00 97.19 352 VAL A N 1
ATOM 2746 C CA . VAL A 1 352 ? -5.529 -25.182 17.000 1.00 97.19 352 VAL A CA 1
ATOM 2747 C C . VAL A 1 352 ? -4.399 -24.219 16.641 1.00 97.19 352 VAL A C 1
ATOM 2749 O O . VAL A 1 352 ? -3.412 -24.609 16.022 1.00 97.19 352 VAL A O 1
ATOM 2752 N N . TYR A 1 353 ? -4.499 -22.961 17.087 1.00 97.88 353 TYR A N 1
ATOM 2753 C CA . TYR A 1 353 ? -3.456 -21.958 16.870 1.00 97.88 353 TYR A CA 1
ATOM 2754 C C . TYR A 1 353 ? -2.123 -22.364 17.525 1.00 97.88 353 TYR A C 1
ATOM 2756 O O . TYR A 1 353 ? -1.045 -22.001 17.043 1.00 97.88 353 TYR A O 1
ATOM 2764 N N . GLY A 1 354 ? -2.182 -23.143 18.610 1.00 96.44 354 GLY A N 1
ATOM 2765 C CA . GLY A 1 354 ? -1.027 -23.709 19.306 1.00 96.44 354 GLY A CA 1
ATOM 2766 C C . GLY A 1 354 ? -0.169 -22.666 20.028 1.00 96.44 354 GLY A C 1
ATOM 2767 O O . GLY A 1 354 ? 0.998 -22.934 20.334 1.00 96.44 354 GLY A O 1
ATOM 2768 N N . ARG A 1 355 ? -0.712 -21.462 20.252 1.00 94.00 355 ARG A N 1
ATOM 2769 C CA . ARG A 1 355 ? -0.078 -20.318 20.930 1.00 94.00 355 ARG A CA 1
ATOM 2770 C C . ARG A 1 355 ? -1.138 -19.487 21.663 1.00 94.00 355 ARG A C 1
ATOM 2772 O O . ARG A 1 355 ? -2.336 -19.705 21.511 1.00 94.00 355 ARG A O 1
ATOM 2779 N N . SER A 1 356 ? -0.697 -18.490 22.430 1.00 95.25 356 SER A N 1
ATOM 2780 C CA . SER A 1 356 ? -1.608 -17.511 23.030 1.00 95.25 356 SER A CA 1
ATOM 2781 C C . SER A 1 356 ? -2.307 -16.681 21.953 1.00 95.25 356 SER A C 1
ATOM 2783 O O . SER A 1 356 ? -1.641 -16.040 21.147 1.00 95.25 356 SER A O 1
ATOM 2785 N N . ILE A 1 357 ? -3.637 -16.596 22.002 1.00 95.44 357 ILE A N 1
ATOM 2786 C CA . ILE A 1 357 ? -4.445 -15.722 21.130 1.00 95.44 357 ILE A CA 1
ATOM 2787 C C . ILE A 1 357 ? -4.288 -14.220 21.446 1.00 95.44 357 ILE A C 1
ATOM 2789 O O . ILE A 1 357 ? -4.885 -13.365 20.797 1.00 95.44 357 ILE A O 1
ATOM 2793 N N . LEU A 1 358 ? -3.454 -13.888 22.435 1.00 93.12 358 LEU A N 1
ATOM 2794 C CA . LEU A 1 358 ? -2.996 -12.526 22.721 1.00 93.12 358 LEU A CA 1
ATOM 2795 C C . LEU A 1 358 ? -1.638 -12.218 22.062 1.00 93.12 358 LEU A C 1
ATOM 2797 O O . LEU A 1 358 ? -1.130 -11.104 22.185 1.00 93.12 358 LEU A O 1
ATOM 2801 N N . GLU A 1 359 ? -1.036 -13.195 21.379 1.00 90.25 359 GLU A N 1
ATOM 2802 C CA . GLU A 1 359 ? 0.253 -13.086 20.702 1.00 90.25 359 GLU A CA 1
ATOM 2803 C C . GLU A 1 359 ? 0.098 -13.377 19.205 1.00 90.25 359 GLU A C 1
ATOM 2805 O O . GLU A 1 359 ? -0.364 -14.438 18.780 1.00 90.25 359 GLU A O 1
ATOM 2810 N N . ASN A 1 360 ? 0.527 -12.427 18.380 1.00 91.19 360 ASN A N 1
ATOM 2811 C CA . ASN A 1 360 ? 0.511 -12.580 16.930 1.00 91.19 360 ASN A CA 1
ATOM 2812 C C . ASN A 1 360 ? 1.655 -13.503 16.450 1.00 91.19 360 ASN A C 1
ATOM 2814 O O . ASN A 1 360 ? 2.631 -13.725 17.166 1.00 91.19 360 ASN A O 1
ATOM 2818 N N . SER A 1 361 ? 1.569 -14.012 15.222 1.00 94.12 361 SER A N 1
ATOM 2819 C CA . SER A 1 361 ? 2.617 -14.825 14.591 1.00 94.12 361 SER A CA 1
ATOM 2820 C C . SER A 1 361 ? 3.031 -14.254 13.225 1.00 94.12 361 SER A C 1
ATOM 2822 O O . SER A 1 361 ? 2.570 -13.186 12.807 1.00 94.12 361 SER A O 1
ATOM 2824 N N . SER A 1 362 ? 3.990 -14.890 12.546 1.00 95.44 362 SER A N 1
ATOM 2825 C CA . SER A 1 362 ? 4.364 -14.500 11.179 1.00 95.44 362 SER A CA 1
ATOM 2826 C C . SER A 1 362 ? 3.398 -15.096 10.159 1.00 95.44 362 SER A C 1
ATOM 2828 O O . SER A 1 362 ? 2.962 -14.395 9.246 1.00 95.44 362 SER A O 1
ATOM 2830 N N . PHE A 1 363 ? 3.075 -16.379 10.320 1.00 97.56 363 PHE A N 1
ATOM 2831 C CA . PHE A 1 363 ? 2.179 -17.110 9.436 1.00 97.56 363 PHE A CA 1
ATOM 2832 C C . PHE A 1 363 ? 1.486 -18.261 10.168 1.00 97.56 363 PHE A C 1
ATOM 2834 O O . PHE A 1 363 ? 1.970 -18.723 11.204 1.00 97.56 363 PHE A O 1
ATOM 2841 N N . ILE A 1 364 ? 0.386 -18.735 9.592 1.00 98.31 364 ILE A N 1
ATOM 2842 C CA . ILE A 1 364 ? -0.313 -19.956 9.991 1.00 98.31 364 ILE A CA 1
ATOM 2843 C C . ILE A 1 364 ? -0.110 -21.026 8.909 1.00 98.31 364 ILE A C 1
ATOM 2845 O O . ILE A 1 364 ? -0.166 -20.724 7.710 1.00 98.31 364 ILE A O 1
ATOM 2849 N N . LEU A 1 365 ? 0.153 -22.269 9.327 1.00 98.56 365 LEU A N 1
ATOM 2850 C CA . LEU A 1 365 ? 0.264 -23.411 8.416 1.00 98.56 365 LEU A CA 1
ATOM 2851 C C . LEU A 1 365 ? -1.096 -23.685 7.766 1.00 98.56 365 LEU A C 1
ATOM 2853 O O . LEU A 1 365 ? -2.061 -24.011 8.458 1.00 98.56 365 LEU A O 1
ATOM 2857 N N . SER A 1 366 ? -1.170 -23.541 6.445 1.00 98.56 366 SER A N 1
ATOM 2858 C CA . SER A 1 366 ? -2.420 -23.704 5.699 1.00 98.56 366 SER A CA 1
ATOM 2859 C C . SER A 1 366 ? -2.732 -25.170 5.393 1.00 98.56 366 SER A C 1
ATOM 2861 O O . SER A 1 366 ? -1.864 -26.045 5.476 1.00 98.56 366 SER A O 1
ATOM 2863 N N . SER A 1 367 ? -3.970 -25.435 4.976 1.00 98.25 367 SER A N 1
ATOM 2864 C CA . SER A 1 367 ? -4.476 -26.789 4.730 1.00 98.25 367 SER A CA 1
ATOM 2865 C C . SER A 1 367 ? -3.890 -27.479 3.495 1.00 98.25 367 SER A C 1
ATOM 2867 O O . SER A 1 367 ? -4.098 -28.674 3.292 1.00 98.25 367 SER A O 1
ATOM 2869 N N . VAL A 1 368 ? -3.112 -26.761 2.674 1.00 97.56 368 VAL A N 1
ATOM 2870 C CA . VAL A 1 368 ? -2.373 -27.365 1.552 1.00 97.56 368 VAL A CA 1
ATOM 2871 C C . VAL A 1 368 ? -1.063 -28.033 1.970 1.00 97.56 368 VAL A C 1
ATOM 2873 O O . VAL A 1 368 ? -0.435 -28.701 1.147 1.00 97.56 368 VAL A O 1
ATOM 2876 N N . ASN A 1 369 ? -0.627 -27.868 3.222 1.00 98.25 369 ASN A N 1
ATOM 2877 C CA . ASN A 1 369 ? 0.531 -28.594 3.727 1.00 98.25 369 ASN A CA 1
ATOM 2878 C C . ASN A 1 369 ? 0.187 -30.071 3.986 1.00 98.25 369 ASN A C 1
ATOM 2880 O O . ASN A 1 369 ? -0.937 -30.403 4.349 1.00 98.25 369 ASN A O 1
ATOM 2884 N N . GLN A 1 370 ? 1.156 -30.974 3.830 1.00 96.88 370 GLN A N 1
ATOM 2885 C CA . GLN A 1 370 ? 0.941 -32.408 4.069 1.00 96.88 370 GLN A CA 1
ATOM 2886 C C . GLN A 1 370 ? 0.830 -32.766 5.562 1.00 96.88 370 GLN A C 1
ATOM 2888 O O . GLN A 1 370 ? 0.271 -33.809 5.893 1.00 96.88 370 GLN A O 1
ATOM 2893 N N . ASP A 1 371 ? 1.341 -31.915 6.453 1.00 97.12 371 ASP A N 1
ATOM 2894 C CA . ASP A 1 371 ? 1.290 -32.088 7.906 1.00 97.12 371 ASP A CA 1
ATOM 2895 C C . ASP A 1 371 ? -0.068 -31.635 8.473 1.00 97.12 371 ASP A C 1
ATOM 2897 O O . ASP A 1 371 ? -0.228 -30.506 8.941 1.00 97.12 371 ASP A O 1
ATOM 2901 N N . GLN A 1 372 ? -1.062 -32.525 8.379 1.00 96.94 372 GLN A N 1
ATOM 2902 C CA . GLN A 1 372 ? -2.451 -32.263 8.784 1.00 96.94 372 GLN A CA 1
ATOM 2903 C C . GLN A 1 372 ? -2.601 -31.955 10.278 1.00 96.94 372 GLN A C 1
ATOM 2905 O O . GLN A 1 372 ? -3.448 -31.145 10.649 1.00 96.94 372 GLN A O 1
ATOM 2910 N N . ASP A 1 373 ? -1.751 -32.538 11.126 1.00 96.56 373 ASP A N 1
ATOM 2911 C CA . ASP A 1 373 ? -1.805 -32.352 12.581 1.00 96.56 373 ASP A CA 1
ATOM 2912 C C . ASP A 1 373 ? -1.453 -30.915 13.004 1.00 96.56 373 ASP A C 1
ATOM 2914 O O . ASP A 1 373 ? -1.756 -30.502 14.123 1.00 96.56 373 ASP A O 1
ATOM 2918 N N . ASN A 1 374 ? -0.810 -30.142 12.121 1.00 97.62 374 ASN A N 1
ATOM 2919 C CA . ASN A 1 374 ? -0.406 -28.762 12.383 1.00 97.62 374 ASN A CA 1
ATOM 2920 C C . ASN A 1 374 ? -1.192 -27.724 11.564 1.00 97.62 374 ASN A C 1
ATOM 2922 O O . ASN A 1 374 ? -0.857 -26.538 11.614 1.00 97.62 374 ASN A O 1
ATOM 2926 N N . HIS A 1 375 ? -2.225 -28.119 10.812 1.00 98.38 375 HIS A N 1
ATOM 2927 C CA . HIS A 1 375 ? -3.080 -27.163 10.094 1.00 98.38 375 HIS A CA 1
ATOM 2928 C C . HIS A 1 375 ? -3.709 -26.160 11.071 1.00 98.38 375 HIS A C 1
ATOM 2930 O O . HIS A 1 375 ? -4.250 -26.539 12.105 1.00 98.38 375 HIS A O 1
ATOM 2936 N N . GLY A 1 376 ? -3.624 -24.864 10.757 1.00 98.19 376 GLY A N 1
ATOM 2937 C CA . GLY A 1 376 ? -4.126 -23.793 11.626 1.00 98.19 376 GLY A CA 1
ATOM 2938 C C . GLY A 1 376 ? -3.149 -23.335 12.720 1.00 98.19 376 GLY A C 1
ATOM 2939 O O . GLY A 1 376 ? -3.398 -22.322 13.376 1.00 98.19 376 GLY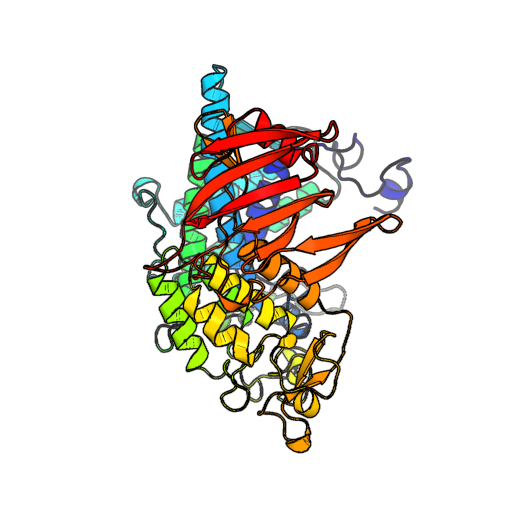 A O 1
ATOM 2940 N N . ARG A 1 377 ? -1.996 -23.999 12.875 1.00 98.31 377 ARG A N 1
ATOM 2941 C CA . ARG A 1 377 ? -0.982 -23.629 13.869 1.00 98.31 377 ARG A CA 1
ATOM 2942 C C . ARG A 1 377 ? -0.175 -22.397 13.454 1.00 98.31 377 ARG A C 1
ATOM 2944 O O . ARG A 1 377 ? 0.272 -22.288 12.312 1.00 98.31 377 ARG A O 1
ATOM 2951 N N . GLY A 1 378 ? 0.064 -21.489 14.403 1.00 97.50 378 GLY A N 1
ATOM 2952 C CA . GLY A 1 378 ? 0.853 -20.269 14.209 1.00 97.50 378 GLY A CA 1
ATOM 2953 C C . GLY A 1 378 ? 2.362 -20.457 14.404 1.00 97.50 378 GLY A C 1
ATOM 2954 O O . GLY A 1 378 ? 2.811 -21.083 15.368 1.00 97.50 378 GLY A O 1
ATOM 2955 N N . TYR A 1 379 ? 3.163 -19.831 13.537 1.00 96.81 379 TYR A N 1
ATOM 2956 C CA . TYR A 1 379 ? 4.628 -19.906 13.538 1.00 96.81 379 TYR A CA 1
ATOM 2957 C C . TYR A 1 379 ? 5.285 -18.527 13.434 1.00 96.81 379 TYR A C 1
ATOM 2959 O O . TYR A 1 379 ? 4.806 -17.620 12.750 1.00 96.81 379 TYR A O 1
ATOM 2967 N N . ILE A 1 380 ? 6.433 -18.371 14.096 1.00 93.56 380 ILE A N 1
ATOM 2968 C CA . ILE A 1 380 ? 7.240 -17.147 14.051 1.00 93.56 380 ILE A CA 1
ATOM 2969 C C . ILE A 1 380 ? 8.461 -17.402 13.175 1.00 93.56 380 ILE A C 1
ATOM 2971 O O . ILE A 1 380 ? 9.380 -18.115 13.568 1.00 93.56 380 ILE A O 1
ATOM 2975 N N . ALA A 1 381 ? 8.476 -16.788 11.997 1.00 86.38 381 ALA A N 1
ATOM 2976 C CA . ALA A 1 381 ? 9.647 -16.748 11.130 1.00 86.38 381 ALA A CA 1
ATOM 2977 C C . ALA A 1 381 ? 10.539 -15.541 11.462 1.00 86.38 381 ALA A C 1
ATOM 2979 O O . ALA A 1 381 ? 11.764 -15.650 11.457 1.00 86.38 381 ALA A O 1
ATOM 2980 N N . ARG A 1 382 ? 9.922 -14.377 11.726 1.00 77.88 382 ARG A N 1
ATOM 2981 C CA . ARG A 1 382 ? 10.566 -13.080 12.020 1.00 77.88 382 ARG A CA 1
ATOM 2982 C C . ARG A 1 382 ? 9.619 -12.187 12.839 1.00 77.88 382 ARG A C 1
ATOM 2984 O O . ARG A 1 382 ? 8.467 -12.546 13.074 1.00 77.88 382 ARG A O 1
ATOM 2991 N N . LEU A 1 383 ? 10.075 -10.987 13.214 1.00 78.31 383 LEU A N 1
ATOM 2992 C CA . LEU A 1 383 ? 9.176 -9.927 13.688 1.00 78.31 383 LEU A CA 1
ATOM 2993 C C . LEU A 1 383 ? 8.149 -9.607 12.590 1.00 78.31 383 LEU A C 1
ATOM 2995 O O . LEU A 1 383 ? 8.524 -9.295 11.460 1.00 78.31 383 LEU A O 1
ATOM 2999 N N . SER A 1 384 ? 6.862 -9.733 12.912 1.00 80.00 384 SER A N 1
ATOM 3000 C CA . SER A 1 384 ? 5.785 -9.628 11.927 1.00 80.00 384 SER A CA 1
ATOM 3001 C C . SER A 1 384 ? 5.255 -8.201 11.795 1.00 80.00 384 SER A C 1
ATOM 3003 O O . SER A 1 384 ? 4.984 -7.527 12.789 1.00 80.00 384 SER A O 1
ATOM 3005 N N . GLY A 1 385 ? 5.031 -7.762 10.553 1.00 85.25 385 GLY A N 1
ATOM 3006 C CA . GLY A 1 385 ? 4.319 -6.515 10.254 1.00 85.25 385 GLY A CA 1
ATOM 3007 C C . GLY A 1 385 ? 2.823 -6.569 10.591 1.00 85.25 385 GLY A C 1
ATOM 3008 O O . GLY A 1 385 ? 2.176 -5.525 10.623 1.00 85.25 385 GLY A O 1
ATOM 3009 N N . SER A 1 386 ? 2.272 -7.754 10.894 1.00 90.94 386 SER A N 1
ATOM 3010 C CA . SER A 1 386 ? 0.856 -7.937 11.248 1.00 90.94 386 SER A CA 1
ATOM 3011 C C . SER A 1 386 ? 0.428 -7.090 12.452 1.00 90.94 386 SER A C 1
ATOM 3013 O O . SER A 1 386 ? -0.699 -6.606 12.480 1.00 90.94 386 SER A O 1
ATOM 3015 N N . THR A 1 387 ? 1.322 -6.810 13.406 1.00 91.00 387 THR A N 1
ATOM 3016 C CA . THR A 1 387 ? 1.028 -5.917 14.541 1.00 91.00 387 THR A CA 1
ATOM 3017 C C . THR A 1 387 ? 0.706 -4.488 14.097 1.00 91.00 387 THR A C 1
ATOM 3019 O O . THR A 1 387 ? -0.223 -3.878 14.623 1.00 91.00 387 THR A O 1
ATOM 3022 N N . ALA A 1 388 ? 1.433 -3.947 13.114 1.00 93.81 388 ALA A N 1
ATOM 3023 C CA . ALA A 1 388 ? 1.175 -2.599 12.603 1.00 93.81 388 ALA A CA 1
ATOM 3024 C C . ALA A 1 388 ? -0.168 -2.524 11.856 1.00 93.81 388 ALA A C 1
ATOM 3026 O O . ALA A 1 388 ? -0.911 -1.551 12.000 1.00 93.81 388 ALA A O 1
ATOM 3027 N N . GLU A 1 389 ? -0.512 -3.572 11.107 1.00 95.88 389 GLU A N 1
ATOM 3028 C CA . GLU A 1 389 ? -1.809 -3.663 10.430 1.00 95.88 389 GLU A CA 1
ATOM 3029 C C . GLU A 1 389 ? -2.960 -3.820 11.424 1.00 95.88 389 GLU A C 1
ATOM 3031 O O . GLU A 1 389 ? -3.977 -3.150 11.285 1.00 95.88 389 GLU A O 1
ATOM 3036 N N . PHE A 1 390 ? -2.785 -4.613 12.485 1.00 95.38 390 PHE A N 1
ATOM 3037 C CA . PHE A 1 390 ? -3.786 -4.734 13.546 1.00 95.38 390 PHE A CA 1
ATOM 3038 C C . PHE A 1 390 ? -4.054 -3.392 14.239 1.00 95.38 390 PHE A C 1
ATOM 3040 O O . PHE A 1 390 ? -5.208 -3.027 14.452 1.00 95.38 390 PHE A O 1
ATOM 3047 N N . LEU A 1 391 ? -3.005 -2.612 14.531 1.00 94.62 391 LEU A N 1
ATOM 3048 C CA . LEU A 1 391 ? -3.158 -1.252 15.061 1.00 94.62 391 LEU A CA 1
ATOM 3049 C C . LEU A 1 391 ? -3.885 -0.329 14.077 1.00 94.62 391 LEU A C 1
ATOM 3051 O O . LEU A 1 391 ? -4.678 0.509 14.499 1.00 94.62 391 LEU A O 1
ATOM 3055 N N . SER A 1 392 ? -3.644 -0.491 12.776 1.00 96.56 392 SER A N 1
ATOM 3056 C CA . SER A 1 392 ? -4.315 0.287 11.729 1.00 96.56 392 SER A CA 1
ATOM 3057 C C . SER A 1 392 ? -5.798 -0.074 11.609 1.00 96.56 392 SER A C 1
ATOM 3059 O O . SER A 1 392 ? -6.634 0.820 11.505 1.00 96.56 392 SER A O 1
ATOM 3061 N N . ILE A 1 393 ? -6.134 -1.365 11.697 1.00 97.81 393 ILE A N 1
ATOM 3062 C CA . ILE A 1 393 ? -7.514 -1.861 11.781 1.00 97.81 393 ILE A CA 1
ATOM 3063 C C . ILE A 1 393 ? -8.192 -1.277 13.021 1.00 97.81 393 ILE A C 1
ATOM 3065 O O . ILE A 1 393 ? -9.229 -0.634 12.903 1.00 97.81 393 ILE A O 1
ATOM 3069 N N . TRP A 1 394 ? -7.584 -1.422 14.200 1.00 96.56 394 TRP A N 1
ATOM 3070 C CA . TRP A 1 394 ? -8.126 -0.884 15.450 1.00 96.56 394 TRP A CA 1
ATOM 3071 C C . TRP A 1 394 ? -8.364 0.631 15.383 1.00 96.56 394 TRP A C 1
ATOM 3073 O O . TRP A 1 394 ? -9.417 1.107 15.809 1.00 96.56 394 TRP A O 1
ATOM 3083 N N . ALA A 1 395 ? -7.415 1.385 14.825 1.00 96.56 395 ALA A N 1
ATOM 3084 C CA . ALA A 1 395 ? -7.533 2.824 14.622 1.00 96.56 395 ALA A CA 1
ATOM 3085 C C . ALA A 1 395 ? -8.727 3.164 13.718 1.00 96.56 395 ALA A C 1
ATOM 3087 O O . ALA A 1 395 ? -9.563 3.996 14.073 1.00 96.56 395 ALA A O 1
ATOM 3088 N N . PHE A 1 396 ? -8.843 2.469 12.584 1.00 97.44 396 PHE A N 1
ATOM 3089 C CA . PHE A 1 396 ? -9.942 2.651 11.642 1.00 97.44 396 PHE A CA 1
ATOM 3090 C C . PHE A 1 396 ? -11.299 2.332 12.283 1.00 97.44 396 PHE A C 1
ATOM 3092 O O . PHE A 1 396 ? -12.223 3.132 12.171 1.00 97.44 396 PHE A O 1
ATOM 3099 N N . LEU A 1 397 ? -11.413 1.215 13.008 1.00 98.00 397 LEU A N 1
ATOM 3100 C CA . LEU A 1 397 ? -12.639 0.840 13.721 1.00 98.00 397 LEU A CA 1
ATOM 3101 C C . LEU A 1 397 ? -12.997 1.856 14.813 1.00 98.00 397 LEU A C 1
ATOM 3103 O O . LEU A 1 397 ? -14.168 2.183 14.989 1.00 98.00 397 LEU A O 1
ATOM 3107 N N . SER A 1 398 ? -11.999 2.375 15.532 1.00 97.56 398 SER A N 1
ATOM 3108 C CA . SER A 1 398 ? -12.218 3.247 16.690 1.00 97.56 398 SER A CA 1
ATOM 3109 C C . SER A 1 398 ? -12.590 4.673 16.313 1.00 97.56 398 SER A C 1
ATOM 3111 O O . SER A 1 398 ? -13.359 5.288 17.036 1.00 97.56 398 SER A O 1
ATOM 3113 N N . PHE A 1 399 ? -12.034 5.238 15.240 1.00 95.50 399 PHE A N 1
ATOM 3114 C CA . PHE A 1 399 ? -12.251 6.657 14.924 1.00 95.50 399 PHE A CA 1
ATOM 3115 C C . PHE A 1 399 ? -12.372 6.983 13.429 1.00 95.50 399 PHE A C 1
ATOM 3117 O O . PHE A 1 399 ? -12.579 8.149 13.081 1.00 95.50 399 PHE A O 1
ATOM 3124 N N . GLY A 1 400 ? -12.311 5.982 12.550 1.00 95.31 400 GLY A N 1
ATOM 3125 C CA . GLY A 1 400 ? -12.479 6.135 11.106 1.00 95.31 400 GLY A CA 1
ATOM 3126 C C . GLY A 1 400 ? -11.224 6.612 10.371 1.00 95.31 400 GLY A C 1
ATOM 3127 O O . GLY A 1 400 ? -10.178 6.878 10.963 1.00 95.31 400 GLY A O 1
ATOM 3128 N N . ALA A 1 401 ? -11.331 6.732 9.045 1.00 92.06 401 ALA A N 1
ATOM 3129 C CA . ALA A 1 401 ? -10.210 7.098 8.172 1.00 92.06 401 ALA A CA 1
ATOM 3130 C C . ALA A 1 401 ? -9.725 8.547 8.360 1.00 92.06 401 ALA A C 1
ATOM 3132 O O . ALA A 1 401 ? -8.543 8.842 8.186 1.00 92.06 401 ALA A O 1
ATOM 3133 N N . GLN A 1 402 ? -10.647 9.461 8.671 1.00 93.25 402 GLN A N 1
ATOM 3134 C CA . GLN A 1 402 ? -10.395 10.900 8.759 1.00 93.25 402 GLN A CA 1
ATOM 3135 C C . GLN A 1 402 ? -11.134 11.488 9.970 1.00 93.25 402 GLN A C 1
ATOM 3137 O O . GLN A 1 402 ? -12.127 12.195 9.804 1.00 93.25 402 GLN A O 1
ATOM 3142 N N . PRO A 1 403 ? -10.660 11.224 11.203 1.00 95.25 403 PRO A N 1
ATOM 3143 C CA . PRO A 1 403 ? -11.277 11.777 12.411 1.00 95.25 403 PRO A CA 1
ATOM 3144 C C . PRO A 1 403 ? -11.190 13.307 12.467 1.00 95.25 403 PRO A C 1
ATOM 3146 O O . PRO A 1 403 ? -11.913 13.932 13.237 1.00 95.25 403 PRO A O 1
ATOM 3149 N N . PHE A 1 404 ? -10.321 13.916 11.654 1.00 96.06 404 PHE A N 1
ATOM 3150 C CA . PHE A 1 404 ? -10.281 15.352 11.423 1.00 96.06 404 PHE A CA 1
ATOM 3151 C C . PHE A 1 404 ? -10.488 15.657 9.948 1.00 96.06 404 PHE A C 1
ATOM 3153 O O . PHE A 1 404 ? -9.862 15.032 9.089 1.00 96.06 404 PHE A O 1
ATOM 3160 N N . ARG A 1 405 ? -11.301 16.671 9.668 1.00 92.50 405 ARG A N 1
ATOM 3161 C CA . ARG A 1 405 ? -11.537 17.179 8.315 1.00 92.50 405 ARG A CA 1
ATOM 3162 C C . ARG A 1 405 ? -11.593 18.698 8.307 1.00 92.50 405 ARG A C 1
ATOM 3164 O O . ARG A 1 405 ? -11.790 19.324 9.348 1.00 92.50 405 ARG A O 1
ATOM 3171 N N . TRP A 1 406 ? -11.409 19.268 7.126 1.00 86.81 406 TRP A N 1
ATOM 3172 C CA . TRP A 1 406 ? -11.618 20.690 6.892 1.00 86.81 406 TRP A CA 1
ATOM 3173 C C . TRP A 1 406 ? -13.062 20.920 6.455 1.00 86.81 406 TRP A C 1
ATOM 3175 O O . TRP A 1 406 ? -13.516 20.300 5.495 1.00 86.81 406 TRP A O 1
ATOM 3185 N N . GLU A 1 407 ? -13.765 21.808 7.149 1.00 84.31 407 GLU A N 1
ATOM 3186 C CA . GLU A 1 407 ? -15.018 22.395 6.678 1.00 84.31 407 GLU A CA 1
ATOM 3187 C C . GLU A 1 407 ? -14.723 23.856 6.324 1.00 84.31 407 GLU A C 1
ATOM 3189 O O . GLU A 1 407 ? -14.355 24.660 7.183 1.00 84.31 407 GLU A O 1
ATOM 3194 N N . GLU A 1 408 ? -14.786 24.162 5.023 1.00 80.50 408 GLU A N 1
ATOM 3195 C CA . GLU A 1 408 ? -14.301 25.411 4.420 1.00 80.50 408 GLU A CA 1
ATOM 3196 C C . GLU A 1 408 ? -12.818 25.681 4.739 1.00 80.50 408 GLU A C 1
ATOM 3198 O O . GLU A 1 408 ? -11.929 25.172 4.060 1.00 80.50 408 GLU A O 1
ATOM 3203 N N . THR A 1 409 ? -12.545 26.466 5.783 1.00 80.38 409 THR A N 1
ATOM 3204 C CA . THR A 1 409 ? -11.202 26.858 6.240 1.00 80.38 409 THR A CA 1
ATOM 3205 C C . THR A 1 409 ? -10.947 26.509 7.705 1.00 80.38 409 THR A C 1
ATOM 3207 O O . THR A 1 409 ? -9.930 26.916 8.263 1.00 80.38 409 THR A O 1
ATOM 3210 N N . LYS A 1 410 ? -11.853 25.763 8.350 1.00 89.69 410 LYS A N 1
ATOM 3211 C CA . LYS A 1 410 ? -11.764 25.413 9.772 1.00 89.69 410 LYS A CA 1
ATOM 3212 C C . LYS A 1 410 ? -11.595 23.914 9.963 1.00 89.69 410 LYS A C 1
ATOM 3214 O O . LYS A 1 410 ? -12.213 23.109 9.268 1.00 89.69 410 LYS A O 1
ATOM 3219 N N . LEU A 1 411 ? -10.765 23.544 10.934 1.00 94.69 411 LEU A N 1
ATOM 3220 C CA . LEU A 1 411 ? -10.609 22.157 11.345 1.00 94.69 411 LEU A CA 1
ATOM 3221 C C . LEU A 1 411 ? -11.821 21.727 12.180 1.00 94.69 411 LEU A C 1
ATOM 3223 O O . LEU A 1 411 ? -12.248 22.439 13.092 1.00 94.69 411 LEU A O 1
ATOM 3227 N N . CYS A 1 412 ? -12.342 20.538 11.905 1.00 96.62 412 CYS A N 1
ATOM 3228 C CA . CYS A 1 412 ? -13.374 19.899 12.711 1.00 96.62 412 CYS A CA 1
ATOM 3229 C C . CYS A 1 412 ? -12.925 18.495 13.114 1.00 96.62 412 CYS A C 1
ATOM 3231 O O . CYS A 1 412 ? -12.325 17.776 12.311 1.00 96.62 412 CYS A O 1
ATOM 3233 N N . PHE A 1 413 ? -13.230 18.101 14.350 1.00 97.69 413 PHE A N 1
ATOM 3234 C CA . PHE A 1 413 ? -13.101 16.723 14.815 1.00 97.69 413 PHE A CA 1
ATOM 3235 C C . PHE A 1 413 ? -14.447 16.019 14.642 1.00 97.69 413 PHE A C 1
ATOM 3237 O O . PHE A 1 413 ? -15.466 16.462 15.169 1.00 97.69 413 PHE A O 1
ATOM 3244 N N . ALA A 1 414 ? -14.452 14.950 13.858 1.00 96.56 414 ALA A N 1
ATOM 3245 C CA . ALA A 1 414 ? -15.642 14.227 13.443 1.00 96.56 414 ALA A CA 1
ATOM 3246 C C . ALA A 1 414 ? -15.313 12.729 13.321 1.00 96.56 414 ALA A C 1
ATOM 3248 O O . ALA A 1 414 ? -15.141 12.226 12.207 1.00 96.56 414 ALA A O 1
ATOM 3249 N N . PRO A 1 415 ? -15.157 12.018 14.452 1.00 96.94 415 PRO A N 1
ATOM 3250 C CA . PRO A 1 415 ? -14.818 10.603 14.432 1.00 96.94 415 PRO A CA 1
ATOM 3251 C C . PRO A 1 415 ? -15.941 9.780 13.789 1.00 96.94 415 PRO A C 1
ATOM 3253 O O . PRO A 1 415 ? -17.124 10.069 13.966 1.00 96.94 415 PRO A O 1
ATOM 3256 N N . GLN A 1 416 ? -15.556 8.736 13.057 1.00 96.12 416 GLN A N 1
ATOM 3257 C CA . GLN A 1 416 ? -16.477 7.826 12.370 1.00 96.12 416 GLN A CA 1
ATOM 3258 C C . GLN A 1 416 ? -16.144 6.377 12.734 1.00 96.12 416 GLN A C 1
ATOM 3260 O O . GLN A 1 416 ? -15.450 5.701 11.976 1.00 96.12 416 GLN A O 1
ATOM 3265 N N . PRO A 1 417 ? -16.568 5.904 13.915 1.00 97.31 417 PRO A N 1
ATOM 3266 C CA . PRO A 1 417 ? -16.297 4.535 14.315 1.00 97.31 417 PRO A CA 1
ATOM 3267 C C . PRO A 1 417 ? -17.127 3.525 13.531 1.00 97.31 417 PRO A C 1
ATOM 3269 O O . PRO A 1 417 ? -18.281 3.778 13.182 1.00 97.31 417 PRO A O 1
ATOM 3272 N N . PHE A 1 418 ? -16.557 2.339 13.354 1.00 97.69 418 PHE A N 1
ATOM 3273 C CA . PHE A 1 418 ? -17.182 1.174 12.730 1.00 97.69 418 PHE A CA 1
ATOM 3274 C C . PHE A 1 418 ? -17.160 0.005 13.717 1.00 97.69 418 PHE A C 1
ATOM 3276 O O . PHE A 1 418 ? -16.536 -1.012 13.458 1.00 97.69 418 PHE A O 1
ATOM 3283 N N . LEU A 1 419 ? -17.772 0.186 14.886 1.00 97.88 419 LEU A N 1
ATOM 3284 C CA . LEU A 1 419 ? -17.774 -0.762 15.994 1.00 97.88 419 LEU A CA 1
ATOM 3285 C C . LEU A 1 419 ? -19.066 -1.581 16.000 1.00 97.88 419 LEU A C 1
ATOM 3287 O O . LEU A 1 419 ? -20.167 -1.025 15.953 1.00 97.88 419 LEU A O 1
ATOM 3291 N N . ARG A 1 420 ? -18.917 -2.900 16.117 1.00 96.56 420 ARG A N 1
ATOM 3292 C CA . ARG A 1 420 ? -20.017 -3.832 16.376 1.00 96.56 420 ARG A CA 1
ATOM 3293 C C . ARG A 1 420 ? -20.474 -3.728 17.834 1.00 96.56 420 ARG A C 1
ATOM 3295 O O . ARG A 1 420 ? -19.698 -3.360 18.716 1.00 96.56 420 ARG A O 1
ATOM 3302 N N . SER A 1 421 ? -21.734 -4.050 18.101 1.00 96.25 421 SER A N 1
ATOM 3303 C CA . SER A 1 421 ? -22.388 -3.914 19.408 1.00 96.25 421 SER A CA 1
ATOM 3304 C C . SER A 1 421 ? -21.646 -4.596 20.560 1.00 96.25 421 SER A C 1
ATOM 3306 O O . SER A 1 421 ? -21.733 -4.157 21.704 1.00 96.25 421 SER A O 1
ATOM 3308 N N . ASP A 1 422 ? -20.905 -5.663 20.269 1.00 95.00 422 ASP A N 1
ATOM 3309 C CA . ASP A 1 422 ? -20.161 -6.464 21.240 1.00 95.00 422 ASP A CA 1
ATOM 3310 C C . ASP A 1 422 ? -18.803 -5.861 21.639 1.00 95.00 422 ASP A C 1
ATOM 3312 O O . ASP A 1 422 ? -18.162 -6.367 22.555 1.00 95.00 422 ASP A O 1
ATOM 3316 N N . PHE A 1 423 ? -18.381 -4.751 21.022 1.00 95.62 423 PHE A N 1
ATOM 3317 C CA . PHE A 1 423 ? -17.224 -3.969 21.481 1.00 95.62 423 PHE A CA 1
ATOM 3318 C C . PHE A 1 423 ? -17.535 -3.139 22.732 1.00 95.62 423 PHE A C 1
ATOM 3320 O O . PHE A 1 423 ? -16.620 -2.650 23.396 1.00 95.62 423 PHE A O 1
ATOM 3327 N N . PHE A 1 424 ? -18.816 -2.941 23.040 1.00 97.56 424 PHE A N 1
ATOM 3328 C CA . PHE A 1 424 ? -19.254 -2.153 24.181 1.00 97.56 424 PHE A CA 1
ATOM 3329 C C . PHE A 1 424 ? -19.436 -3.045 25.411 1.00 97.56 424 PHE A C 1
ATOM 3331 O O . PHE A 1 424 ? -19.982 -4.146 25.323 1.00 97.56 424 PHE A O 1
ATOM 3338 N N . THR A 1 425 ? -19.029 -2.543 26.576 1.00 97.19 425 THR A N 1
ATOM 3339 C CA . THR A 1 425 ? -19.204 -3.236 27.859 1.00 97.19 425 THR A CA 1
ATOM 3340 C C . THR A 1 425 ? -20.670 -3.614 28.098 1.00 97.19 425 THR A C 1
ATOM 3342 O O . THR A 1 425 ? -21.588 -2.879 27.737 1.00 97.19 425 THR A O 1
ATOM 3345 N N . VAL A 1 426 ? -20.921 -4.760 28.731 1.00 96.94 426 VAL A N 1
ATOM 3346 C CA . VAL A 1 426 ? -22.289 -5.174 29.107 1.00 96.94 426 VAL A CA 1
ATOM 3347 C C . VAL A 1 426 ? -22.657 -4.659 30.497 1.00 96.94 426 VAL A C 1
ATOM 3349 O O . VAL A 1 426 ? -23.791 -4.251 30.737 1.00 96.94 426 VAL A O 1
ATOM 3352 N N . GLU A 1 427 ? -21.680 -4.637 31.394 1.00 97.06 427 GLU A N 1
ATOM 3353 C CA . GLU A 1 427 ? -21.792 -4.191 32.777 1.00 97.06 427 GLU A CA 1
ATOM 3354 C C . GLU A 1 427 ? -20.690 -3.170 33.087 1.00 97.06 427 GLU A C 1
ATOM 3356 O O . GLU A 1 427 ? -19.739 -3.044 32.308 1.00 97.06 427 GLU A O 1
ATOM 3361 N N . PRO A 1 428 ? -20.801 -2.404 34.184 1.00 96.81 428 PRO A N 1
ATOM 3362 C CA . PRO A 1 428 ? -19.722 -1.529 34.606 1.00 96.81 428 PRO A CA 1
ATOM 3363 C C . PRO A 1 428 ? -18.421 -2.308 34.828 1.00 96.81 428 PRO A C 1
ATOM 3365 O O . PRO A 1 428 ? -18.433 -3.365 35.454 1.00 96.81 428 PRO A O 1
ATOM 3368 N N . GLN A 1 429 ? -17.303 -1.773 34.342 1.00 95.62 429 GLN A N 1
ATOM 3369 C CA . GLN A 1 429 ? -15.986 -2.389 34.482 1.00 95.62 429 GLN A CA 1
ATOM 3370 C C . GLN A 1 429 ? -14.985 -1.423 35.105 1.00 95.62 429 GLN A C 1
ATOM 3372 O O . GLN A 1 429 ? -14.889 -0.258 34.712 1.00 95.62 429 GLN A O 1
ATOM 3377 N N . GLU A 1 430 ? -14.207 -1.941 36.051 1.00 96.25 430 GLU A N 1
ATOM 3378 C CA . GLU A 1 430 ? -13.033 -1.268 36.588 1.00 96.25 430 GLU A CA 1
ATOM 3379 C C . GLU A 1 430 ? -11.800 -1.708 35.789 1.00 96.25 430 GLU A C 1
ATOM 3381 O O . GLU A 1 430 ? -11.461 -2.891 35.740 1.00 96.25 430 GLU A O 1
ATOM 3386 N N . VAL A 1 431 ? -11.130 -0.758 35.134 1.00 93.31 431 VAL A N 1
ATOM 3387 C CA . VAL A 1 431 ? -9.999 -1.034 34.242 1.00 93.31 431 VAL A CA 1
ATOM 3388 C C . VAL A 1 431 ? -8.808 -0.176 34.643 1.00 93.31 431 VAL A C 1
ATOM 3390 O O . VAL A 1 431 ? -8.905 1.048 34.750 1.00 93.31 431 VAL A O 1
ATOM 3393 N N . LYS A 1 432 ? -7.645 -0.812 34.816 1.00 93.31 432 LYS A N 1
ATOM 3394 C CA . LYS A 1 432 ? -6.370 -0.104 34.955 1.00 93.31 432 LYS A CA 1
ATOM 3395 C C . LYS A 1 432 ? -5.931 0.412 33.585 1.00 93.31 432 LYS A C 1
ATOM 3397 O O . LYS A 1 432 ? -5.489 -0.360 32.738 1.00 93.31 432 LYS A O 1
ATOM 3402 N N . PHE A 1 433 ? -6.040 1.716 33.377 1.00 89.06 433 PHE A N 1
ATOM 3403 C CA . PHE A 1 433 ? -5.728 2.376 32.119 1.00 89.06 433 PHE A CA 1
ATOM 3404 C C . PHE A 1 433 ? -4.342 3.022 32.169 1.00 89.06 433 PHE A C 1
ATOM 3406 O O . PHE A 1 433 ? -4.057 3.844 33.041 1.00 89.06 433 PHE A O 1
ATOM 3413 N N . GLN A 1 434 ? -3.470 2.661 31.227 1.00 87.69 434 GLN A N 1
ATOM 3414 C CA . GLN A 1 434 ? -2.118 3.207 31.138 1.00 87.69 434 GLN A CA 1
ATOM 3415 C C . GLN A 1 434 ? -2.074 4.411 30.189 1.00 87.69 434 GLN A C 1
ATOM 3417 O O . GLN A 1 434 ? -2.165 4.269 28.969 1.00 87.69 434 GLN A O 1
ATOM 3422 N N . PHE A 1 435 ? -1.880 5.605 30.746 1.00 83.31 435 PHE A N 1
ATOM 3423 C CA . PHE A 1 435 ? -1.754 6.840 29.970 1.00 83.31 435 PHE A CA 1
ATOM 3424 C C . PHE A 1 435 ? -0.341 7.018 29.409 1.00 83.31 435 PHE A C 1
ATOM 3426 O O . PHE A 1 435 ? -0.181 7.436 28.263 1.00 83.31 435 PHE A O 1
ATOM 3433 N N . SER A 1 436 ? 0.683 6.633 30.176 1.00 83.12 436 SER A N 1
ATOM 3434 C CA . SER A 1 436 ? 2.095 6.706 29.786 1.00 83.12 436 SER A CA 1
ATOM 3435 C C . SER A 1 436 ? 2.889 5.518 30.359 1.00 83.12 436 SER A C 1
ATOM 3437 O O . SER A 1 436 ? 2.364 4.780 31.195 1.00 83.12 436 SER A O 1
ATOM 3439 N N . PRO A 1 437 ? 4.165 5.318 29.977 1.00 85.81 437 PRO A N 1
ATOM 3440 C CA . PRO A 1 437 ? 5.003 4.273 30.570 1.00 85.81 437 PRO A CA 1
ATOM 3441 C C . PRO A 1 437 ? 5.093 4.329 32.104 1.00 85.81 437 PRO A C 1
ATOM 3443 O O . PRO A 1 437 ? 5.310 3.299 32.734 1.00 85.81 437 PRO A O 1
ATOM 3446 N N . THR A 1 438 ? 4.902 5.509 32.704 1.00 89.81 438 THR A N 1
ATOM 3447 C CA . THR A 1 438 ? 5.035 5.746 34.150 1.00 89.81 438 THR A CA 1
ATOM 3448 C C . THR A 1 438 ? 3.728 6.128 34.845 1.00 89.81 438 THR A C 1
ATOM 3450 O O . THR A 1 438 ? 3.704 6.183 36.071 1.00 89.81 438 THR A O 1
ATOM 3453 N N . HIS A 1 439 ? 2.645 6.377 34.099 1.00 87.62 439 HIS A N 1
ATOM 3454 C CA . HIS A 1 439 ? 1.359 6.815 34.647 1.00 87.62 439 HIS A CA 1
ATOM 3455 C C . HIS A 1 439 ? 0.227 5.863 34.265 1.00 87.62 439 HIS A C 1
ATOM 3457 O O . HIS A 1 439 ? 0.012 5.553 33.089 1.00 87.62 439 HIS A O 1
ATOM 3463 N N . SER A 1 440 ? -0.514 5.393 35.263 1.00 91.69 440 SER A N 1
ATOM 3464 C CA . SER A 1 440 ? -1.718 4.582 35.087 1.00 91.69 440 SER A CA 1
ATOM 3465 C C . SER A 1 440 ? -2.735 4.934 36.156 1.00 91.69 440 SER A C 1
ATOM 3467 O O . SER A 1 440 ? -2.367 5.158 37.307 1.00 91.69 440 SER A O 1
ATOM 3469 N N . GLU A 1 441 ? -4.007 4.911 35.790 1.00 91.94 441 GLU A N 1
ATOM 3470 C CA . GLU A 1 441 ? -5.114 5.159 36.709 1.00 91.94 441 GLU A CA 1
ATOM 3471 C C . GLU A 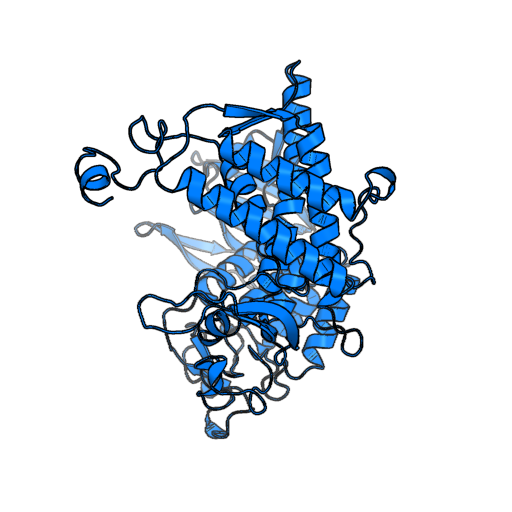1 441 ? -6.118 4.016 36.621 1.00 91.94 441 GLU A C 1
ATOM 3473 O O . GLU A 1 441 ? -6.292 3.404 35.567 1.00 91.94 441 GLU A O 1
ATOM 3478 N N . THR A 1 442 ? -6.787 3.725 37.730 1.00 95.62 442 THR A N 1
ATOM 3479 C CA . THR A 1 442 ? -7.921 2.804 37.743 1.00 95.62 442 THR A CA 1
ATOM 3480 C C . THR A 1 442 ? -9.186 3.599 37.453 1.00 95.62 442 THR A C 1
ATOM 3482 O O . THR A 1 442 ? -9.534 4.514 38.199 1.00 95.62 442 THR A O 1
ATOM 3485 N N . LEU A 1 443 ? -9.854 3.270 36.350 1.00 94.25 443 LEU A N 1
ATOM 3486 C CA . LEU A 1 443 ? -11.028 3.980 35.861 1.00 94.25 443 LEU A CA 1
ATOM 3487 C C . LEU A 1 443 ? -12.249 3.067 35.891 1.00 94.25 443 LEU A C 1
ATOM 3489 O O . LEU A 1 443 ? -12.164 1.892 35.547 1.00 94.25 443 LEU A O 1
ATOM 3493 N N . ASN A 1 444 ? -13.392 3.641 36.260 1.00 95.69 444 ASN A N 1
ATOM 3494 C CA . ASN A 1 444 ? -14.682 2.968 36.209 1.00 95.69 444 ASN A CA 1
ATOM 3495 C C . ASN A 1 444 ? -15.425 3.385 34.939 1.00 95.69 444 ASN A C 1
ATOM 3497 O O . ASN A 1 444 ? -15.756 4.562 34.761 1.00 95.69 444 ASN A O 1
ATOM 3501 N N . PHE A 1 445 ? -15.691 2.417 34.069 1.00 95.56 445 PHE A N 1
ATOM 3502 C CA . PHE A 1 445 ? -16.472 2.593 32.852 1.00 95.56 445 PHE A CA 1
ATOM 3503 C C . PHE A 1 445 ? -17.868 2.005 33.058 1.00 95.56 445 PHE A C 1
ATOM 3505 O O . PHE A 1 445 ? -17.973 0.869 33.515 1.00 95.56 445 PHE A O 1
ATOM 3512 N N . PRO A 1 446 ? -18.954 2.741 32.766 1.00 96.06 446 PRO A N 1
ATOM 3513 C CA . PRO A 1 446 ? -20.299 2.201 32.902 1.00 96.06 446 PRO A CA 1
ATOM 3514 C C . PRO A 1 446 ? -20.587 1.146 31.825 1.00 96.06 446 PRO A C 1
ATOM 3516 O O . PRO A 1 446 ? -19.831 0.982 30.865 1.00 96.06 446 PRO A O 1
ATOM 3519 N N . ALA A 1 447 ? -21.713 0.450 31.977 1.00 97.31 447 ALA A N 1
ATOM 3520 C CA . ALA A 1 447 ? -22.242 -0.417 30.932 1.00 97.31 447 ALA A CA 1
ATOM 3521 C C . ALA A 1 447 ? -22.455 0.350 29.616 1.00 97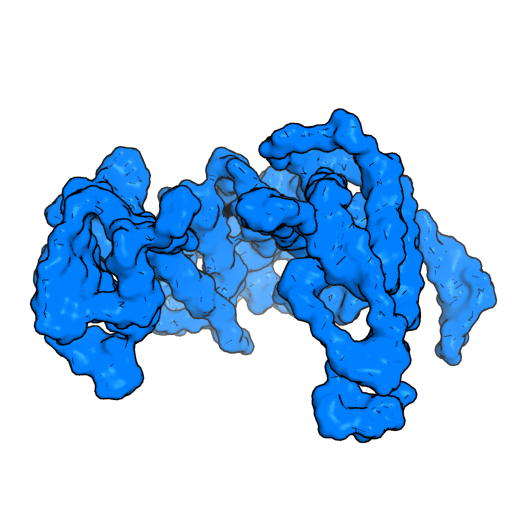.31 447 ALA A C 1
ATOM 3523 O O . ALA A 1 447 ? -22.727 1.553 29.604 1.00 97.31 447 ALA A O 1
ATOM 3524 N N . ASN A 1 448 ? -22.402 -0.390 28.516 1.00 98.00 448 ASN A N 1
ATOM 3525 C CA . ASN A 1 448 ? -22.567 0.067 27.145 1.00 98.00 448 ASN A CA 1
ATOM 3526 C C . ASN A 1 448 ? -21.557 1.148 26.726 1.00 98.00 448 ASN A C 1
ATOM 3528 O O . ASN A 1 448 ? -21.916 2.123 26.054 1.00 98.00 448 ASN A O 1
ATOM 3532 N N . THR A 1 449 ? -20.291 0.977 27.119 1.00 98.00 449 THR A N 1
ATOM 3533 C CA . THR A 1 449 ? -19.205 1.885 26.733 1.00 98.00 449 THR A CA 1
ATOM 3534 C C . THR A 1 449 ? -18.054 1.197 26.014 1.00 98.00 449 THR A C 1
ATOM 3536 O O . THR A 1 449 ? -17.786 0.019 26.221 1.00 98.00 449 THR A O 1
ATOM 3539 N N . TYR A 1 450 ? -17.369 1.956 25.160 1.00 97.62 450 TYR A N 1
ATOM 3540 C CA . TYR A 1 450 ? -16.091 1.585 24.554 1.00 97.62 450 TYR A CA 1
ATOM 3541 C C . TYR A 1 450 ? -15.092 2.709 24.828 1.00 97.62 450 TYR A C 1
ATOM 3543 O O . TYR A 1 450 ? -15.384 3.873 24.551 1.00 97.62 450 TYR A O 1
ATOM 3551 N N . ALA A 1 451 ? -13.935 2.383 25.400 1.00 95.94 451 ALA A N 1
ATOM 3552 C CA . ALA A 1 451 ? -12.947 3.372 25.817 1.00 95.94 451 ALA A CA 1
ATOM 3553 C C . ALA A 1 451 ? -11.582 3.093 25.194 1.00 95.94 451 ALA A C 1
ATOM 3555 O O . ALA A 1 451 ? -11.140 1.947 25.119 1.00 95.94 451 ALA A O 1
ATOM 3556 N N . TYR A 1 452 ? -10.899 4.151 24.763 1.00 9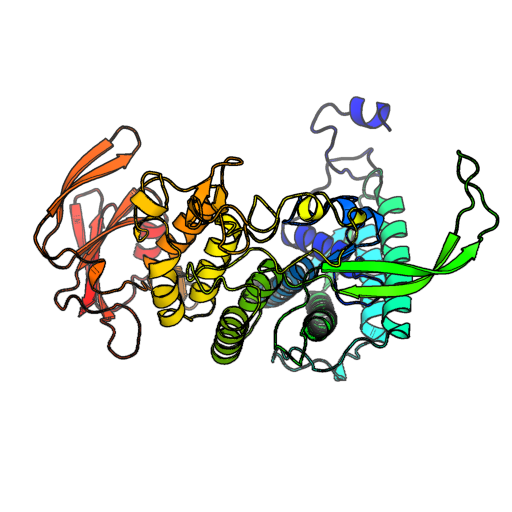4.69 452 TYR A N 1
ATOM 3557 C CA . TYR A 1 452 ? -9.600 4.027 24.116 1.00 94.69 452 TYR A CA 1
ATOM 3558 C C . TYR A 1 452 ? -8.736 5.279 24.268 1.00 94.69 452 TYR A C 1
ATOM 3560 O O . TYR A 1 452 ? -9.217 6.374 24.562 1.00 94.69 452 TYR A O 1
ATOM 3568 N N . ARG A 1 453 ? -7.426 5.112 24.048 1.00 92.56 453 ARG A N 1
ATOM 3569 C CA . ARG A 1 453 ? -6.465 6.220 24.038 1.00 92.56 453 ARG A CA 1
ATOM 3570 C C . ARG A 1 453 ? -6.355 6.794 22.632 1.00 92.56 453 ARG A C 1
ATOM 3572 O O . ARG A 1 453 ? -5.976 6.082 21.705 1.00 92.56 453 ARG A O 1
ATOM 3579 N N . PHE A 1 454 ? -6.614 8.085 22.486 1.00 93.69 454 PHE A N 1
ATOM 3580 C CA . PHE A 1 454 ? -6.539 8.805 21.221 1.00 93.69 454 PHE A CA 1
ATOM 3581 C C . PHE A 1 454 ? -5.352 9.771 21.208 1.00 93.69 454 PHE A C 1
ATOM 3583 O O . PHE A 1 454 ? -5.081 10.452 22.197 1.00 93.69 454 PHE A O 1
ATOM 3590 N N . LEU A 1 455 ? -4.610 9.785 20.094 1.00 90.88 455 LEU A N 1
ATOM 3591 C CA . LEU A 1 455 ? -3.416 10.622 19.885 1.00 90.88 455 LEU A CA 1
ATOM 3592 C C . LEU A 1 455 ? -2.386 10.557 21.033 1.00 90.88 455 LEU A C 1
ATOM 3594 O O . LEU A 1 455 ? -1.669 11.513 21.302 1.00 90.88 455 LEU A O 1
ATOM 3598 N N . GLY A 1 456 ? -2.317 9.416 21.726 1.00 87.81 456 GLY A N 1
ATOM 3599 C CA . GLY A 1 456 ? -1.345 9.152 22.789 1.00 87.81 456 GLY A CA 1
ATOM 3600 C C . GLY A 1 456 ? -1.634 9.792 24.151 1.00 87.81 456 GLY A C 1
ATOM 3601 O O . GLY A 1 456 ? -0.982 9.395 25.112 1.00 87.81 456 GLY A O 1
ATOM 3602 N N . ALA A 1 457 ? -2.606 10.703 24.268 1.00 86.81 457 ALA A N 1
ATOM 3603 C CA . ALA A 1 457 ? -2.852 11.458 25.504 1.00 86.81 457 ALA A CA 1
ATOM 3604 C C . ALA A 1 457 ? -4.318 11.449 25.963 1.00 86.81 457 ALA A C 1
ATOM 3606 O O . ALA A 1 457 ? -4.584 11.288 27.153 1.00 86.81 457 ALA A O 1
ATOM 3607 N N . SER A 1 458 ? -5.270 11.591 25.040 1.00 93.38 458 SER A N 1
ATOM 3608 C CA . SER A 1 458 ? -6.685 11.754 25.381 1.00 93.38 458 SER A CA 1
ATOM 3609 C C . SER A 1 458 ? -7.365 10.410 25.639 1.00 93.38 458 SER A C 1
ATOM 3611 O O . SER A 1 458 ? -7.255 9.487 24.831 1.00 93.38 458 SER A O 1
ATOM 3613 N N . LEU A 1 459 ? -8.127 10.308 26.727 1.00 95.69 459 LEU A N 1
ATOM 3614 C CA . LEU A 1 459 ? -9.092 9.232 26.934 1.00 95.69 459 LEU A CA 1
ATOM 3615 C C . LEU A 1 459 ? -10.384 9.568 26.190 1.00 95.69 459 LEU A C 1
ATOM 3617 O O . LEU A 1 459 ? -11.072 10.531 26.536 1.00 95.69 459 LEU A O 1
ATOM 3621 N N . VAL A 1 460 ? -10.731 8.754 25.198 1.00 97.19 460 VAL A N 1
ATOM 3622 C CA . VAL A 1 460 ? -12.028 8.827 24.526 1.00 97.19 460 VAL A CA 1
ATOM 3623 C C . VAL A 1 460 ? -12.934 7.742 25.087 1.00 97.19 460 VAL A C 1
ATOM 3625 O O . VAL A 1 460 ? -12.515 6.591 25.206 1.00 97.19 460 VAL A O 1
ATOM 3628 N N . VAL A 1 461 ? -14.170 8.107 25.425 1.00 98.12 461 VAL A N 1
ATOM 3629 C CA . VAL A 1 461 ? -15.197 7.174 25.899 1.00 98.12 461 VAL A CA 1
ATOM 3630 C C . VAL A 1 461 ? -16.446 7.333 25.052 1.00 98.12 461 VAL A C 1
ATOM 3632 O O . VAL A 1 461 ? -17.078 8.387 25.039 1.00 98.12 461 VAL A O 1
ATOM 3635 N N . TYR A 1 462 ? -16.808 6.275 24.348 1.00 98.62 462 TYR A N 1
ATOM 3636 C CA . TYR A 1 462 ? -18.050 6.172 23.604 1.00 98.62 462 TYR A CA 1
ATOM 3637 C C . TYR A 1 462 ? -19.143 5.621 24.503 1.00 98.62 462 TYR A C 1
ATOM 3639 O O . TYR A 1 462 ? -19.000 4.530 25.045 1.00 98.62 462 TYR A O 1
ATOM 3647 N N . HIS A 1 463 ? -20.234 6.370 24.638 1.00 98.56 463 HIS A N 1
ATOM 3648 C CA . HIS A 1 463 ? -21.424 6.002 25.398 1.00 98.56 463 HIS A CA 1
ATOM 3649 C C . HIS A 1 463 ? -22.528 5.616 24.427 1.00 98.56 463 HIS A C 1
ATOM 3651 O O . HIS A 1 463 ? -23.017 6.466 23.684 1.00 98.56 463 HIS A O 1
ATOM 3657 N N . ASN A 1 464 ? -22.927 4.347 24.432 1.00 98.25 464 ASN A N 1
ATOM 3658 C CA . ASN A 1 464 ? -23.896 3.797 23.490 1.00 98.25 464 ASN A CA 1
ATOM 3659 C C . ASN A 1 464 ? -25.065 3.138 24.234 1.00 98.25 464 ASN A C 1
ATOM 3661 O O . ASN A 1 464 ? -25.098 1.919 24.349 1.00 98.25 464 ASN A O 1
ATOM 3665 N N . PRO A 1 465 ? -26.053 3.901 24.740 1.00 97.25 465 PRO A N 1
ATOM 3666 C CA . PRO A 1 465 ? -27.121 3.364 25.590 1.00 97.25 465 PRO A CA 1
ATOM 3667 C C . PRO A 1 465 ? -27.927 2.221 24.961 1.00 97.25 465 PRO A C 1
ATOM 3669 O O . PRO A 1 465 ? -28.427 1.358 25.678 1.00 97.25 465 PRO A O 1
ATOM 3672 N N . LYS A 1 466 ? -28.047 2.207 23.627 1.00 96.50 466 LYS A N 1
ATOM 3673 C CA . LYS A 1 466 ? -28.734 1.148 22.873 1.00 96.50 466 LYS A CA 1
ATOM 3674 C C . LYS A 1 466 ? -27.864 -0.084 22.630 1.00 96.50 466 LYS A C 1
ATOM 3676 O O . LYS A 1 466 ? -28.397 -1.104 22.206 1.00 96.50 466 LYS A O 1
ATOM 3681 N N . ARG A 1 467 ? -26.549 0.023 22.851 1.00 96.62 467 ARG A N 1
ATOM 3682 C CA . ARG A 1 467 ? -25.538 -0.975 22.487 1.00 96.62 467 ARG A CA 1
ATOM 3683 C C . ARG A 1 467 ? -25.730 -1.468 21.046 1.00 96.62 467 ARG A C 1
ATOM 3685 O O . ARG A 1 467 ? -25.665 -2.658 20.781 1.00 96.62 467 ARG A O 1
ATOM 3692 N N . GLY A 1 468 ? -26.049 -0.550 20.132 1.00 97.31 468 GLY A N 1
ATOM 3693 C CA . GLY A 1 468 ? -26.221 -0.858 18.709 1.00 97.31 468 GLY A CA 1
ATOM 3694 C C . GLY A 1 468 ? -24.911 -0.723 17.937 1.00 97.31 468 GLY A C 1
ATOM 3695 O O . GLY A 1 468 ? -23.992 -0.049 18.401 1.00 97.31 468 GLY A O 1
ATOM 3696 N N . ASP A 1 469 ? -24.833 -1.326 16.754 1.00 98.06 469 ASP A N 1
ATOM 3697 C CA . ASP A 1 469 ? -23.697 -1.139 15.845 1.00 98.06 469 ASP A CA 1
ATOM 3698 C C . ASP A 1 469 ? -23.549 0.337 15.446 1.00 98.06 469 ASP A C 1
ATOM 3700 O O . ASP A 1 469 ? -24.540 1.056 15.289 1.00 98.06 469 ASP A O 1
ATOM 3704 N N . THR A 1 470 ? -22.317 0.812 15.250 1.00 97.69 470 THR A N 1
ATOM 3705 C CA . THR A 1 470 ? -22.056 2.188 14.777 1.00 97.69 470 THR A CA 1
ATOM 3706 C C . THR A 1 470 ? -21.965 2.283 13.250 1.00 97.69 470 THR A C 1
ATOM 3708 O O . THR A 1 470 ? -21.660 3.343 12.704 1.00 97.69 470 THR A O 1
ATOM 3711 N N . PHE A 1 471 ? -22.260 1.192 12.542 1.00 96.19 471 PHE A N 1
ATOM 3712 C CA . PHE A 1 471 ? -22.238 1.079 11.086 1.00 96.19 471 PHE A CA 1
ATOM 3713 C C . PHE A 1 471 ? -23.494 0.365 10.560 1.00 96.19 471 PHE A C 1
ATOM 3715 O O . PHE A 1 471 ? -24.300 -0.159 11.325 1.00 96.19 471 PHE A O 1
ATOM 3722 N N . GLY A 1 472 ? -23.690 0.398 9.241 1.00 94.50 472 GLY A N 1
ATOM 3723 C CA . GLY A 1 472 ? -24.857 -0.197 8.589 1.00 94.50 472 GLY A CA 1
ATOM 3724 C C . GLY A 1 472 ? -26.125 0.679 8.610 1.00 94.50 472 GLY A C 1
ATOM 3725 O O . GLY A 1 472 ? -26.084 1.843 9.035 1.00 94.50 472 GLY A O 1
ATOM 3726 N N . PRO A 1 473 ? -27.258 0.153 8.098 1.00 93.12 473 PRO A N 1
ATOM 3727 C CA . PRO A 1 473 ? -28.512 0.903 7.945 1.00 93.12 473 PRO A CA 1
ATOM 3728 C C . PRO A 1 473 ? -29.185 1.290 9.268 1.00 93.12 473 PRO A C 1
ATOM 3730 O O . PRO A 1 473 ? -29.804 2.346 9.354 1.00 93.12 473 PRO A O 1
ATOM 3733 N N . CYS A 1 474 ? -29.041 0.456 10.302 1.00 93.12 474 CYS A N 1
ATOM 3734 C CA . CYS A 1 474 ? -29.663 0.641 11.619 1.00 93.12 474 CYS A CA 1
ATOM 3735 C C . CYS A 1 474 ? -28.694 1.214 12.665 1.00 93.12 474 CYS A C 1
ATOM 3737 O O . CYS A 1 474 ? -28.917 1.044 13.865 1.00 93.12 474 CYS A O 1
ATOM 3739 N N . ARG A 1 475 ? -27.605 1.857 12.221 1.00 96.31 475 ARG A N 1
ATOM 3740 C CA . ARG A 1 475 ? -26.541 2.322 13.111 1.00 96.31 475 ARG A CA 1
ATOM 3741 C C . ARG A 1 475 ? -27.018 3.341 14.138 1.00 96.31 475 ARG A C 1
ATOM 3743 O O . ARG A 1 475 ? -27.836 4.213 13.831 1.00 96.31 475 ARG A O 1
ATOM 3750 N N . VAL A 1 476 ? -26.407 3.306 15.317 1.00 97.56 476 VAL A N 1
ATOM 3751 C CA . VAL A 1 476 ? -26.459 4.434 16.252 1.00 97.56 476 VAL A CA 1
ATOM 3752 C C . VAL A 1 476 ? -25.604 5.587 15.727 1.00 97.56 476 VAL A C 1
ATOM 3754 O O . VAL A 1 476 ? -24.590 5.370 15.061 1.00 97.56 476 VAL A O 1
ATOM 3757 N N . ASN A 1 477 ? -26.001 6.828 16.011 1.00 97.31 477 ASN A N 1
ATOM 3758 C CA . ASN A 1 477 ? -25.293 8.014 15.512 1.00 97.31 477 ASN A CA 1
ATOM 3759 C C . ASN A 1 477 ? -24.833 8.901 16.666 1.00 97.31 477 ASN A C 1
ATOM 3761 O O . ASN A 1 477 ? -25.530 9.021 17.673 1.00 97.31 477 ASN A O 1
ATOM 3765 N N . ILE A 1 478 ? -23.680 9.550 16.498 1.00 98.12 478 ILE A N 1
ATOM 3766 C CA . ILE A 1 478 ? -23.170 10.532 17.460 1.00 98.12 478 ILE A CA 1
ATOM 3767 C C . ILE A 1 478 ? -24.143 11.714 17.528 1.00 98.12 478 ILE A C 1
ATOM 3769 O O . ILE A 1 478 ? -24.434 12.332 16.505 1.00 98.12 478 ILE A O 1
ATOM 3773 N N . GLN A 1 479 ? -24.616 12.028 18.733 1.00 97.88 479 GLN A N 1
ATOM 3774 C CA . GLN A 1 479 ? -25.520 13.148 19.014 1.00 97.88 479 GLN A CA 1
ATOM 3775 C C . GLN A 1 479 ? -24.863 14.276 19.806 1.00 97.88 479 GLN A C 1
ATOM 3777 O O . GLN A 1 479 ? -25.423 15.367 19.885 1.00 97.88 479 GLN A O 1
ATOM 3782 N N . GLY A 1 480 ? -23.705 14.030 20.415 1.00 98.25 480 GLY A N 1
ATOM 3783 C CA . GLY A 1 480 ? -23.014 15.070 21.154 1.00 98.25 480 GLY A CA 1
ATOM 3784 C C . GLY A 1 480 ? -21.708 14.624 21.783 1.00 98.25 480 GLY A C 1
ATOM 3785 O O . GLY A 1 480 ? -21.351 13.441 21.799 1.00 98.25 480 GLY A O 1
ATOM 3786 N N . PHE A 1 481 ? -21.014 15.611 22.331 1.00 98.75 481 PHE A N 1
ATOM 3787 C CA . PHE A 1 481 ? -19.715 15.475 22.968 1.00 98.75 481 PHE A CA 1
ATOM 3788 C C . PHE A 1 481 ? -19.726 16.169 24.325 1.00 98.75 481 PHE A C 1
ATOM 3790 O O . PHE A 1 481 ? -20.337 17.224 24.500 1.00 98.75 481 PHE A O 1
ATOM 3797 N N . ARG A 1 482 ? -18.968 15.615 25.267 1.00 98.62 482 ARG A N 1
ATOM 3798 C CA . ARG A 1 482 ? -18.569 16.293 26.496 1.00 98.62 482 ARG A CA 1
ATOM 3799 C C . ARG A 1 482 ? -17.052 16.263 26.594 1.00 98.62 482 ARG A C 1
ATOM 3801 O O . ARG A 1 482 ? -16.445 15.210 26.772 1.00 98.62 482 ARG A O 1
ATOM 3808 N N . LEU A 1 483 ? -16.447 17.435 26.480 1.00 98.44 483 LEU A N 1
ATOM 3809 C CA . LEU A 1 483 ? -15.008 17.626 26.593 1.00 98.44 483 LEU A CA 1
ATOM 3810 C C . LEU A 1 483 ? -14.681 18.070 28.014 1.00 98.44 483 LEU A C 1
ATOM 3812 O O . LEU A 1 483 ? -15.353 18.944 28.565 1.00 98.44 483 LEU A O 1
ATOM 3816 N N . ARG A 1 484 ? -13.640 17.488 28.605 1.00 97.56 484 ARG A N 1
ATOM 3817 C CA . ARG A 1 484 ? -13.104 17.921 29.896 1.00 97.56 484 ARG A CA 1
ATOM 3818 C C . ARG A 1 484 ? -11.669 18.390 29.705 1.00 97.56 484 ARG A C 1
ATOM 3820 O O . ARG A 1 484 ? -10.838 17.606 29.251 1.00 97.56 484 ARG A O 1
ATOM 3827 N N . THR A 1 485 ? -11.399 19.648 30.045 1.00 94.75 485 THR A N 1
ATOM 3828 C CA . THR A 1 485 ? -10.054 20.243 29.962 1.00 94.75 485 THR A CA 1
ATOM 3829 C C . THR A 1 485 ? -9.170 19.781 31.123 1.00 94.75 485 THR A C 1
ATOM 3831 O O . THR A 1 485 ? -9.659 19.183 32.088 1.00 94.75 485 THR A O 1
ATOM 3834 N N . ALA A 1 486 ? -7.868 20.070 31.054 1.00 90.56 486 ALA A N 1
ATOM 3835 C CA . ALA A 1 486 ? -6.921 19.759 32.128 1.00 90.56 486 ALA A CA 1
ATOM 3836 C C . ALA A 1 486 ? -7.264 20.464 33.457 1.00 90.56 486 ALA A C 1
ATOM 3838 O O . ALA A 1 486 ? -7.035 19.911 34.528 1.00 90.56 486 ALA A O 1
ATOM 3839 N N . GLU A 1 487 ? -7.895 21.639 33.398 1.00 92.94 487 GLU A N 1
ATOM 3840 C CA . GLU A 1 487 ? -8.363 22.417 34.555 1.00 92.94 487 GLU A CA 1
ATOM 3841 C C . GLU A 1 487 ? -9.709 21.911 35.105 1.00 92.94 487 GLU A C 1
ATOM 3843 O O . GLU A 1 487 ? -10.267 22.488 36.037 1.00 92.94 487 GLU A O 1
ATOM 3848 N N . GLY A 1 488 ? -10.271 20.852 34.513 1.00 92.56 488 GLY A N 1
ATOM 3849 C CA . GLY A 1 488 ? -11.544 20.262 34.923 1.00 92.56 488 GLY A CA 1
ATOM 3850 C C . GLY A 1 488 ? -12.786 20.973 34.380 1.00 92.56 488 GLY A C 1
ATOM 3851 O O . GLY A 1 488 ? -13.900 20.573 34.725 1.00 92.56 488 GLY A O 1
ATOM 3852 N N . LYS A 1 489 ? -12.633 21.982 33.508 1.00 96.06 489 LYS A N 1
ATOM 3853 C CA . LYS A 1 489 ? -13.765 22.637 32.838 1.00 96.06 489 LYS A CA 1
ATOM 3854 C C . LYS A 1 489 ? -14.468 21.638 31.921 1.00 96.06 489 LYS A C 1
ATOM 3856 O O . LYS A 1 489 ? -13.814 20.923 31.164 1.00 96.06 489 LYS A O 1
ATOM 3861 N N . VAL A 1 490 ? -15.798 21.620 31.973 1.00 97.81 490 VAL A N 1
ATOM 3862 C CA . VAL A 1 490 ? -16.644 20.778 31.119 1.00 97.81 490 VAL A CA 1
ATOM 3863 C C . VAL A 1 490 ? -17.269 21.628 30.018 1.00 97.81 490 VAL A C 1
ATOM 3865 O O . VAL A 1 490 ? -17.794 22.708 30.288 1.00 97.81 490 VAL A O 1
ATOM 3868 N N . ILE A 1 491 ? -17.197 21.142 28.782 1.00 98.25 491 ILE A N 1
ATOM 3869 C CA . ILE A 1 491 ? -17.783 21.765 27.593 1.00 98.25 491 ILE A CA 1
ATOM 3870 C C . ILE A 1 491 ? -18.687 20.727 26.932 1.00 98.25 491 ILE A C 1
ATOM 3872 O O . ILE A 1 491 ? -18.217 19.645 26.584 1.00 98.25 491 ILE A O 1
ATOM 3876 N N . GLU A 1 492 ? -19.968 21.048 26.770 1.00 98.19 492 GLU A N 1
ATOM 3877 C CA . GLU A 1 492 ? -20.943 20.189 26.092 1.00 98.19 492 GLU A CA 1
ATOM 3878 C C . GLU A 1 492 ? -21.258 20.746 24.704 1.00 98.19 492 GLU A C 1
ATOM 3880 O O . GLU A 1 492 ? -21.365 21.958 24.515 1.00 98.19 492 GLU A O 1
ATOM 3885 N N . LEU A 1 493 ? -21.348 19.849 23.727 1.00 97.94 493 LEU A N 1
ATOM 3886 C CA . LEU A 1 493 ? -21.587 20.166 22.325 1.00 97.94 493 LEU A CA 1
ATOM 3887 C C . LEU A 1 493 ? -22.644 19.205 21.788 1.00 97.94 493 LEU A C 1
ATOM 3889 O O . LEU A 1 493 ? -22.527 17.994 21.979 1.00 97.94 493 LEU A O 1
ATOM 3893 N N . GLU A 1 494 ? -23.643 19.739 21.097 1.00 97.25 494 GLU A N 1
ATOM 3894 C CA . GLU A 1 494 ? -24.633 18.946 20.367 1.00 97.25 494 GLU A CA 1
ATOM 3895 C C . GLU A 1 494 ? -24.178 18.701 18.923 1.00 97.25 494 GLU A C 1
ATOM 3897 O O . GLU A 1 494 ? -23.464 19.509 18.324 1.00 97.25 494 GLU A O 1
ATOM 3902 N N . GLY A 1 495 ? -24.623 17.585 18.352 1.00 95.81 495 GLY A N 1
ATOM 3903 C CA . GLY A 1 495 ? -24.323 17.175 16.986 1.00 95.81 495 GLY A CA 1
ATOM 3904 C C . GLY A 1 495 ? -23.152 16.199 16.872 1.00 95.81 495 GLY A C 1
ATOM 3905 O O . GLY A 1 495 ? -22.610 15.691 17.851 1.00 95.81 495 GLY A O 1
ATOM 3906 N N . SER A 1 496 ? -22.774 15.906 15.627 1.00 95.31 496 SER A N 1
ATOM 3907 C CA . SER A 1 496 ? -21.801 14.860 15.289 1.00 95.31 496 SER A CA 1
ATOM 3908 C C . SER A 1 496 ? -20.377 15.377 15.059 1.00 95.31 496 SER A C 1
ATOM 3910 O O . SER A 1 496 ? -19.526 14.622 14.587 1.00 95.31 496 SER A O 1
ATOM 3912 N N . ILE A 1 497 ? -20.119 16.661 15.324 1.00 96.31 497 ILE A N 1
ATOM 3913 C CA . ILE A 1 497 ? -18.813 17.295 15.116 1.00 96.31 497 ILE A CA 1
ATOM 3914 C C . ILE A 1 497 ? -18.424 18.183 16.297 1.00 96.31 497 ILE A C 1
ATOM 3916 O O . ILE A 1 497 ? -19.271 18.794 16.942 1.00 96.31 497 ILE A O 1
ATOM 3920 N N . VAL A 1 498 ? -17.119 18.318 16.514 1.00 97.75 498 VAL A N 1
ATOM 3921 C CA . VAL A 1 498 ? -16.525 19.351 17.363 1.00 97.75 498 VAL A CA 1
ATOM 3922 C C . VAL A 1 498 ? -15.844 20.374 16.447 1.00 97.75 498 VAL A C 1
ATOM 3924 O O . VAL A 1 498 ? -14.907 20.003 15.732 1.00 97.75 498 VAL A O 1
ATOM 3927 N N . PRO A 1 499 ? -16.291 21.641 16.423 1.00 96.62 499 PRO A N 1
ATOM 3928 C CA . PRO A 1 499 ? -15.706 22.665 15.565 1.00 96.62 499 PRO A CA 1
ATOM 3929 C C . PRO A 1 499 ? -14.422 23.270 16.160 1.00 96.62 499 PRO A C 1
ATOM 3931 O O . PRO A 1 499 ? -14.090 23.092 17.334 1.00 96.62 499 PRO A O 1
ATOM 3934 N N . SER A 1 500 ? -13.708 24.040 15.341 1.00 94.75 500 SER A N 1
ATOM 3935 C CA . SER A 1 500 ? -12.642 24.949 15.783 1.00 94.75 500 SER A CA 1
ATOM 3936 C C . SER A 1 500 ? -13.170 25.974 16.809 1.00 94.75 500 SER A C 1
ATOM 3938 O O . SER A 1 500 ? -14.292 26.459 16.639 1.00 94.75 500 SER A O 1
ATOM 3940 N N . PRO A 1 501 ? -12.385 26.368 17.835 1.00 95.44 501 PRO A N 1
ATOM 3941 C CA . PRO A 1 501 ? -10.990 25.979 18.098 1.00 95.44 501 PRO A CA 1
ATOM 3942 C C . PRO A 1 501 ? -10.830 24.629 18.816 1.00 95.44 501 PRO A C 1
ATOM 3944 O O . PRO A 1 501 ? -9.749 24.054 18.796 1.00 95.44 501 PRO A O 1
ATOM 3947 N N . LEU A 1 502 ? -11.896 24.062 19.391 1.00 96.88 502 LEU A N 1
ATOM 3948 C CA . LEU A 1 502 ? -11.816 22.842 20.209 1.00 96.88 502 LEU A CA 1
ATOM 3949 C C . LEU A 1 502 ? -11.272 21.631 19.434 1.00 96.88 502 LEU A C 1
ATOM 3951 O O . LEU A 1 502 ? -10.560 20.805 19.999 1.00 96.88 502 LEU A O 1
ATOM 3955 N N . ALA A 1 503 ? -11.547 21.534 18.132 1.00 97.25 503 ALA A N 1
ATOM 3956 C CA . ALA A 1 503 ? -10.945 20.515 17.270 1.00 97.25 503 ALA A CA 1
ATOM 3957 C C . ALA A 1 503 ? -9.406 20.584 17.235 1.00 97.25 503 ALA A C 1
ATOM 3959 O O . ALA A 1 503 ? -8.736 19.550 17.218 1.00 97.25 503 ALA A O 1
ATOM 3960 N N . GLU A 1 504 ? -8.842 21.793 17.224 1.00 96.50 504 GLU A N 1
ATOM 3961 C CA . GLU A 1 504 ? -7.394 22.027 17.235 1.00 96.50 504 GLU A CA 1
ATOM 3962 C C . GLU A 1 504 ? -6.811 21.644 18.595 1.00 96.50 504 GLU A C 1
ATOM 3964 O O . GLU A 1 504 ? -5.777 20.980 18.657 1.00 96.50 504 GLU A O 1
ATOM 3969 N N . GLU A 1 505 ? -7.523 21.967 19.677 1.00 96.38 505 GLU A N 1
ATOM 3970 C CA . GLU A 1 505 ? -7.143 21.587 21.039 1.00 96.38 505 GLU A CA 1
ATOM 3971 C C . GLU A 1 505 ? -7.136 20.065 21.235 1.00 96.38 505 GLU A C 1
ATOM 3973 O O . GLU A 1 505 ? -6.183 19.517 21.793 1.00 96.38 505 GLU A O 1
ATOM 3978 N N . ILE A 1 506 ? -8.146 19.358 20.711 1.00 96.69 506 ILE A N 1
ATOM 3979 C CA . ILE A 1 506 ? -8.179 17.888 20.683 1.00 96.69 506 ILE A CA 1
ATOM 3980 C C . ILE A 1 506 ? -6.975 17.350 19.903 1.00 96.69 506 ILE A C 1
ATOM 3982 O O . ILE A 1 506 ? -6.273 16.462 20.385 1.00 96.69 506 ILE A O 1
ATOM 3986 N N . ARG A 1 507 ? -6.707 17.889 18.707 1.00 95.62 507 ARG A N 1
ATOM 3987 C CA . ARG A 1 507 ? -5.596 17.437 17.856 1.00 95.62 507 ARG A CA 1
ATOM 3988 C C . ARG A 1 507 ? -4.227 17.675 18.495 1.00 95.62 507 ARG A C 1
ATOM 3990 O O . ARG A 1 507 ? -3.316 16.880 18.279 1.00 95.62 507 ARG A O 1
ATOM 3997 N N . ALA A 1 508 ? -4.092 18.742 19.276 1.00 94.81 508 ALA A N 1
ATOM 3998 C CA . ALA A 1 508 ? -2.895 19.067 20.043 1.00 94.81 508 ALA A CA 1
ATOM 3999 C C . ALA A 1 508 ? -2.759 18.249 21.345 1.00 94.81 508 ALA A C 1
ATOM 4001 O O . ALA A 1 508 ? -1.767 18.403 22.053 1.00 94.81 508 ALA A O 1
ATOM 4002 N N . GLY A 1 509 ? -3.734 17.393 21.678 1.00 93.19 509 GLY A N 1
ATOM 4003 C CA . GLY A 1 509 ? -3.732 16.595 22.908 1.00 93.19 509 GLY A CA 1
ATOM 4004 C C . GLY A 1 509 ? -4.037 17.402 24.175 1.00 93.19 509 GLY A C 1
ATOM 4005 O O . GLY A 1 509 ? -3.755 16.935 25.274 1.00 93.19 509 GLY A O 1
ATOM 4006 N N . MET A 1 510 ? -4.612 18.603 24.042 1.00 94.56 510 MET A N 1
ATOM 4007 C CA . MET A 1 510 ? -4.910 19.504 25.166 1.00 94.56 510 MET A CA 1
ATOM 4008 C C . MET A 1 510 ? -6.230 19.182 25.879 1.00 94.56 510 MET A C 1
ATOM 4010 O O . MET A 1 510 ? -6.517 19.759 26.924 1.00 94.56 510 MET A O 1
ATOM 4014 N N . ILE A 1 511 ? -7.028 18.254 25.340 1.00 96.88 511 ILE A N 1
ATOM 4015 C CA . ILE A 1 511 ? -8.276 17.772 25.944 1.00 96.88 511 ILE A CA 1
ATOM 4016 C C . ILE A 1 511 ? -8.050 16.354 26.497 1.00 96.88 511 ILE A C 1
ATOM 4018 O O . ILE A 1 511 ? -8.076 15.394 25.720 1.00 96.88 511 ILE A O 1
ATOM 4022 N N . PRO A 1 512 ? -7.829 16.174 27.817 1.00 93.94 512 PRO A N 1
ATOM 4023 C CA . PRO A 1 512 ? -7.515 14.863 28.390 1.00 93.94 512 PRO A CA 1
ATOM 4024 C C . PRO A 1 512 ? -8.656 13.851 28.320 1.00 93.94 512 PRO A C 1
ATOM 4026 O O . PRO A 1 512 ? -8.398 12.649 28.295 1.00 93.94 512 PRO A O 1
ATOM 4029 N N . ARG A 1 513 ? -9.915 14.306 28.304 1.00 96.31 513 ARG A N 1
ATOM 4030 C CA . ARG A 1 513 ? -11.079 13.416 28.258 1.00 96.31 513 ARG A CA 1
ATOM 4031 C C . ARG A 1 513 ? -12.147 13.913 27.291 1.00 96.31 513 ARG A C 1
ATOM 4033 O O . ARG A 1 513 ? -12.566 15.069 27.352 1.00 96.31 513 ARG A O 1
ATOM 4040 N N . ILE A 1 514 ? -12.593 12.998 26.436 1.00 98.38 514 ILE A N 1
ATOM 4041 C CA . ILE A 1 514 ? -13.588 13.209 25.386 1.00 98.38 514 ILE A CA 1
ATOM 4042 C C . ILE A 1 514 ? -14.655 12.124 25.546 1.00 98.38 514 ILE A C 1
ATOM 4044 O O . ILE A 1 514 ? -14.438 10.971 25.181 1.00 98.38 514 ILE A O 1
ATOM 4048 N N . ASP A 1 515 ? -15.808 12.471 26.103 1.00 98.50 515 ASP A N 1
ATOM 4049 C CA . ASP A 1 515 ? -16.970 11.585 26.110 1.00 98.50 515 ASP A CA 1
ATOM 4050 C C . ASP A 1 515 ? -17.809 11.863 24.848 1.00 98.50 515 ASP A C 1
ATOM 4052 O O . ASP A 1 515 ? -18.134 13.016 24.559 1.00 98.50 515 ASP A O 1
ATOM 4056 N N . VAL A 1 516 ? -18.151 10.822 24.089 1.00 98.62 516 VAL A N 1
ATOM 4057 C CA . VAL A 1 516 ? -18.965 10.901 22.865 1.00 98.62 516 VAL A CA 1
ATOM 4058 C C . VAL A 1 516 ? -20.238 10.097 23.072 1.00 98.62 516 VAL A C 1
ATOM 4060 O O . VAL A 1 516 ? -20.175 8.939 23.485 1.00 98.62 516 VAL A O 1
ATOM 4063 N N . PHE A 1 517 ? -21.389 10.698 22.791 1.00 98.56 517 PHE A N 1
ATOM 4064 C CA . PHE A 1 517 ? -22.693 10.107 23.080 1.00 98.56 517 PHE A CA 1
ATOM 4065 C C . PHE A 1 517 ? -23.402 9.692 21.797 1.00 98.56 517 PHE A C 1
ATOM 4067 O O . PHE A 1 517 ? -23.611 10.509 20.900 1.00 98.56 517 PHE A O 1
ATOM 4074 N N . PHE A 1 518 ? -23.794 8.423 21.734 1.00 98.31 518 PHE A N 1
ATOM 4075 C CA . PHE A 1 518 ? -24.635 7.867 20.682 1.00 98.31 518 PHE A CA 1
ATOM 4076 C C . PHE A 1 518 ? -26.108 7.866 21.097 1.00 98.31 518 PHE A C 1
ATOM 4078 O O . PHE A 1 518 ? -26.424 7.735 22.283 1.00 98.31 518 PHE A O 1
ATOM 4085 N N . ALA A 1 519 ? -27.004 7.941 20.111 1.00 92.56 519 ALA A N 1
ATOM 4086 C CA . ALA A 1 519 ? -28.431 7.671 20.281 1.00 92.56 519 ALA A CA 1
ATOM 4087 C C . ALA A 1 519 ? -29.009 6.859 19.124 1.00 92.56 519 ALA A C 1
ATOM 4089 O O . ALA A 1 519 ? -28.408 6.831 18.022 1.00 92.56 519 ALA A O 1
#